Protein AF-A0A3L7W801-F1 (afdb_monomer_lite)

pLDDT: mean 80.21, std 20.34, range [41.75, 98.75]

Foldseek 3Di:
DDDDPPPPPVVVVVVPPPPPDDDDDDDDDDDDDDDDDDDDDDDPPDDDDDDDPPPPPPPPDDDDDDDDDDDDDDDDDDDDDDPPDDPDDDPPPDPVVVVVVVVVVVPPPPPDPDPPPPPPPDPCVVVVVVVVVVVVPPPPPPVLPVLLVVLLVVLLVLLCCQQVDPVRDLVSLVVSLVSQQVSLVVVLCVLVVVQPVVPDDCLLLSLLLSLLSNQQSVLLNVPPDDPVSSVSSVVSSVLSSLSSVLSNQCSDPPRPCNVVSLVSNVVSLLVSLLRQQLVLVVVVDDLVVSLLSQLVSQLSSLLNLQVNLPDDPVLSNVLSNVLSNVLSVLSNVCVPPPAHSSLRSQLSSLSSQLSSQQSNCVSVVNDDPVSNVVSVVSSVVSVVVSVVCVVVVVD

Structure (mmCIF, N/CA/C/O backbone):
data_AF-A0A3L7W801-F1
#
_entry.id   AF-A0A3L7W801-F1
#
loop_
_atom_site.group_PDB
_atom_site.id
_atom_site.type_symbol
_atom_site.label_atom_id
_atom_site.label_alt_id
_atom_site.label_comp_id
_atom_site.label_asym_id
_atom_site.label_entity_id
_atom_site.label_seq_id
_atom_site.pdbx_PDB_ins_code
_atom_site.Cartn_x
_atom_site.Cartn_y
_atom_site.Cartn_z
_atom_site.occupancy
_atom_site.B_iso_or_equiv
_atom_site.auth_seq_id
_atom_site.auth_comp_id
_atom_site.auth_asym_id
_atom_site.auth_atom_id
_atom_site.pdbx_PDB_model_num
ATOM 1 N N . MET A 1 1 ? -29.191 19.867 54.631 1.00 50.84 1 MET A N 1
ATOM 2 C CA . MET A 1 1 ? -28.326 19.728 55.818 1.00 50.84 1 MET A CA 1
ATOM 3 C C . MET A 1 1 ? -28.384 18.270 56.230 1.00 50.84 1 MET A C 1
ATOM 5 O O . MET A 1 1 ? -29.256 17.957 57.017 1.00 50.84 1 MET A O 1
ATOM 9 N N . THR A 1 2 ? -27.562 17.434 55.576 1.00 53.75 2 THR A N 1
ATOM 10 C CA . THR A 1 2 ? -27.199 16.021 55.859 1.00 53.75 2 THR A CA 1
ATOM 11 C C . THR A 1 2 ? -26.866 15.334 54.524 1.00 53.75 2 THR A C 1
ATOM 13 O O . THR A 1 2 ? -27.760 14.727 53.952 1.00 53.75 2 THR A O 1
ATOM 16 N N . THR A 1 3 ? -25.642 15.490 54.005 1.00 52.03 3 THR A N 1
ATOM 17 C CA . THR A 1 3 ? -25.032 14.632 52.954 1.00 52.03 3 THR A CA 1
ATOM 18 C C . THR A 1 3 ? -23.545 15.008 52.804 1.00 52.03 3 THR A C 1
ATOM 20 O O . THR A 1 3 ? -23.153 15.535 51.769 1.00 52.03 3 THR A O 1
ATOM 23 N N . ASP A 1 4 ? -22.736 14.836 53.851 1.00 55.75 4 ASP A N 1
ATOM 24 C CA . ASP A 1 4 ? -21.273 15.065 53.781 1.00 55.75 4 ASP A CA 1
ATOM 25 C C . ASP A 1 4 ? -20.456 13.951 54.471 1.00 55.75 4 ASP A C 1
ATOM 27 O O . ASP A 1 4 ? -19.246 14.078 54.595 1.00 55.75 4 ASP A O 1
ATOM 31 N N . ASP A 1 5 ? -21.086 12.849 54.904 1.00 57.53 5 ASP A N 1
ATOM 32 C CA . ASP A 1 5 ? -20.439 11.865 55.798 1.00 57.53 5 ASP A CA 1
ATOM 33 C C . ASP A 1 5 ? -20.041 10.538 55.114 1.00 57.53 5 ASP A C 1
ATOM 35 O O . ASP A 1 5 ? -19.362 9.717 55.711 1.00 57.53 5 ASP A O 1
ATOM 39 N N . GLU A 1 6 ? -20.411 10.310 53.847 1.00 55.44 6 GLU A N 1
ATOM 40 C CA . GLU A 1 6 ? -20.145 9.023 53.163 1.00 55.44 6 GLU A CA 1
ATOM 41 C C . GLU A 1 6 ? -18.865 9.012 52.309 1.00 55.44 6 GLU A C 1
ATOM 43 O O . GLU A 1 6 ? -18.503 7.982 51.748 1.00 55.44 6 GLU A O 1
ATOM 48 N N . ARG A 1 7 ? -18.146 10.137 52.192 1.00 54.19 7 ARG A N 1
ATOM 49 C CA . ARG A 1 7 ? -16.967 10.226 51.307 1.00 54.19 7 ARG A CA 1
ATOM 50 C C . ARG A 1 7 ? -15.653 9.785 51.967 1.00 54.19 7 ARG A C 1
ATOM 52 O O . ARG A 1 7 ? -14.710 9.455 51.255 1.00 54.19 7 ARG A O 1
ATOM 59 N N . ASP A 1 8 ? -15.613 9.714 53.297 1.00 55.53 8 ASP A N 1
ATOM 60 C CA . ASP A 1 8 ? -14.395 9.422 54.071 1.00 55.53 8 ASP A CA 1
ATOM 61 C C . ASP A 1 8 ? -14.172 7.923 54.370 1.00 55.53 8 ASP A C 1
ATOM 63 O O . ASP A 1 8 ? -13.089 7.545 54.830 1.00 55.53 8 ASP A O 1
ATOM 67 N N . GLU A 1 9 ? -15.153 7.048 54.113 1.00 57.81 9 GLU A N 1
ATOM 68 C CA . GLU A 1 9 ? -14.991 5.597 54.321 1.00 57.81 9 GLU A CA 1
ATOM 69 C C . GLU A 1 9 ? -14.373 4.891 53.107 1.00 57.81 9 GLU A C 1
ATOM 71 O O . GLU A 1 9 ? -13.487 4.053 53.277 1.00 57.81 9 GLU A O 1
ATOM 76 N N . THR A 1 10 ? -14.710 5.298 51.880 1.00 57.91 10 THR A N 1
ATOM 77 C CA . THR A 1 10 ? -14.168 4.660 50.666 1.00 57.91 10 THR A CA 1
ATOM 78 C C . THR A 1 10 ? -12.679 4.931 50.423 1.00 57.91 10 THR A C 1
ATOM 80 O O . THR A 1 10 ? -12.006 4.107 49.810 1.00 57.91 10 THR A O 1
ATOM 83 N N . GLU A 1 11 ? -12.119 6.038 50.928 1.00 57.41 11 GLU A N 1
ATOM 84 C CA . GLU A 1 11 ? -10.673 6.304 50.800 1.00 57.41 11 GLU A CA 1
ATOM 85 C C . GLU A 1 11 ? -9.818 5.516 51.809 1.00 57.41 11 GLU A C 1
ATOM 87 O O . GLU A 1 11 ? -8.625 5.316 51.572 1.00 57.41 11 GLU A O 1
ATOM 92 N N . ARG A 1 12 ? -10.399 5.010 52.910 1.00 57.00 12 ARG A N 1
ATOM 93 C CA . ARG A 1 12 ? -9.647 4.212 53.895 1.00 57.00 12 ARG A CA 1
ATOM 94 C C . ARG A 1 12 ? -9.492 2.745 53.503 1.00 57.00 12 ARG A C 1
ATOM 96 O O . ARG A 1 12 ? -8.473 2.157 53.857 1.00 57.00 12 ARG A O 1
ATOM 103 N N . GLU A 1 13 ? -10.430 2.167 52.755 1.00 56.72 13 GLU A N 1
ATOM 104 C CA . GLU A 1 13 ? -10.303 0.774 52.297 1.00 56.72 13 GLU A CA 1
ATOM 105 C C . GLU A 1 13 ? -9.301 0.623 51.142 1.00 56.72 13 GLU A C 1
ATOM 107 O O . GLU A 1 13 ? -8.530 -0.334 51.129 1.00 56.72 13 GLU A O 1
ATOM 112 N N . ALA A 1 14 ? -9.186 1.613 50.249 1.00 55.50 14 ALA A N 1
ATOM 113 C CA . ALA A 1 14 ? -8.246 1.554 49.124 1.00 55.50 14 ALA A CA 1
ATOM 114 C C . ALA A 1 14 ? -6.760 1.604 49.540 1.00 55.50 14 ALA A C 1
ATOM 116 O O . ALA A 1 14 ? -5.889 1.163 48.792 1.00 55.50 14 ALA A O 1
ATOM 117 N N . HIS A 1 15 ? -6.450 2.113 50.737 1.00 54.84 15 HIS A N 1
ATOM 118 C CA . HIS A 1 15 ? -5.072 2.208 51.230 1.00 54.84 15 HIS A CA 1
ATOM 119 C C . HIS A 1 15 ? -4.605 0.984 52.034 1.00 54.84 15 HIS A C 1
ATOM 121 O O . HIS A 1 15 ? -3.411 0.872 52.306 1.00 54.84 15 HIS A O 1
ATOM 127 N N . ALA A 1 16 ? -5.507 0.065 52.398 1.00 53.12 16 ALA A N 1
ATOM 128 C CA . ALA A 1 16 ? -5.174 -1.118 53.196 1.00 53.12 16 ALA A CA 1
ATOM 129 C C . ALA A 1 16 ? -4.770 -2.344 52.352 1.00 53.12 16 ALA A C 1
ATOM 131 O O . ALA A 1 16 ? -4.173 -3.278 52.882 1.00 53.12 16 ALA A O 1
ATOM 132 N N . GLU A 1 17 ? -5.051 -2.345 51.046 1.00 49.69 17 GLU A N 1
ATOM 133 C CA . GLU A 1 17 ? -4.803 -3.501 50.167 1.00 49.69 17 GLU A CA 1
ATOM 134 C C . GLU A 1 17 ? -3.456 -3.429 49.414 1.00 49.69 17 GLU A C 1
ATOM 136 O O . GLU A 1 17 ? -3.031 -4.397 48.787 1.00 49.69 17 GLU A O 1
ATOM 141 N N . ALA A 1 18 ? -2.725 -2.312 49.521 1.00 50.81 18 ALA A N 1
ATOM 142 C CA . ALA A 1 18 ? -1.464 -2.095 48.802 1.00 50.81 18 ALA A CA 1
ATOM 143 C C . ALA A 1 18 ? -0.198 -2.635 49.511 1.00 50.81 18 ALA A C 1
ATOM 145 O O . ALA A 1 18 ? 0.864 -2.664 48.894 1.00 50.81 18 ALA A O 1
ATOM 146 N N . ASP A 1 19 ? -0.290 -3.095 50.765 1.00 50.69 19 ASP A N 1
ATOM 147 C CA . ASP A 1 19 ? 0.876 -3.508 51.576 1.00 50.69 19 ASP A CA 1
ATOM 148 C C . ASP A 1 19 ? 1.099 -5.038 51.654 1.00 50.69 19 ASP A C 1
ATOM 150 O O . ASP A 1 19 ? 1.968 -5.507 52.387 1.00 50.69 19 ASP A O 1
ATOM 154 N N . ALA A 1 20 ? 0.347 -5.849 50.898 1.00 52.12 20 ALA A N 1
ATOM 155 C CA . ALA A 1 20 ? 0.358 -7.315 51.042 1.00 52.12 20 ALA A CA 1
ATOM 156 C C . ALA A 1 20 ? 1.139 -8.102 49.965 1.00 52.12 20 ALA A C 1
ATOM 158 O O . ALA A 1 20 ? 1.100 -9.332 49.975 1.00 52.12 20 ALA A O 1
ATOM 159 N N . ALA A 1 21 ? 1.863 -7.452 49.046 1.00 49.81 21 ALA A N 1
ATOM 160 C CA . ALA A 1 21 ? 2.528 -8.142 47.931 1.00 49.81 21 ALA A CA 1
ATOM 161 C C . ALA A 1 21 ? 4.007 -7.749 47.765 1.00 49.81 21 ALA A C 1
ATOM 163 O O . ALA A 1 21 ? 4.386 -7.084 46.804 1.00 49.81 21 ALA A O 1
ATOM 164 N N . ALA A 1 22 ? 4.858 -8.207 48.685 1.00 51.66 22 ALA A N 1
ATOM 165 C CA . ALA A 1 22 ? 6.309 -8.243 48.500 1.00 51.66 22 ALA A CA 1
ATOM 166 C C . ALA A 1 22 ? 6.784 -9.708 48.490 1.00 51.66 22 ALA A C 1
ATOM 168 O O . ALA A 1 22 ? 6.623 -10.388 49.505 1.00 51.66 22 ALA A O 1
ATOM 169 N N . PRO A 1 23 ? 7.339 -10.230 47.380 1.00 60.00 23 PRO A N 1
ATOM 170 C CA . PRO A 1 23 ? 8.004 -11.524 47.389 1.00 60.00 23 PRO A CA 1
ATOM 171 C C . PRO A 1 23 ? 9.457 -11.397 47.865 1.00 60.00 23 PRO A C 1
ATOM 173 O O . PRO A 1 23 ? 10.220 -10.558 47.382 1.00 60.00 23 PRO A O 1
ATOM 176 N N . ASP A 1 24 ? 9.790 -12.273 48.813 1.00 56.78 24 ASP A N 1
ATOM 177 C CA . ASP A 1 24 ? 11.117 -12.565 49.354 1.00 56.78 24 ASP A CA 1
ATOM 178 C C . ASP A 1 24 ? 12.169 -12.753 48.252 1.00 56.78 24 ASP A C 1
ATOM 180 O O . ASP A 1 24 ? 12.024 -13.571 47.341 1.00 56.78 24 ASP A O 1
ATOM 184 N N . SER A 1 25 ? 13.263 -12.010 48.383 1.00 54.81 25 SER A N 1
ATOM 185 C CA . SER A 1 25 ? 14.536 -12.272 47.725 1.00 54.81 25 SER A CA 1
ATOM 186 C C . SER A 1 25 ? 15.266 -13.379 48.485 1.00 54.81 25 SER A C 1
ATOM 188 O O . SER A 1 25 ? 15.721 -13.130 49.603 1.00 54.81 25 SER A O 1
ATOM 190 N N . ASP A 1 26 ? 15.397 -14.564 47.884 1.00 58.34 26 ASP A N 1
ATOM 191 C CA . ASP A 1 26 ? 16.259 -15.626 48.407 1.00 58.34 26 ASP A CA 1
ATOM 192 C C . ASP A 1 26 ? 17.453 -15.864 47.473 1.00 58.34 26 ASP A C 1
ATOM 194 O O . ASP A 1 26 ? 17.320 -16.061 46.260 1.00 58.34 26 ASP A O 1
ATOM 198 N N . ASP A 1 27 ? 18.626 -15.772 48.088 1.00 54.16 27 ASP A N 1
ATOM 199 C CA . ASP A 1 27 ? 19.957 -15.899 47.522 1.00 54.16 27 ASP A CA 1
ATOM 200 C C . ASP A 1 27 ? 20.263 -17.365 47.180 1.00 54.16 27 ASP A C 1
ATOM 202 O O . ASP A 1 27 ? 20.086 -18.272 47.991 1.00 54.16 27 ASP A O 1
ATOM 206 N N . GLY A 1 28 ? 20.825 -17.604 45.995 1.00 43.78 28 GLY A N 1
ATOM 207 C CA . GLY A 1 28 ? 21.216 -18.942 45.549 1.00 43.78 28 GLY A CA 1
ATOM 208 C C . GLY A 1 28 ? 22.480 -18.926 44.703 1.00 43.78 28 GLY A C 1
ATOM 209 O O . GLY A 1 28 ? 22.426 -19.020 43.482 1.00 43.78 28 GLY A O 1
ATOM 210 N N . ALA A 1 29 ? 23.625 -18.801 45.370 1.00 45.22 29 ALA A N 1
ATOM 211 C CA . ALA A 1 29 ? 24.961 -18.915 44.800 1.00 45.22 29 ALA A CA 1
ATOM 212 C C . ALA A 1 29 ? 25.260 -20.321 44.244 1.00 45.22 29 ALA A C 1
ATOM 214 O O . ALA A 1 29 ? 25.173 -21.285 44.996 1.00 45.22 29 ALA A O 1
ATOM 215 N N . LEU A 1 30 ? 25.725 -20.415 42.991 1.00 50.62 30 LEU A N 1
ATOM 216 C CA . LEU A 1 30 ? 26.540 -21.520 42.446 1.00 50.62 30 LEU A CA 1
ATOM 217 C C . LEU A 1 30 ? 27.459 -20.949 41.340 1.00 50.62 30 LEU A C 1
ATOM 219 O O . LEU A 1 30 ? 26.983 -20.506 40.300 1.00 50.62 30 LEU A O 1
ATOM 223 N N . SER A 1 31 ? 28.728 -20.666 41.667 1.00 44.53 31 SER A N 1
ATOM 224 C CA . SER A 1 31 ? 29.932 -21.451 41.299 1.00 44.53 31 SER A CA 1
ATOM 225 C C . SER A 1 31 ? 30.171 -21.552 39.783 1.00 44.53 31 SER A C 1
ATOM 227 O O . SER A 1 31 ? 29.447 -22.245 39.077 1.00 44.53 31 SER A O 1
ATOM 229 N N . GLU A 1 32 ? 31.104 -20.772 39.229 1.00 47.38 32 GLU A N 1
ATOM 230 C CA . GLU A 1 32 ? 32.495 -21.200 38.963 1.00 47.38 32 GLU A CA 1
ATOM 231 C C . GLU A 1 32 ? 32.603 -22.552 38.238 1.00 47.38 32 GLU A C 1
ATOM 233 O O . GLU A 1 32 ? 32.564 -23.599 38.871 1.00 47.38 32 GLU A O 1
ATOM 238 N N . HIS A 1 33 ? 32.845 -22.509 36.923 1.00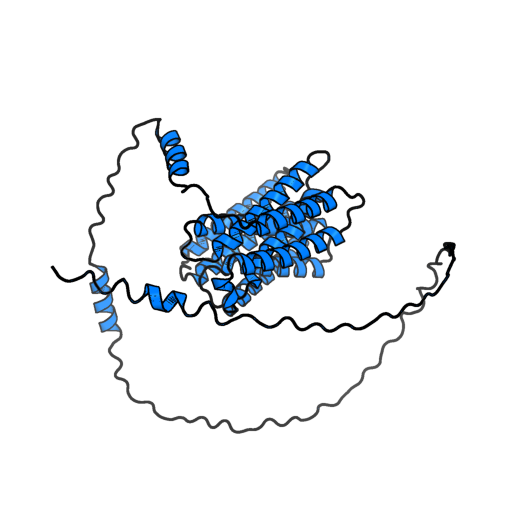 50.50 33 HIS A N 1
ATOM 239 C CA . HIS A 1 33 ? 33.752 -23.440 36.252 1.00 50.50 33 HIS A CA 1
ATOM 240 C C . HIS A 1 33 ? 34.419 -22.753 35.053 1.00 50.50 33 HIS A C 1
ATOM 242 O O . HIS A 1 33 ? 33.768 -22.269 34.130 1.00 50.50 33 HIS A O 1
ATOM 248 N N . ALA A 1 34 ? 35.744 -22.688 35.139 1.00 46.00 34 ALA A N 1
ATOM 249 C CA . ALA A 1 34 ? 36.682 -22.298 34.101 1.00 46.00 34 ALA A CA 1
ATOM 250 C C . ALA A 1 34 ? 37.057 -23.507 33.228 1.00 46.00 34 ALA A C 1
ATOM 252 O O . ALA A 1 34 ? 37.112 -24.607 33.763 1.00 46.00 34 ALA A O 1
ATOM 253 N N . GLU A 1 35 ? 37.363 -23.274 31.946 1.00 42.66 35 GLU A N 1
ATOM 254 C CA . GLU A 1 35 ? 38.369 -23.954 31.087 1.00 42.66 35 GLU A CA 1
ATOM 255 C C . GLU A 1 35 ? 38.110 -23.489 29.634 1.00 42.66 35 GLU A C 1
ATOM 257 O O . GLU A 1 35 ? 37.005 -23.636 29.130 1.00 42.66 35 GLU A O 1
ATOM 262 N N . ALA A 1 36 ? 38.949 -22.685 28.973 1.00 46.28 36 ALA A N 1
ATOM 263 C CA . ALA A 1 36 ? 40.310 -22.934 28.479 1.00 46.28 36 ALA A CA 1
ATOM 264 C C . ALA A 1 36 ? 40.398 -24.043 27.405 1.00 46.28 36 ALA A C 1
ATOM 266 O O . ALA A 1 36 ? 40.540 -25.211 27.737 1.00 46.28 36 ALA A O 1
ATOM 267 N N . ALA A 1 37 ? 40.384 -23.641 26.128 1.00 43.66 37 ALA A N 1
ATOM 268 C CA . ALA A 1 37 ? 40.957 -24.345 24.967 1.00 43.66 37 ALA A CA 1
ATOM 269 C C . ALA A 1 37 ? 40.953 -23.341 23.788 1.00 43.66 37 ALA A C 1
ATOM 271 O O . ALA A 1 37 ? 39.891 -22.865 23.402 1.00 43.66 37 ALA A O 1
ATOM 272 N N . SER A 1 38 ? 42.076 -22.702 23.449 1.00 41.75 38 SER A N 1
ATOM 273 C CA . SER A 1 38 ? 43.194 -23.194 22.621 1.00 41.75 38 SER A CA 1
ATOM 274 C C . SER A 1 38 ? 42.876 -23.193 21.123 1.00 41.75 38 SER A C 1
ATOM 276 O O . SER A 1 38 ? 42.011 -23.938 20.683 1.00 41.75 38 SER A O 1
ATOM 278 N N . ASP A 1 39 ? 43.641 -22.369 20.404 1.00 48.72 39 ASP A N 1
ATOM 279 C CA . ASP A 1 39 ? 44.257 -22.629 19.100 1.00 48.72 39 ASP A CA 1
ATOM 280 C C . ASP A 1 39 ? 43.389 -23.192 17.969 1.00 48.72 39 ASP A C 1
ATOM 282 O O . ASP A 1 39 ? 43.059 -24.369 17.971 1.00 48.72 39 ASP A O 1
ATOM 286 N N . GLU A 1 40 ? 43.196 -22.391 16.914 1.00 45.16 40 GLU A N 1
ATOM 287 C CA . GLU A 1 40 ? 43.409 -22.881 15.545 1.00 45.16 40 GLU A CA 1
ATOM 288 C C . GLU A 1 40 ? 43.670 -21.720 14.566 1.00 45.16 40 GLU A C 1
ATOM 290 O O . GLU A 1 40 ? 42.776 -21.009 14.107 1.00 45.16 40 GLU A O 1
ATOM 295 N N . ASP A 1 41 ? 44.960 -21.534 14.276 1.00 48.31 41 ASP A N 1
ATOM 296 C CA . ASP A 1 41 ? 45.487 -20.859 13.093 1.00 48.31 41 ASP A CA 1
ATOM 297 C C . ASP A 1 41 ? 45.148 -21.673 11.833 1.00 48.31 41 ASP A C 1
ATOM 299 O O . ASP A 1 41 ? 45.431 -22.870 11.761 1.00 48.31 41 ASP A O 1
ATOM 303 N N . GLY A 1 42 ? 44.651 -21.014 10.784 1.00 41.75 42 GLY A N 1
ATOM 304 C CA . GLY A 1 42 ? 44.549 -21.630 9.462 1.00 41.75 42 GLY A CA 1
ATOM 305 C C . GLY A 1 42 ? 44.074 -20.679 8.360 1.00 41.75 42 GLY A C 1
ATOM 306 O O . GLY A 1 42 ? 42.879 -20.413 8.264 1.00 41.75 42 GLY A O 1
ATOM 307 N N . PRO A 1 43 ? 44.962 -20.190 7.473 1.00 53.94 43 PRO A N 1
ATOM 308 C CA . PRO A 1 43 ? 44.558 -19.509 6.251 1.00 53.94 43 PRO A CA 1
ATOM 309 C C . PRO A 1 43 ? 44.300 -20.542 5.145 1.00 53.94 43 PRO A C 1
ATOM 311 O O . PRO A 1 43 ? 45.232 -21.053 4.523 1.00 53.94 43 PRO A O 1
ATOM 314 N N . THR A 1 44 ? 43.035 -20.845 4.849 1.00 50.81 44 THR A N 1
ATOM 315 C CA . THR A 1 44 ? 42.693 -21.602 3.638 1.00 50.81 44 THR A CA 1
ATOM 316 C C . THR A 1 44 ? 42.703 -20.664 2.435 1.00 50.81 44 THR A C 1
ATOM 318 O O . THR A 1 44 ? 41.746 -19.936 2.176 1.00 50.81 44 THR A O 1
ATOM 321 N N . SER A 1 45 ? 43.806 -20.684 1.689 1.00 45.22 45 SER A N 1
ATOM 322 C CA . SER A 1 45 ? 43.894 -20.131 0.340 1.00 45.22 45 SER A CA 1
ATOM 323 C C . SER A 1 45 ? 42.951 -20.896 -0.589 1.00 45.22 45 SER A C 1
ATOM 325 O O . SER A 1 45 ? 43.269 -21.990 -1.058 1.00 45.22 45 SER A O 1
ATOM 327 N N . TRP A 1 46 ? 41.783 -20.315 -0.838 1.00 47.50 46 TRP A N 1
ATOM 328 C CA . TRP A 1 46 ? 40.827 -20.775 -1.837 1.00 47.50 46 TRP A CA 1
ATOM 329 C C . TRP A 1 46 ? 41.392 -20.451 -3.226 1.00 47.50 46 TRP A C 1
ATOM 331 O O . TRP A 1 46 ? 41.388 -19.305 -3.675 1.00 47.50 46 TRP A O 1
ATOM 341 N N . SER A 1 47 ? 41.978 -21.457 -3.871 1.00 46.50 47 SER A N 1
ATOM 342 C CA . SER A 1 47 ? 42.385 -21.383 -5.271 1.00 46.50 47 SER A CA 1
ATOM 343 C C . SER A 1 47 ? 41.171 -21.752 -6.116 1.00 46.50 47 SER A C 1
ATOM 345 O O . SER A 1 47 ? 40.638 -22.851 -6.013 1.00 46.50 47 SER A O 1
ATOM 347 N N . GLY A 1 48 ? 40.692 -20.790 -6.903 1.00 45.66 48 GLY A N 1
ATOM 348 C CA . GLY A 1 48 ? 39.620 -21.004 -7.864 1.00 45.66 48 GLY A CA 1
ATOM 349 C C . GLY A 1 48 ? 40.095 -21.901 -9.001 1.00 45.66 48 GLY A C 1
ATOM 350 O O . GLY A 1 48 ? 40.713 -21.423 -9.951 1.00 45.66 48 GLY A O 1
ATOM 351 N N . GLU A 1 49 ? 39.793 -23.192 -8.908 1.00 48.34 49 GLU A N 1
ATOM 352 C CA . GLU A 1 49 ? 39.719 -24.071 -10.070 1.00 48.34 49 GLU A CA 1
ATOM 353 C C . GLU A 1 49 ? 38.421 -23.766 -10.824 1.00 48.34 49 GLU A C 1
ATOM 355 O O . GLU A 1 49 ? 37.318 -23.812 -10.278 1.00 48.34 49 GLU A O 1
ATOM 360 N N . ALA A 1 50 ? 38.574 -23.382 -12.090 1.00 48.69 50 ALA A N 1
ATOM 361 C CA . ALA A 1 50 ? 37.474 -23.135 -13.003 1.00 48.69 50 ALA A CA 1
ATOM 362 C C . ALA A 1 50 ? 36.713 -24.445 -13.248 1.00 48.69 50 ALA A C 1
ATOM 364 O O . ALA A 1 50 ? 37.269 -25.406 -13.778 1.00 48.69 50 ALA A O 1
ATOM 365 N N . LEU A 1 51 ? 35.439 -24.470 -12.857 1.00 50.06 51 LEU A N 1
ATOM 366 C CA . LEU A 1 51 ? 34.530 -25.575 -13.137 1.00 50.06 51 LEU A CA 1
ATOM 367 C C . LEU A 1 51 ? 34.289 -25.671 -14.650 1.00 50.06 51 LEU A C 1
ATOM 369 O O . LEU A 1 51 ? 33.808 -24.728 -15.279 1.00 50.06 51 LEU A O 1
ATOM 373 N N . ASP A 1 52 ? 34.645 -26.823 -15.211 1.00 57.16 52 ASP A N 1
ATOM 374 C CA . ASP A 1 52 ? 34.432 -27.209 -16.604 1.00 57.16 52 ASP A CA 1
ATOM 375 C C . ASP A 1 52 ? 32.921 -27.398 -16.885 1.00 57.16 52 ASP A C 1
ATOM 377 O O . ASP A 1 52 ? 32.288 -28.273 -16.284 1.00 57.16 52 ASP A O 1
ATOM 381 N N . PRO A 1 53 ? 32.308 -26.607 -17.787 1.00 54.75 53 PRO A N 1
ATOM 382 C CA . PRO A 1 53 ? 30.879 -26.692 -18.090 1.00 54.75 53 PRO A CA 1
ATOM 383 C C . PRO A 1 53 ? 30.476 -27.919 -18.933 1.00 54.75 53 PRO A C 1
ATOM 385 O O . PRO A 1 53 ? 29.299 -28.069 -19.256 1.00 54.75 53 PRO A O 1
ATOM 388 N N . SER A 1 54 ? 31.398 -28.819 -19.296 1.00 58.34 54 SER A N 1
ATOM 389 C CA . SER A 1 54 ? 31.101 -29.954 -20.187 1.00 58.34 54 SER A CA 1
ATOM 390 C C . SER A 1 54 ? 30.486 -31.195 -19.511 1.00 58.34 54 SER A C 1
ATOM 392 O O . SER A 1 54 ? 30.021 -32.100 -20.206 1.00 58.34 54 SER A O 1
ATOM 394 N N . VAL A 1 55 ? 30.389 -31.235 -18.175 1.00 54.12 55 VAL A N 1
ATOM 395 C CA . VAL A 1 55 ? 29.944 -32.434 -17.422 1.00 54.12 55 VAL A CA 1
ATOM 396 C C . VAL A 1 55 ? 28.414 -32.537 -17.252 1.00 54.12 55 VAL A C 1
ATOM 398 O O . VAL A 1 55 ? 27.896 -33.587 -16.886 1.00 54.12 55 VAL A O 1
ATOM 401 N N . TRP A 1 56 ? 27.644 -31.497 -17.581 1.00 54.12 56 TRP A N 1
ATOM 402 C CA . TRP A 1 56 ? 26.191 -31.461 -17.323 1.00 54.12 56 TRP A CA 1
ATOM 403 C C . TRP A 1 56 ? 25.307 -32.023 -18.453 1.00 54.12 56 TRP A C 1
ATOM 405 O O . TRP A 1 56 ? 24.085 -31.930 -18.381 1.00 54.12 56 TRP A O 1
ATOM 415 N N . SER A 1 57 ? 25.887 -32.626 -19.496 1.00 54.84 57 SER A N 1
ATOM 416 C CA . SER A 1 57 ? 25.134 -33.056 -20.689 1.00 54.84 57 SER A CA 1
ATOM 417 C C . SER A 1 57 ? 24.664 -34.520 -20.701 1.00 54.84 57 SER A C 1
ATOM 419 O O . SER A 1 57 ? 24.070 -34.941 -21.688 1.00 54.84 57 SER A O 1
ATOM 421 N N . SER A 1 58 ? 24.869 -35.306 -19.635 1.00 54.53 58 SER A N 1
ATOM 422 C CA . SER A 1 58 ? 24.613 -36.761 -19.671 1.00 54.53 58 SER A CA 1
ATOM 423 C C . SER A 1 58 ? 23.659 -37.319 -18.605 1.00 54.53 58 SER A C 1
ATOM 425 O O . SER A 1 58 ? 23.675 -38.523 -18.372 1.00 54.53 58 SER A O 1
ATOM 427 N N . ALA A 1 59 ? 22.835 -36.497 -17.945 1.00 48.31 59 ALA A N 1
ATOM 428 C CA . ALA A 1 59 ? 21.982 -36.947 -16.829 1.00 48.31 59 ALA A CA 1
ATOM 429 C C . ALA A 1 59 ? 20.469 -36.718 -17.030 1.00 48.31 59 ALA A C 1
ATOM 431 O O . ALA A 1 59 ? 19.749 -36.493 -16.063 1.00 48.31 59 ALA A O 1
ATOM 432 N N . ALA A 1 60 ? 19.974 -36.777 -18.269 1.00 46.81 60 ALA A N 1
ATOM 433 C CA . ALA A 1 60 ? 18.548 -36.622 -18.572 1.00 46.81 60 ALA A CA 1
ATOM 434 C C . ALA A 1 60 ? 18.022 -37.772 -19.446 1.00 46.81 60 ALA A C 1
ATOM 436 O O . ALA A 1 60 ? 17.588 -37.551 -20.567 1.00 46.81 60 ALA A O 1
ATOM 437 N N . GLU A 1 61 ? 18.071 -39.005 -18.936 1.00 52.66 61 GLU A N 1
ATOM 438 C CA . GLU A 1 61 ? 17.299 -40.123 -19.496 1.00 52.66 61 GLU A CA 1
ATOM 439 C C . GLU A 1 61 ? 17.098 -41.204 -18.424 1.00 52.66 61 GLU A C 1
ATOM 441 O O . GLU A 1 61 ? 17.861 -42.158 -18.298 1.00 52.66 61 GLU A O 1
ATOM 446 N N . SER A 1 62 ? 16.071 -41.022 -17.597 1.00 47.16 62 SER A N 1
ATOM 447 C CA . SER A 1 62 ? 15.457 -42.116 -16.842 1.00 47.16 62 SER A CA 1
ATOM 448 C C . SER A 1 62 ? 14.005 -41.750 -16.542 1.00 47.16 62 SER A C 1
ATOM 450 O O . SER A 1 62 ? 13.699 -41.072 -15.561 1.00 47.16 62 SER A O 1
ATOM 452 N N . THR A 1 63 ? 13.123 -42.154 -17.449 1.00 49.84 63 THR A N 1
ATOM 453 C CA . THR A 1 63 ? 11.676 -42.287 -17.256 1.00 49.84 63 THR A CA 1
ATOM 454 C C . THR A 1 63 ? 11.401 -43.263 -16.104 1.00 49.84 63 THR A C 1
ATOM 456 O O . THR A 1 63 ? 11.901 -44.386 -16.166 1.00 49.84 63 THR A O 1
ATOM 459 N N . PRO A 1 64 ? 10.632 -42.891 -15.065 1.00 53.34 64 PRO A N 1
ATOM 460 C CA . PRO A 1 64 ? 10.096 -43.859 -14.119 1.00 53.34 64 PRO A CA 1
ATOM 461 C C . PRO A 1 64 ? 8.809 -44.470 -14.675 1.00 53.34 64 PRO A C 1
ATOM 463 O O . PRO A 1 64 ? 7.898 -43.747 -15.081 1.00 53.34 64 PRO A O 1
ATOM 466 N N . ASP A 1 65 ? 8.795 -45.799 -14.682 1.00 51.38 65 ASP A N 1
ATOM 467 C CA . ASP A 1 65 ? 7.699 -46.672 -15.077 1.00 51.38 65 ASP A CA 1
ATOM 468 C C . ASP A 1 65 ? 6.385 -46.387 -14.333 1.00 51.38 65 ASP A C 1
ATOM 470 O O . ASP A 1 65 ? 6.348 -46.033 -13.151 1.00 51.38 65 ASP A O 1
ATOM 474 N N . GLU A 1 66 ? 5.302 -46.595 -15.075 1.00 46.78 66 GLU A N 1
ATOM 475 C CA . GLU A 1 66 ? 3.913 -46.584 -14.645 1.00 46.78 66 GLU A CA 1
ATOM 476 C C . GLU A 1 66 ? 3.678 -47.668 -13.579 1.00 46.78 66 GLU A C 1
ATOM 478 O O . GLU A 1 66 ? 3.826 -48.862 -13.842 1.00 46.78 66 GLU A O 1
ATOM 483 N N . HIS A 1 67 ? 3.282 -47.260 -12.370 1.00 54.59 67 HIS A N 1
ATOM 484 C CA . HIS A 1 67 ? 2.670 -48.163 -11.399 1.00 54.59 67 HIS A CA 1
ATOM 485 C C . HIS A 1 67 ? 1.154 -47.979 -11.413 1.00 54.59 67 HIS A C 1
ATOM 487 O O . HIS A 1 67 ? 0.590 -47.059 -10.821 1.00 54.59 67 HIS A O 1
ATOM 493 N N . GLU A 1 68 ? 0.546 -48.895 -12.156 1.00 48.44 68 GLU A N 1
ATOM 494 C CA . GLU A 1 68 ? -0.845 -49.318 -12.128 1.00 48.44 68 GLU A CA 1
ATOM 495 C C . GLU A 1 68 ? -1.297 -49.738 -10.712 1.00 48.44 68 GLU A C 1
ATOM 497 O O . GLU A 1 68 ? -0.588 -50.439 -9.995 1.00 48.44 68 GLU A O 1
ATOM 502 N N . GLU A 1 69 ? -2.538 -49.355 -10.399 1.00 47.72 69 GLU A N 1
ATOM 503 C CA . GLU A 1 69 ? -3.551 -50.218 -9.776 1.00 47.72 69 GLU A CA 1
ATOM 504 C C . GLU A 1 69 ? -3.429 -50.570 -8.275 1.00 47.72 69 GLU A C 1
ATOM 506 O O . GLU A 1 69 ? -2.754 -51.509 -7.866 1.00 47.72 69 GLU A O 1
ATOM 511 N N . ALA A 1 70 ? -4.232 -49.879 -7.456 1.00 47.09 70 ALA A N 1
ATOM 512 C CA . ALA A 1 70 ? -5.041 -50.499 -6.400 1.00 47.09 70 ALA A CA 1
ATOM 513 C C . ALA A 1 70 ? -6.120 -49.502 -5.945 1.00 47.09 70 ALA A C 1
ATOM 515 O O . ALA A 1 70 ? -5.873 -48.610 -5.135 1.00 47.09 70 ALA A O 1
ATOM 516 N N . ALA A 1 71 ? -7.317 -49.642 -6.516 1.00 48.88 71 ALA A N 1
ATOM 517 C CA . ALA A 1 71 ? -8.535 -49.076 -5.956 1.00 48.88 71 ALA A CA 1
ATOM 518 C C . ALA A 1 71 ? -8.891 -49.891 -4.707 1.00 48.88 71 ALA A C 1
ATOM 520 O O . ALA A 1 71 ? -9.164 -51.085 -4.825 1.00 48.88 71 ALA A O 1
ATOM 521 N N . ASP A 1 72 ? -8.838 -49.256 -3.537 1.00 54.28 72 ASP A N 1
ATOM 522 C CA . ASP A 1 72 ? -9.298 -49.855 -2.288 1.00 54.28 72 ASP A CA 1
ATOM 523 C C . ASP A 1 72 ? -10.661 -49.269 -1.909 1.00 54.28 72 ASP A C 1
ATOM 525 O O . ASP A 1 72 ? -10.902 -48.059 -1.945 1.00 54.28 72 ASP A O 1
ATOM 529 N N . ASP A 1 73 ? -11.552 -50.204 -1.633 1.00 55.53 73 ASP A N 1
ATOM 530 C CA . ASP A 1 73 ? -13.001 -50.120 -1.584 1.00 55.53 73 ASP A CA 1
ATOM 531 C C . ASP A 1 73 ? -13.407 -49.646 -0.178 1.00 55.53 73 ASP A C 1
ATOM 533 O O . ASP A 1 73 ? -13.535 -50.435 0.760 1.00 55.53 73 ASP A O 1
ATOM 537 N N . ALA A 1 74 ? -13.535 -48.331 0.016 1.00 53.62 74 ALA A N 1
ATOM 538 C CA . ALA A 1 74 ? -13.979 -47.758 1.285 1.00 53.62 74 ALA A CA 1
ATOM 539 C C . ALA A 1 74 ? -15.497 -47.537 1.261 1.00 53.62 74 ALA A C 1
ATOM 541 O O . ALA A 1 74 ? -15.999 -46.516 0.791 1.00 53.62 74 ALA A O 1
ATOM 542 N N . ALA A 1 75 ? -16.209 -48.535 1.783 1.00 52.25 75 ALA A N 1
ATOM 543 C CA . ALA A 1 75 ? -17.640 -48.524 2.046 1.00 52.25 75 ALA A CA 1
ATOM 544 C C . ALA A 1 75 ? -18.073 -47.281 2.849 1.00 52.25 75 ALA A C 1
ATOM 546 O O . ALA A 1 75 ? -17.597 -47.038 3.960 1.00 52.25 75 ALA A O 1
ATOM 547 N N . LEU A 1 76 ? -19.004 -46.519 2.275 1.00 62.12 76 LEU A N 1
ATOM 548 C CA . LEU A 1 76 ? -19.751 -45.459 2.947 1.00 62.12 76 LEU A CA 1
ATOM 549 C C . LEU A 1 76 ? -20.855 -46.087 3.817 1.00 62.12 76 LEU A C 1
ATOM 551 O O . LEU A 1 76 ? -21.514 -47.020 3.354 1.00 62.12 76 LEU A O 1
ATOM 555 N N . PRO A 1 77 ? -21.081 -45.605 5.050 1.00 60.50 77 PRO A N 1
ATOM 556 C CA . PRO A 1 77 ? -22.273 -45.956 5.805 1.00 60.50 77 PRO A CA 1
ATOM 557 C C . PRO A 1 77 ? -23.499 -45.241 5.218 1.00 60.50 77 PRO A C 1
ATOM 559 O O . PRO A 1 77 ? -23.540 -44.011 5.151 1.00 60.50 77 PRO A O 1
ATOM 562 N N . ASP A 1 78 ? -24.469 -46.051 4.794 1.00 59.06 78 ASP A N 1
ATOM 563 C CA . ASP A 1 78 ? -25.880 -45.684 4.680 1.00 59.06 78 ASP A CA 1
ATOM 564 C C . ASP A 1 78 ? -26.431 -45.282 6.064 1.00 59.06 78 ASP A C 1
ATOM 566 O O . ASP A 1 78 ? -25.871 -45.662 7.094 1.00 59.06 78 ASP A O 1
ATOM 570 N N . ASP A 1 79 ? -27.550 -44.555 6.050 1.00 53.38 79 ASP A N 1
ATOM 571 C CA . ASP A 1 79 ? -28.411 -44.172 7.184 1.00 53.38 79 ASP A CA 1
ATOM 572 C C . ASP A 1 79 ? -28.229 -42.727 7.693 1.00 53.38 79 ASP A C 1
ATOM 574 O O . ASP A 1 79 ? -27.735 -42.460 8.788 1.00 53.38 79 ASP A O 1
ATOM 578 N N . ILE A 1 80 ? -28.725 -41.771 6.897 1.00 52.19 80 ILE A N 1
ATOM 579 C CA . ILE A 1 80 ? -29.305 -40.531 7.431 1.00 52.19 80 ILE A CA 1
ATOM 580 C C . ILE A 1 80 ? -30.814 -40.616 7.188 1.00 52.19 80 ILE A C 1
ATOM 582 O O . ILE A 1 80 ? -31.302 -40.350 6.088 1.00 52.19 80 ILE A O 1
ATOM 586 N N . GLU A 1 81 ? -31.531 -41.053 8.223 1.00 47.75 81 GLU A N 1
ATOM 587 C CA . GLU A 1 81 ? -32.984 -40.945 8.329 1.00 47.75 81 GLU A CA 1
ATOM 588 C C . GLU A 1 81 ? -33.368 -39.463 8.225 1.00 47.75 81 GLU A C 1
ATOM 590 O O . GLU A 1 81 ? -32.870 -38.605 8.954 1.00 47.75 81 GLU A O 1
ATOM 595 N N . THR A 1 82 ? -34.198 -39.161 7.233 1.00 44.75 82 THR A N 1
ATOM 596 C CA . THR A 1 82 ? -34.817 -37.853 7.039 1.00 44.75 82 THR A CA 1
ATOM 597 C C . THR A 1 82 ? -36.144 -37.895 7.779 1.00 44.75 82 THR A C 1
ATOM 599 O O . THR A 1 82 ? -37.094 -38.514 7.308 1.00 44.75 82 THR A O 1
ATOM 602 N N . ASP A 1 83 ? -36.177 -37.283 8.962 1.00 49.31 83 ASP A N 1
ATOM 603 C CA . ASP A 1 83 ? -37.409 -37.023 9.704 1.00 49.31 83 ASP A CA 1
ATOM 604 C C . ASP A 1 83 ? -38.220 -35.965 8.938 1.00 49.31 83 ASP A C 1
ATOM 606 O O . ASP A 1 83 ? -37.998 -34.757 9.043 1.00 49.31 83 ASP A O 1
ATOM 610 N N . GLU A 1 84 ? -39.123 -36.457 8.092 1.00 50.84 84 GLU A N 1
ATOM 611 C CA . GLU A 1 84 ? -40.260 -35.727 7.546 1.00 50.84 84 GLU A CA 1
ATOM 612 C C . GLU A 1 84 ? -41.321 -35.613 8.648 1.00 50.84 84 GLU A C 1
ATOM 614 O O . GLU A 1 84 ? -42.154 -36.502 8.781 1.00 50.84 84 GLU A O 1
ATOM 619 N N . ASP A 1 85 ? -41.305 -34.543 9.444 1.00 49.41 85 ASP A N 1
ATOM 620 C CA . ASP A 1 85 ? -42.412 -34.251 10.355 1.00 49.41 85 ASP A CA 1
ATOM 621 C C . ASP A 1 85 ? -42.745 -32.751 10.407 1.00 49.41 85 ASP A C 1
ATOM 623 O O . ASP A 1 85 ? -41.896 -31.890 10.637 1.00 49.41 85 ASP A O 1
ATOM 627 N N . ASP A 1 86 ? -44.049 -32.512 10.260 1.00 49.34 86 ASP A N 1
ATOM 628 C CA . ASP A 1 86 ? -44.836 -31.351 10.684 1.00 49.34 86 ASP A CA 1
ATOM 629 C C . ASP A 1 86 ? -44.774 -30.051 9.854 1.00 49.34 86 ASP A C 1
ATOM 631 O O . ASP A 1 86 ? -44.305 -28.992 10.279 1.00 49.34 86 ASP A O 1
ATOM 635 N N . GLU A 1 87 ? -45.429 -30.107 8.687 1.00 45.66 87 GLU A N 1
ATOM 636 C CA . GLU A 1 87 ? -46.158 -28.966 8.119 1.00 45.66 87 GLU A CA 1
ATOM 637 C C . GLU A 1 87 ? -47.276 -28.550 9.096 1.00 45.66 87 GLU A C 1
ATOM 639 O O . GLU A 1 87 ? -48.399 -29.054 9.047 1.00 45.66 87 GLU A O 1
ATOM 644 N N . SER A 1 88 ? -46.963 -27.630 10.008 1.00 50.47 88 SER A N 1
ATOM 645 C CA . SER A 1 88 ? -47.975 -26.911 10.778 1.00 50.47 88 SER A CA 1
ATOM 646 C C . SER A 1 88 ? -48.357 -25.629 10.042 1.00 50.47 88 SER A C 1
ATOM 648 O O . SER A 1 88 ? -47.514 -24.810 9.684 1.00 50.47 88 SER A O 1
ATOM 650 N N . ASP A 1 89 ? -49.659 -25.512 9.793 1.00 49.69 89 ASP A N 1
ATOM 651 C CA . ASP A 1 89 ? -50.356 -24.375 9.207 1.00 49.69 89 ASP A CA 1
ATOM 652 C C . ASP A 1 89 ? -50.065 -23.073 9.985 1.00 49.69 89 ASP A C 1
ATOM 654 O O . ASP A 1 89 ? -50.798 -22.701 10.904 1.00 49.69 89 ASP A O 1
ATOM 658 N N . GLU A 1 90 ? -48.996 -22.357 9.634 1.00 51.41 90 GLU A N 1
ATOM 659 C CA . GLU A 1 90 ? -48.851 -20.954 10.015 1.00 51.41 90 GLU A CA 1
ATOM 660 C C . GLU A 1 90 ? -49.681 -20.101 9.053 1.00 51.41 90 GLU A C 1
ATOM 662 O O . GLU A 1 90 ? -49.402 -20.009 7.857 1.00 51.41 90 GLU A O 1
ATOM 667 N N . ASP A 1 91 ? -50.738 -19.494 9.603 1.00 52.91 91 ASP A N 1
ATOM 668 C CA . ASP A 1 91 ? -51.557 -18.453 8.988 1.00 52.91 91 ASP A CA 1
ATOM 669 C C . ASP A 1 91 ? -50.658 -17.368 8.370 1.00 52.91 91 ASP A C 1
ATOM 671 O O . ASP A 1 91 ? -50.216 -16.425 9.033 1.00 52.91 91 ASP A O 1
ATOM 675 N N . VAL A 1 92 ? -50.396 -17.502 7.068 1.00 52.25 92 VAL A N 1
ATOM 676 C CA . VAL A 1 92 ? -49.732 -16.493 6.247 1.00 52.25 92 VAL A CA 1
ATOM 677 C C . VAL A 1 92 ? -50.658 -15.282 6.183 1.00 52.25 92 VAL A C 1
ATOM 679 O O . VAL A 1 92 ? -51.565 -15.196 5.350 1.00 52.25 92 VAL A O 1
ATOM 682 N N . ALA A 1 93 ? -50.438 -14.337 7.097 1.00 56.31 93 ALA A N 1
ATOM 683 C CA . ALA A 1 93 ? -50.960 -12.990 6.981 1.00 56.31 93 ALA A CA 1
ATOM 684 C C . ALA A 1 93 ? -50.546 -12.449 5.607 1.00 56.31 93 ALA A C 1
ATOM 686 O O . ALA A 1 93 ? -49.369 -12.433 5.248 1.00 56.31 93 ALA A O 1
ATOM 687 N N . SER A 1 94 ? -51.553 -12.087 4.820 1.00 52.22 94 SER A N 1
ATOM 688 C CA . SER A 1 94 ? -51.420 -11.671 3.434 1.00 52.22 94 SER A CA 1
ATOM 689 C C . SER A 1 94 ? -50.326 -10.610 3.267 1.00 52.22 94 SER A C 1
ATOM 691 O O . SER A 1 94 ? -50.432 -9.512 3.812 1.00 52.22 94 SER A O 1
ATOM 693 N N . GLU A 1 95 ? -49.298 -10.919 2.470 1.00 51.84 95 GLU A N 1
ATOM 694 C CA . GLU A 1 95 ? -48.203 -10.004 2.098 1.00 51.84 95 GLU A CA 1
ATOM 695 C C . GLU A 1 95 ? -48.697 -8.649 1.549 1.00 51.84 95 GLU A C 1
ATOM 697 O O . GLU A 1 95 ? -47.952 -7.670 1.554 1.00 51.84 95 GLU A O 1
ATOM 702 N N . SER A 1 96 ? -49.957 -8.550 1.106 1.00 51.62 96 SER A N 1
ATOM 703 C CA . SER A 1 96 ? -50.537 -7.281 0.662 1.00 51.62 96 SER A CA 1
ATOM 704 C C . SER A 1 96 ? -50.893 -6.315 1.797 1.00 51.62 96 SER A C 1
ATOM 706 O O . SER A 1 96 ? -50.823 -5.111 1.566 1.00 51.62 96 SER A O 1
ATOM 708 N N . ASP A 1 97 ? -51.207 -6.793 3.007 1.00 55.53 97 ASP A N 1
ATOM 709 C CA . ASP A 1 97 ? -51.560 -5.909 4.134 1.00 55.53 97 ASP A CA 1
ATOM 710 C C . ASP A 1 97 ? -50.311 -5.255 4.755 1.00 55.53 97 ASP A C 1
ATOM 712 O O . ASP A 1 97 ? -50.332 -4.086 5.143 1.00 55.53 97 ASP A O 1
ATOM 716 N N . VAL A 1 98 ? -49.175 -5.964 4.762 1.00 55.94 98 VAL A N 1
ATOM 717 C CA . VAL A 1 98 ? -47.896 -5.440 5.281 1.00 55.94 98 VAL A CA 1
ATOM 718 C C . VAL A 1 98 ? -47.303 -4.380 4.341 1.00 55.94 98 VAL A C 1
ATOM 720 O O . VAL A 1 98 ? -46.676 -3.417 4.792 1.00 55.94 98 VAL A O 1
ATOM 723 N N . LEU A 1 99 ? -47.541 -4.504 3.030 1.00 50.97 99 LEU A N 1
ATOM 724 C CA . LEU A 1 99 ? -47.101 -3.513 2.046 1.00 50.97 99 LEU A CA 1
ATOM 725 C C . LEU A 1 99 ? -47.943 -2.226 2.073 1.00 50.97 99 LEU A C 1
ATOM 727 O O . LEU A 1 99 ? -47.387 -1.155 1.828 1.00 50.97 99 LEU A O 1
ATOM 731 N N . GLU A 1 100 ? -49.234 -2.272 2.421 1.00 55.91 100 GLU A N 1
ATOM 732 C CA . GLU A 1 100 ? -50.032 -1.045 2.592 1.00 55.91 100 GLU A CA 1
ATOM 733 C C . GLU A 1 100 ? -49.640 -0.259 3.856 1.00 55.91 100 GLU A C 1
ATOM 735 O O . GLU A 1 100 ? -49.586 0.975 3.816 1.00 55.91 100 GLU A O 1
ATOM 740 N N . GLU A 1 101 ? -49.275 -0.935 4.952 1.00 51.59 101 GLU A N 1
ATOM 741 C CA . GLU A 1 101 ? -48.854 -0.259 6.187 1.00 51.59 101 GLU A CA 1
ATOM 742 C C . GLU A 1 101 ? -47.446 0.365 6.068 1.00 51.59 101 GLU A C 1
ATOM 744 O O . GLU A 1 101 ? -47.221 1.491 6.523 1.00 51.59 101 GLU A O 1
ATOM 749 N N . LEU A 1 102 ? -46.513 -0.282 5.355 1.00 51.62 102 LEU A N 1
ATOM 750 C CA . LEU A 1 102 ? -45.176 0.275 5.083 1.00 51.62 102 LEU A CA 1
ATOM 751 C C . LEU A 1 102 ? -45.193 1.440 4.078 1.00 51.62 102 LEU A C 1
ATOM 753 O O . LEU A 1 102 ? -44.390 2.369 4.201 1.00 51.62 102 LEU A O 1
ATOM 757 N N . VAL A 1 103 ? -46.132 1.456 3.126 1.00 54.41 103 VAL A N 1
ATOM 758 C CA . VAL A 1 103 ? -46.302 2.590 2.198 1.00 54.41 103 VAL A CA 1
ATOM 759 C C . VAL A 1 103 ? -46.958 3.793 2.894 1.00 54.41 103 VAL A C 1
ATOM 761 O O . VAL A 1 103 ? -46.640 4.937 2.558 1.00 54.41 103 VAL A O 1
ATOM 764 N N . ALA A 1 104 ? -47.786 3.578 3.921 1.00 52.75 104 ALA A N 1
ATOM 765 C CA . ALA A 1 104 ? -48.386 4.664 4.700 1.00 52.75 104 ALA A CA 1
ATOM 766 C C . ALA A 1 104 ? -47.378 5.408 5.606 1.00 52.75 104 ALA A C 1
ATOM 768 O O . ALA A 1 104 ? -47.538 6.607 5.846 1.00 52.75 104 ALA A O 1
ATOM 769 N N . VAL A 1 105 ? -46.306 4.745 6.061 1.00 49.22 105 VAL A N 1
ATOM 770 C CA . VAL A 1 105 ? -45.270 5.360 6.921 1.00 49.22 105 VAL A CA 1
ATOM 771 C C . VAL A 1 105 ? -44.246 6.185 6.125 1.00 49.22 105 VAL A C 1
ATOM 773 O O . VAL A 1 105 ? -43.607 7.077 6.679 1.00 49.22 105 VAL A O 1
ATOM 776 N N . SER A 1 106 ? -44.140 5.994 4.806 1.00 45.75 106 SER A N 1
ATOM 777 C CA . SER A 1 106 ? -43.191 6.741 3.963 1.00 45.75 106 SER A CA 1
ATOM 778 C C . SER A 1 106 ? -43.697 8.118 3.489 1.00 45.75 106 SER A C 1
ATOM 780 O O . SER A 1 106 ? -43.007 8.794 2.723 1.00 45.75 106 SER A O 1
ATOM 782 N N . ALA A 1 107 ? -44.885 8.555 3.927 1.00 45.19 107 ALA A N 1
ATOM 783 C CA . ALA A 1 107 ? -45.511 9.809 3.494 1.00 45.19 107 ALA A CA 1
ATOM 784 C C . ALA A 1 107 ? -45.532 10.923 4.558 1.00 45.19 107 ALA A C 1
ATOM 786 O O . ALA A 1 107 ? -46.088 11.995 4.308 1.00 45.19 107 ALA A O 1
ATOM 787 N N . THR A 1 108 ? -44.900 10.744 5.723 1.00 46.00 108 THR A N 1
ATOM 788 C CA . THR A 1 108 ? -44.609 11.866 6.630 1.00 46.00 108 THR A CA 1
ATOM 789 C C . THR A 1 108 ? -43.433 12.659 6.076 1.00 46.00 108 THR A C 1
ATOM 791 O O . THR A 1 108 ? -42.280 12.518 6.475 1.00 46.00 108 THR A O 1
ATOM 794 N N . SER A 1 109 ? -43.754 13.519 5.112 1.00 47.00 109 SER A N 1
ATOM 795 C CA . SER A 1 109 ? -42.895 14.596 4.644 1.00 47.00 109 SER A CA 1
ATOM 796 C C . SER A 1 109 ? -42.558 15.491 5.837 1.00 47.00 109 SER A C 1
ATOM 798 O O . SER A 1 109 ? -43.299 16.420 6.156 1.00 47.00 109 SER A O 1
ATOM 800 N N . TYR A 1 110 ? -41.456 15.213 6.531 1.00 55.00 110 TYR A N 1
ATOM 801 C CA . TYR A 1 110 ? -40.826 16.231 7.355 1.00 55.00 110 TYR A CA 1
ATOM 802 C C . TYR A 1 110 ? -40.450 17.360 6.395 1.00 55.00 110 TYR A C 1
ATOM 804 O O . TYR A 1 110 ? -39.683 17.107 5.461 1.00 55.00 110 TYR A O 1
ATOM 812 N N . PRO A 1 111 ? -41.009 18.576 6.538 1.00 58.19 111 PRO A N 1
ATOM 813 C CA . PRO A 1 111 ? -40.544 19.703 5.756 1.00 58.19 111 PRO A CA 1
ATOM 814 C C . PRO A 1 111 ? -39.068 19.878 6.102 1.00 58.19 111 PRO A C 1
ATOM 816 O O . PRO A 1 111 ? -38.726 20.286 7.213 1.00 58.19 111 PRO A O 1
ATOM 819 N N . LEU A 1 112 ? -38.199 19.486 5.168 1.00 54.50 112 LEU A N 1
ATOM 820 C CA . LEU A 1 112 ? -36.784 19.794 5.249 1.00 54.50 112 LEU A CA 1
ATOM 821 C C . LEU A 1 112 ? -36.704 21.311 5.436 1.00 54.50 112 LEU A C 1
ATOM 823 O O . LEU A 1 112 ? -37.291 22.032 4.621 1.00 54.50 112 LEU A O 1
ATOM 827 N N . PRO A 1 113 ? -36.074 21.805 6.516 1.00 66.94 113 PRO A N 1
ATOM 828 C CA . PRO A 1 113 ? -35.872 23.232 6.678 1.00 66.94 113 PRO A CA 1
ATOM 829 C C . PRO A 1 113 ? -35.202 23.731 5.404 1.00 66.94 113 PRO A C 1
ATOM 831 O O . PRO A 1 113 ? -34.168 23.193 5.005 1.00 66.94 113 PRO A O 1
ATOM 834 N N . GLU A 1 114 ? -35.848 24.692 4.739 1.00 63.03 114 GLU A N 1
ATOM 835 C CA . GLU A 1 114 ? -35.317 25.365 3.558 1.00 63.03 114 GLU A CA 1
ATOM 836 C C . GLU A 1 114 ? -33.854 25.703 3.861 1.00 63.03 114 GLU A C 1
ATOM 838 O O . GLU A 1 114 ? -33.603 26.458 4.810 1.00 63.03 114 GLU A O 1
ATOM 843 N N . PRO A 1 115 ? -32.873 25.104 3.157 1.00 61.09 115 PRO A N 1
ATOM 844 C CA . PRO A 1 115 ? -31.494 25.472 3.379 1.00 61.09 115 PRO A CA 1
ATOM 845 C C . PRO A 1 115 ? -31.419 26.946 3.019 1.00 61.09 115 PRO A C 1
ATOM 847 O O . PRO A 1 115 ? -31.640 27.316 1.867 1.00 61.09 115 PRO A O 1
ATOM 850 N N . ALA A 1 116 ? -31.184 27.795 4.016 1.00 62.50 116 ALA A N 1
ATOM 851 C CA . ALA A 1 116 ? -30.910 29.197 3.788 1.00 62.50 116 ALA A CA 1
ATOM 852 C C . ALA A 1 116 ? -29.683 29.252 2.872 1.00 62.50 116 ALA A C 1
ATOM 854 O O . ALA A 1 116 ? -28.552 29.038 3.310 1.00 62.50 116 ALA A O 1
ATOM 855 N N . ILE A 1 117 ? -29.919 29.452 1.575 1.00 54.81 117 ILE A N 1
ATOM 856 C CA . ILE A 1 117 ? -28.866 29.671 0.594 1.00 54.81 117 ILE A CA 1
ATOM 857 C C . ILE A 1 117 ? -28.364 31.088 0.863 1.00 54.81 117 ILE A C 1
ATOM 859 O O . ILE A 1 117 ? -28.786 32.054 0.234 1.00 54.81 117 ILE A O 1
ATOM 863 N N . GLU A 1 118 ? -27.505 31.225 1.871 1.00 64.31 118 GLU A N 1
ATOM 864 C CA . GLU A 1 118 ? -26.715 32.431 2.066 1.00 64.31 118 GLU A CA 1
ATOM 865 C C . GLU A 1 118 ? -25.778 32.558 0.863 1.00 64.31 118 GLU A C 1
ATOM 867 O O . GLU A 1 118 ? -24.792 31.822 0.728 1.00 64.31 118 GLU A O 1
ATOM 872 N N . GLU A 1 119 ? -26.119 33.473 -0.048 1.00 59.50 119 GLU A N 1
ATOM 873 C CA . GLU A 1 119 ? -25.268 33.839 -1.173 1.00 59.50 119 GLU A CA 1
ATOM 874 C C . GLU A 1 119 ? -23.845 34.154 -0.670 1.00 59.50 119 GLU A C 1
ATOM 876 O O . GLU A 1 119 ? -23.674 35.029 0.186 1.00 59.50 119 GLU A O 1
ATOM 881 N N . PRO A 1 120 ? -22.800 33.476 -1.186 1.00 55.62 120 PRO A N 1
ATOM 882 C CA . PRO A 1 120 ? -21.408 33.721 -0.815 1.00 55.62 120 PRO A CA 1
ATOM 883 C C . PRO A 1 120 ? -20.908 35.104 -1.267 1.00 55.62 120 PRO A C 1
ATOM 885 O O . PRO A 1 120 ? -20.150 35.218 -2.228 1.00 55.62 120 PRO A O 1
ATOM 888 N N . GLN A 1 121 ? -21.288 36.182 -0.584 1.00 56.28 121 GLN A N 1
ATOM 889 C CA . GLN A 1 121 ? -20.792 37.520 -0.903 1.00 56.28 121 GLN A CA 1
ATOM 890 C C . GLN A 1 121 ? -19.476 37.805 -0.167 1.00 56.28 121 GLN A C 1
ATOM 892 O O . GLN A 1 121 ? -19.460 38.355 0.930 1.00 56.28 121 GLN A O 1
ATOM 897 N N . GLY A 1 122 ? -18.343 37.449 -0.785 1.00 75.56 122 GLY A N 1
ATOM 898 C CA . GLY A 1 122 ? -17.066 38.088 -0.455 1.00 75.56 122 GLY A CA 1
ATOM 899 C C . GLY A 1 122 ? -15.790 37.321 -0.846 1.00 75.56 122 GLY A C 1
ATOM 900 O O . GLY A 1 122 ? -15.711 36.109 -0.638 1.00 75.56 122 GLY A O 1
ATOM 901 N N . PRO A 1 123 ? -14.734 38.019 -1.318 1.00 64.69 123 PRO A N 1
ATOM 902 C CA . PRO A 1 123 ? -13.418 37.441 -1.633 1.00 64.69 123 PRO A CA 1
ATOM 903 C C . PRO A 1 123 ? -12.631 36.908 -0.414 1.00 64.69 123 PRO A C 1
ATOM 905 O O . PRO A 1 123 ? -11.540 36.377 -0.584 1.00 64.69 123 PRO A O 1
ATOM 908 N N . GLY A 1 124 ? -13.178 36.983 0.806 1.00 64.69 124 GLY A N 1
ATOM 909 C CA . GLY A 1 124 ? -12.564 36.441 2.030 1.00 64.69 124 GLY A CA 1
ATOM 910 C C . GLY A 1 124 ? -12.851 34.956 2.313 1.00 64.69 124 GLY A C 1
ATOM 911 O O . GLY A 1 124 ? -12.373 34.421 3.311 1.00 64.69 124 GLY A O 1
ATOM 912 N N . ARG A 1 125 ? -13.637 34.260 1.475 1.00 62.88 125 ARG A N 1
ATOM 913 C CA . ARG A 1 125 ? -14.095 32.884 1.768 1.00 62.88 125 ARG A CA 1
ATOM 914 C C . ARG A 1 125 ? -13.003 31.820 1.611 1.00 62.88 125 ARG A C 1
ATOM 916 O O . ARG A 1 125 ? -13.054 30.817 2.313 1.00 62.88 125 ARG A O 1
ATOM 923 N N . ALA A 1 126 ? -12.003 32.040 0.755 1.00 64.31 126 ALA A N 1
ATOM 924 C CA . ALA A 1 126 ? -10.862 31.126 0.644 1.00 64.31 126 ALA A CA 1
ATOM 925 C C . ALA A 1 126 ? -10.009 31.147 1.925 1.00 64.31 126 ALA A C 1
ATOM 927 O O . ALA A 1 126 ? -9.693 30.096 2.476 1.00 64.31 126 ALA A O 1
ATOM 928 N N . GLU A 1 127 ? -9.730 32.335 2.467 1.00 70.06 127 GLU A N 1
ATOM 929 C CA . GLU A 1 127 ? -9.006 32.480 3.735 1.00 70.06 127 GLU A CA 1
ATOM 930 C C . GLU A 1 127 ? -9.837 31.989 4.930 1.00 70.06 127 GLU A C 1
ATOM 932 O O . GLU A 1 127 ? -9.291 31.352 5.831 1.00 70.06 127 GLU A O 1
ATOM 937 N N . ALA A 1 128 ? -11.161 32.186 4.920 1.00 70.00 128 ALA A N 1
ATOM 938 C CA . ALA A 1 128 ? -12.066 31.637 5.935 1.00 70.00 128 ALA A CA 1
ATOM 939 C C . ALA A 1 128 ? -12.185 30.098 5.876 1.00 70.00 128 ALA A C 1
ATOM 941 O O . ALA A 1 128 ? -12.292 29.454 6.917 1.00 70.00 128 ALA A O 1
ATOM 942 N N . LEU A 1 129 ? -12.127 29.488 4.685 1.00 70.19 129 LEU A N 1
ATOM 943 C CA . LEU A 1 129 ? -12.118 28.027 4.529 1.00 70.19 129 LEU A CA 1
ATOM 944 C C . LEU A 1 129 ? -10.792 27.414 4.990 1.00 70.19 129 LEU A C 1
ATOM 946 O O . LEU A 1 129 ? -10.807 26.410 5.697 1.00 70.19 129 LEU A O 1
ATOM 950 N N . ILE A 1 130 ? -9.659 28.039 4.661 1.00 70.38 130 ILE A N 1
ATOM 951 C CA . ILE A 1 130 ? -8.331 27.559 5.076 1.00 70.38 130 ILE A CA 1
ATOM 952 C C . ILE A 1 130 ? -8.135 27.739 6.593 1.00 70.38 130 ILE A C 1
ATOM 954 O O . ILE A 1 130 ? -7.682 26.818 7.271 1.00 70.38 130 ILE A O 1
ATOM 958 N N . SER A 1 131 ? -8.533 28.885 7.159 1.00 72.56 131 SER A N 1
ATOM 959 C CA . SER A 1 131 ? -8.441 29.138 8.610 1.00 72.56 131 SER A CA 1
ATOM 960 C C . SER A 1 131 ? -9.474 28.349 9.426 1.00 72.56 131 SER A C 1
ATOM 962 O O . SER A 1 131 ? -9.168 27.881 10.525 1.00 72.56 131 SER A O 1
ATOM 964 N N . GLY A 1 132 ? -10.675 28.133 8.882 1.00 70.75 132 GLY A N 1
ATOM 965 C CA . GLY A 1 132 ? -11.697 27.266 9.468 1.00 70.75 132 GLY A CA 1
ATOM 966 C C . GLY A 1 132 ? -11.277 25.796 9.493 1.00 70.75 132 GLY A C 1
ATOM 967 O O . GLY A 1 132 ? -11.523 25.108 10.479 1.00 70.75 132 GLY A O 1
ATOM 968 N N . TRP A 1 133 ? -10.588 25.320 8.451 1.00 70.50 133 TRP A N 1
ATOM 969 C CA . TRP A 1 133 ? -10.031 23.966 8.420 1.00 70.50 133 TRP A CA 1
ATOM 970 C C . TRP A 1 133 ? -8.879 23.795 9.420 1.00 70.50 133 TRP A C 1
ATOM 972 O O . TRP A 1 133 ? -8.856 22.822 10.169 1.00 70.50 133 TRP A O 1
ATOM 982 N N . ALA A 1 134 ? -7.983 24.784 9.520 1.00 61.25 134 ALA A N 1
ATOM 983 C CA . ALA A 1 134 ? -6.874 24.762 10.476 1.00 61.25 134 ALA A CA 1
ATOM 984 C C . ALA A 1 134 ? -7.329 24.827 11.948 1.00 61.25 134 ALA A C 1
ATOM 986 O O . ALA A 1 134 ? -6.707 24.209 12.805 1.00 61.25 134 ALA A O 1
ATOM 987 N N . SER A 1 135 ? -8.414 25.549 12.251 1.00 64.69 135 SER A N 1
ATOM 988 C CA . SER A 1 135 ? -8.962 25.664 13.615 1.00 64.69 135 SER A CA 1
ATOM 989 C C . SER A 1 135 ? -9.892 24.510 14.012 1.00 64.69 135 SER A C 1
ATOM 991 O O . SER A 1 135 ? -10.068 24.257 15.202 1.00 64.69 135 SER A O 1
ATOM 993 N N . ARG A 1 136 ? -10.466 23.792 13.036 1.00 61.97 136 ARG A N 1
ATOM 994 C CA . ARG A 1 136 ? -11.241 22.557 13.254 1.00 61.97 136 ARG A CA 1
ATOM 995 C C . ARG A 1 136 ? -10.397 21.296 13.301 1.00 61.97 136 ARG A C 1
ATOM 997 O O . ARG A 1 136 ? -10.944 20.255 13.644 1.00 61.97 136 ARG A O 1
ATOM 1004 N N . MET A 1 137 ? -9.109 21.363 12.974 1.00 56.81 137 MET A N 1
ATOM 1005 C CA . MET A 1 137 ? -8.186 20.326 13.402 1.00 56.81 137 MET A CA 1
ATOM 1006 C C . MET A 1 137 ? -7.928 20.567 14.890 1.00 56.81 137 MET A C 1
ATOM 1008 O O . MET A 1 137 ? -7.150 21.472 15.207 1.00 56.81 137 MET A O 1
ATOM 1012 N N . PRO A 1 138 ? -8.589 19.837 15.822 1.00 60.28 138 PRO A N 1
ATOM 1013 C CA . PRO A 1 138 ? -8.129 19.830 17.203 1.00 60.28 138 PRO A CA 1
ATOM 1014 C C . PRO A 1 138 ? -6.632 19.570 17.134 1.00 60.28 138 PRO A C 1
ATOM 1016 O O . PRO A 1 138 ? -6.212 18.699 16.366 1.00 60.28 138 PRO A O 1
ATOM 1019 N N . ALA A 1 139 ? -5.843 20.396 17.828 1.00 54.81 139 ALA A N 1
ATOM 1020 C CA . ALA A 1 139 ? -4.396 20.253 17.858 1.00 54.81 139 ALA A CA 1
ATOM 1021 C C . ALA A 1 139 ? -4.091 18.758 17.946 1.00 54.81 139 ALA A C 1
ATOM 1023 O O . ALA A 1 139 ? -4.589 18.102 18.861 1.00 54.81 139 ALA A O 1
ATOM 1024 N N . LEU A 1 140 ? -3.405 18.251 16.916 1.00 58.22 140 LEU A N 1
ATOM 1025 C CA . LEU A 1 140 ? -3.131 16.847 16.591 1.00 58.22 140 LEU A CA 1
ATOM 1026 C C . LEU A 1 140 ? -2.209 16.225 17.654 1.00 58.22 140 LEU A C 1
ATOM 1028 O O . LEU A 1 140 ? -1.192 15.613 17.362 1.00 58.22 140 LEU A O 1
ATOM 1032 N N . ALA A 1 141 ? -2.543 16.422 18.922 1.00 61.00 141 ALA A N 1
ATOM 1033 C CA . ALA A 1 141 ? -1.939 15.815 20.080 1.00 61.00 141 ALA A CA 1
ATOM 1034 C C . ALA A 1 141 ? -2.524 14.409 20.228 1.00 61.00 141 ALA A C 1
ATOM 1036 O O . ALA A 1 141 ? -3.016 14.034 21.290 1.00 61.00 141 ALA A O 1
ATOM 1037 N N . LEU A 1 142 ? -2.468 13.619 19.149 1.00 69.12 142 LEU A N 1
ATOM 1038 C CA . LEU A 1 142 ? -2.323 12.193 19.361 1.00 69.12 142 LEU A CA 1
ATOM 1039 C C . LEU A 1 142 ? -1.011 12.043 20.123 1.00 69.12 142 LEU A C 1
ATOM 1041 O O . LEU A 1 142 ? 0.011 12.551 19.647 1.00 69.12 142 LEU A O 1
ATOM 1045 N N . PRO A 1 143 ? -1.008 11.404 21.300 1.00 84.81 143 PRO A N 1
ATOM 1046 C CA . PRO A 1 143 ? 0.241 10.978 21.892 1.00 84.81 143 PRO A CA 1
ATOM 1047 C C . PRO A 1 143 ? 0.849 9.977 20.908 1.00 84.81 143 PRO A C 1
ATOM 1049 O O . PRO A 1 143 ? 0.440 8.820 20.868 1.00 84.81 143 PRO A O 1
ATOM 1052 N N . ILE A 1 144 ? 1.754 10.451 20.046 1.00 92.31 144 ILE A N 1
ATOM 1053 C CA . ILE A 1 144 ? 2.478 9.596 19.111 1.00 92.31 144 ILE A CA 1
ATOM 1054 C C . ILE A 1 144 ? 3.271 8.629 19.992 1.00 92.31 144 ILE A C 1
ATOM 1056 O O . ILE A 1 144 ? 4.132 9.093 20.749 1.00 92.31 144 ILE A O 1
ATOM 1060 N N . PRO A 1 145 ? 2.971 7.318 19.956 1.00 94.44 145 PRO A N 1
ATOM 1061 C CA . PRO A 1 145 ? 3.677 6.366 20.793 1.00 94.44 145 PRO A CA 1
ATOM 1062 C C . PRO A 1 145 ? 5.157 6.410 20.419 1.00 94.44 145 PRO A C 1
ATOM 1064 O O . PRO A 1 145 ? 5.504 6.408 19.232 1.00 94.44 145 PRO A O 1
ATOM 1067 N N . VAL A 1 146 ? 6.036 6.491 21.417 1.00 96.19 146 VAL A N 1
ATOM 1068 C CA . VAL A 1 146 ? 7.489 6.612 21.206 1.00 96.19 146 VAL A CA 1
ATOM 1069 C C . VAL A 1 146 ? 8.003 5.430 20.378 1.00 96.19 146 VAL A C 1
ATOM 1071 O O . VAL A 1 146 ? 8.891 5.585 19.542 1.00 96.19 146 VAL A O 1
ATOM 1074 N N . GLU A 1 147 ? 7.369 4.271 20.536 1.00 96.44 147 GLU A N 1
ATOM 1075 C CA . GLU A 1 147 ? 7.615 3.042 19.792 1.00 96.44 147 GLU A CA 1
ATOM 1076 C C . GLU A 1 147 ? 7.427 3.242 18.278 1.00 96.44 147 GLU A C 1
ATOM 1078 O O . GLU A 1 147 ? 8.252 2.775 17.494 1.00 96.44 147 GLU A O 1
ATOM 1083 N N . SER A 1 148 ? 6.404 3.998 17.851 1.00 96.69 148 SER A N 1
ATOM 1084 C CA . SER A 1 148 ? 6.178 4.300 16.427 1.00 96.69 148 SER A CA 1
ATOM 1085 C C . SER A 1 148 ? 7.266 5.205 15.845 1.00 96.69 148 SER A C 1
ATOM 1087 O O . SER A 1 148 ? 7.676 5.018 14.698 1.00 96.69 148 SER A O 1
ATOM 1089 N N . ILE A 1 149 ? 7.801 6.139 16.640 1.00 97.44 149 ILE A N 1
ATOM 1090 C CA . ILE A 1 149 ? 8.911 7.011 16.232 1.00 97.44 149 ILE A CA 1
ATOM 1091 C C . ILE A 1 149 ? 10.178 6.174 16.052 1.00 97.44 149 ILE A C 1
ATOM 1093 O O . ILE A 1 149 ? 10.850 6.293 15.029 1.00 97.44 149 ILE A O 1
ATOM 1097 N N . ILE A 1 150 ? 10.482 5.296 17.015 1.00 97.88 150 ILE A N 1
ATOM 1098 C CA . ILE A 1 150 ? 11.636 4.392 16.944 1.00 97.88 150 ILE A CA 1
ATOM 1099 C C . ILE A 1 150 ? 11.527 3.501 15.705 1.00 97.88 150 ILE A C 1
ATOM 1101 O O . ILE A 1 150 ? 12.472 3.434 14.919 1.00 97.88 150 ILE A O 1
ATOM 1105 N N . LEU A 1 151 ? 10.369 2.871 15.487 1.00 97.94 151 LEU A N 1
ATOM 1106 C CA . LEU A 1 151 ? 10.135 2.026 14.319 1.00 97.94 151 LEU A CA 1
ATOM 1107 C C . LEU A 1 151 ? 10.305 2.805 13.008 1.00 97.94 151 LEU A C 1
ATOM 1109 O O . LEU A 1 151 ? 10.987 2.335 12.100 1.00 97.94 151 LEU A O 1
ATOM 1113 N N . THR A 1 152 ? 9.748 4.015 12.926 1.00 98.31 152 THR A N 1
ATOM 1114 C CA . THR A 1 152 ? 9.878 4.893 11.752 1.00 98.31 152 THR A CA 1
ATOM 1115 C C . THR A 1 152 ? 11.342 5.203 11.454 1.00 98.31 152 THR A C 1
ATOM 1117 O O . THR A 1 152 ? 11.774 5.103 10.305 1.00 98.31 152 THR A O 1
ATOM 1120 N N . VAL A 1 153 ? 12.133 5.536 12.478 1.00 98.19 153 VAL A N 1
ATOM 1121 C CA . VAL A 1 153 ? 13.571 5.795 12.327 1.00 98.19 153 VAL A CA 1
ATOM 1122 C C . VAL A 1 153 ? 14.300 4.543 11.839 1.00 98.19 153 VAL A C 1
ATOM 1124 O O . VAL A 1 153 ? 15.084 4.634 10.896 1.00 98.19 153 VAL A O 1
ATOM 1127 N N . LEU A 1 154 ? 14.022 3.374 12.421 1.00 98.06 154 LEU A N 1
ATOM 1128 C CA . LEU A 1 154 ? 14.659 2.116 12.023 1.00 98.06 154 LEU A CA 1
ATOM 1129 C C . LEU A 1 154 ? 14.331 1.727 10.573 1.00 98.06 154 LEU A C 1
ATOM 1131 O O . LEU A 1 154 ? 15.238 1.379 9.819 1.00 98.06 154 LEU A O 1
ATOM 1135 N N . VAL A 1 155 ? 13.069 1.841 10.152 1.00 98.25 155 VAL A N 1
ATOM 1136 C CA . VAL A 1 155 ? 12.660 1.556 8.765 1.00 98.25 155 VAL A CA 1
ATOM 1137 C C . VAL A 1 155 ? 13.227 2.595 7.793 1.00 98.25 155 VAL A C 1
ATOM 1139 O O . VAL A 1 155 ? 13.684 2.234 6.712 1.00 98.25 155 VAL A O 1
ATOM 1142 N N . THR A 1 156 ? 13.317 3.868 8.190 1.00 98.38 156 THR A N 1
ATOM 1143 C CA . THR A 1 156 ? 13.985 4.907 7.384 1.00 98.38 156 THR A CA 1
ATOM 1144 C C . THR A 1 156 ? 15.468 4.588 7.183 1.00 98.38 156 THR A C 1
ATOM 1146 O O . THR A 1 156 ? 15.988 4.731 6.077 1.00 98.38 156 THR A O 1
ATOM 1149 N N . ILE A 1 157 ? 16.156 4.117 8.228 1.00 97.50 157 ILE A N 1
ATOM 1150 C CA . ILE A 1 157 ? 17.544 3.651 8.122 1.00 97.50 157 ILE A CA 1
ATOM 1151 C C . ILE A 1 157 ? 17.629 2.445 7.181 1.00 97.50 157 ILE A C 1
ATOM 1153 O O . ILE A 1 157 ? 18.539 2.403 6.360 1.00 97.50 157 ILE A O 1
ATOM 1157 N N . ALA A 1 158 ? 16.683 1.503 7.246 1.00 97.25 158 ALA A N 1
ATOM 1158 C CA . ALA A 1 158 ? 16.634 0.371 6.322 1.00 97.25 158 ALA A CA 1
ATOM 1159 C C . ALA A 1 158 ? 16.442 0.821 4.861 1.00 97.25 158 ALA A C 1
ATOM 1161 O O . ALA A 1 158 ? 17.130 0.310 3.980 1.00 97.25 158 ALA A O 1
ATOM 1162 N N . PHE A 1 159 ? 15.587 1.817 4.597 1.00 97.94 159 PHE A N 1
ATOM 1163 C CA . PHE A 1 159 ? 15.419 2.394 3.256 1.00 97.94 159 PHE A CA 1
ATOM 1164 C C . PHE A 1 159 ? 16.692 3.078 2.767 1.00 97.94 159 PHE A C 1
ATOM 1166 O O . PHE A 1 159 ? 17.119 2.834 1.644 1.00 97.94 159 PHE A O 1
ATOM 1173 N N . LEU A 1 160 ? 17.325 3.899 3.611 1.00 97.50 160 LEU A N 1
ATOM 1174 C CA . LEU A 1 160 ? 18.595 4.546 3.283 1.00 97.50 160 LEU A CA 1
ATOM 1175 C C . LEU A 1 160 ? 19.697 3.517 3.023 1.00 97.50 160 LEU A C 1
ATOM 1177 O O . LEU A 1 160 ? 20.441 3.658 2.061 1.00 97.50 160 LEU A O 1
ATOM 1181 N N . ALA A 1 161 ? 19.788 2.473 3.846 1.00 96.25 161 ALA A N 1
ATOM 1182 C CA . ALA A 1 161 ? 20.742 1.390 3.646 1.00 96.25 161 ALA A CA 1
ATOM 1183 C C . ALA A 1 161 ? 20.486 0.654 2.325 1.00 96.25 161 ALA A C 1
ATOM 1185 O O . ALA A 1 161 ? 21.436 0.385 1.599 1.00 96.25 161 ALA A O 1
ATOM 1186 N N . PHE A 1 162 ? 19.222 0.381 1.983 1.00 97.12 162 PHE A N 1
ATOM 1187 C CA . PHE A 1 162 ? 18.860 -0.237 0.709 1.00 97.12 162 PHE A CA 1
ATOM 1188 C C . PHE A 1 162 ? 19.321 0.615 -0.479 1.00 97.12 162 PHE A C 1
ATOM 1190 O O . PHE A 1 162 ? 19.993 0.098 -1.360 1.00 97.12 162 PHE A O 1
ATOM 1197 N N . VAL A 1 163 ? 19.028 1.920 -0.482 1.00 96.81 163 VAL A N 1
ATOM 1198 C CA . VAL A 1 163 ? 19.321 2.779 -1.643 1.00 96.81 163 VAL A CA 1
ATOM 1199 C C . VAL A 1 163 ? 20.768 3.292 -1.718 1.00 96.81 163 VAL A C 1
ATOM 1201 O O . VAL A 1 163 ? 21.170 3.789 -2.764 1.00 96.81 163 VAL A O 1
ATOM 1204 N N . LEU A 1 164 ? 21.545 3.241 -0.627 1.00 96.69 164 LEU A N 1
ATOM 1205 C CA . LEU A 1 164 ? 22.925 3.761 -0.582 1.00 96.69 164 LEU A CA 1
ATOM 1206 C C . LEU A 1 164 ? 24.010 2.683 -0.689 1.00 96.69 164 LEU A C 1
ATOM 1208 O O . LEU A 1 164 ? 25.174 3.022 -0.907 1.00 96.69 164 LEU A O 1
ATOM 1212 N N . ILE A 1 165 ? 23.675 1.407 -0.484 1.00 96.50 165 ILE A N 1
ATOM 1213 C CA . ILE A 1 165 ? 24.645 0.310 -0.559 1.00 96.50 165 ILE A CA 1
ATOM 1214 C C . ILE A 1 165 ? 24.665 -0.237 -1.985 1.00 96.50 165 ILE A C 1
ATOM 1216 O O . ILE A 1 165 ? 23.752 -0.944 -2.394 1.00 96.50 165 ILE A O 1
ATOM 1220 N N . GLU A 1 166 ? 25.744 0.034 -2.718 1.00 94.31 166 GLU A N 1
ATOM 1221 C CA . GLU A 1 166 ? 25.990 -0.542 -4.043 1.00 94.31 166 GLU A CA 1
ATOM 1222 C C . GLU A 1 166 ? 26.972 -1.730 -3.941 1.00 94.31 166 GLU A C 1
ATOM 1224 O O . GLU A 1 166 ? 28.064 -1.564 -3.382 1.00 94.31 166 GLU A O 1
ATOM 1229 N N . PRO A 1 167 ? 26.648 -2.929 -4.478 1.00 92.81 167 PRO A N 1
ATOM 1230 C CA . PRO A 1 167 ? 25.410 -3.311 -5.169 1.00 92.81 167 PRO A CA 1
ATOM 1231 C C . PRO A 1 167 ? 24.226 -3.528 -4.214 1.00 92.81 167 PRO A C 1
ATOM 1233 O O . PRO A 1 167 ? 24.405 -4.092 -3.134 1.00 92.81 167 PRO A O 1
ATOM 1236 N N . THR A 1 168 ? 23.018 -3.162 -4.659 1.00 91.31 168 THR A N 1
ATOM 1237 C CA . THR A 1 168 ? 21.804 -3.193 -3.834 1.00 91.31 168 THR A CA 1
ATOM 1238 C C . THR A 1 168 ? 21.483 -4.601 -3.324 1.00 91.31 168 THR A C 1
ATOM 1240 O O . THR A 1 168 ? 21.141 -5.501 -4.107 1.00 91.31 168 THR A O 1
ATOM 1243 N N . PRO A 1 169 ? 21.556 -4.839 -2.004 1.00 91.94 169 PRO A N 1
ATOM 1244 C CA . PRO A 1 169 ? 21.213 -6.131 -1.442 1.00 91.94 169 PRO A CA 1
ATOM 1245 C C . PRO A 1 169 ? 19.691 -6.315 -1.455 1.00 91.94 169 PRO A C 1
ATOM 1247 O O . PRO A 1 169 ? 18.991 -5.809 -0.584 1.00 91.94 169 PRO A O 1
ATOM 1250 N N . ARG A 1 170 ? 19.153 -7.104 -2.397 1.00 91.38 170 ARG A N 1
ATOM 1251 C CA . ARG A 1 170 ? 17.704 -7.417 -2.465 1.00 91.38 170 ARG A CA 1
ATOM 1252 C C . ARG A 1 170 ? 17.135 -7.959 -1.145 1.00 91.38 170 ARG A C 1
ATOM 1254 O O . ARG A 1 170 ? 15.977 -7.715 -0.818 1.00 91.38 170 ARG A O 1
ATOM 1261 N N . TRP A 1 171 ? 17.956 -8.662 -0.362 1.00 94.19 171 TRP A N 1
ATOM 1262 C CA . TRP A 1 171 ? 17.578 -9.162 0.962 1.00 94.19 171 TRP A CA 1
ATOM 1263 C C . TRP A 1 171 ? 17.333 -8.046 1.989 1.00 94.19 171 TRP A C 1
ATOM 1265 O O . TRP A 1 171 ? 16.601 -8.271 2.949 1.00 94.19 171 TRP A O 1
ATOM 1275 N N . ALA A 1 172 ? 17.882 -6.843 1.799 1.00 94.19 172 ALA A N 1
ATOM 1276 C CA . ALA A 1 172 ? 17.660 -5.724 2.711 1.00 94.19 172 ALA A CA 1
ATOM 1277 C C . ALA A 1 172 ? 16.218 -5.198 2.644 1.00 94.19 172 ALA A C 1
ATOM 1279 O O . ALA A 1 172 ? 15.664 -4.864 3.687 1.00 94.19 172 ALA A O 1
ATOM 1280 N N . ALA A 1 173 ? 15.571 -5.213 1.471 1.00 95.00 173 ALA A N 1
ATOM 1281 C CA . ALA A 1 173 ? 14.142 -4.896 1.367 1.00 95.00 173 ALA A CA 1
ATOM 1282 C C . ALA A 1 173 ? 13.279 -5.926 2.117 1.00 95.00 173 ALA A C 1
ATOM 1284 O O . ALA A 1 173 ? 12.347 -5.555 2.826 1.00 95.00 173 ALA A O 1
ATOM 1285 N N . LEU A 1 174 ? 13.633 -7.216 2.034 1.00 96.56 174 LEU A N 1
ATOM 1286 C CA . LEU A 1 174 ? 12.951 -8.275 2.788 1.00 96.56 174 LEU A CA 1
ATOM 1287 C C . LEU A 1 174 ? 13.130 -8.102 4.300 1.00 96.56 174 LEU A C 1
ATOM 1289 O O . LEU A 1 174 ? 12.160 -8.218 5.043 1.00 96.56 174 LEU A O 1
ATOM 1293 N N . LEU A 1 175 ? 14.341 -7.777 4.763 1.00 96.56 175 LEU A N 1
ATOM 1294 C CA . LEU A 1 175 ? 14.566 -7.467 6.177 1.00 96.56 175 LEU A CA 1
ATOM 1295 C C . LEU A 1 175 ? 13.805 -6.217 6.623 1.00 96.56 175 LEU A C 1
ATOM 1297 O O . LEU A 1 175 ? 13.248 -6.223 7.715 1.00 96.56 175 LEU A O 1
ATOM 1301 N N . GLY A 1 176 ? 13.747 -5.175 5.789 1.00 97.38 176 GLY A N 1
ATOM 1302 C CA . GLY A 1 176 ? 12.946 -3.979 6.048 1.00 97.38 176 GLY A CA 1
ATOM 1303 C C . GLY A 1 176 ? 11.458 -4.303 6.196 1.00 97.38 176 GLY A C 1
ATOM 1304 O O . GLY A 1 176 ? 10.819 -3.819 7.127 1.00 97.38 176 GLY A O 1
ATOM 1305 N N . ALA A 1 177 ? 10.928 -5.184 5.345 1.00 98.25 177 ALA A N 1
ATOM 1306 C CA . ALA A 1 177 ? 9.552 -5.664 5.429 1.00 98.25 177 ALA A CA 1
ATOM 1307 C C . ALA A 1 177 ? 9.296 -6.502 6.696 1.00 98.25 177 ALA A C 1
ATOM 1309 O O . ALA A 1 177 ? 8.309 -6.270 7.386 1.00 98.25 177 ALA A O 1
ATOM 1310 N N . ILE A 1 178 ? 10.201 -7.423 7.055 1.00 98.25 178 ILE A N 1
ATOM 1311 C CA . ILE A 1 178 ? 10.102 -8.213 8.299 1.00 98.25 178 ILE A CA 1
ATOM 1312 C C . ILE A 1 178 ? 10.142 -7.295 9.527 1.00 98.25 178 ILE A C 1
ATOM 1314 O O . ILE A 1 178 ? 9.336 -7.446 10.444 1.00 98.25 178 ILE A O 1
ATOM 1318 N N . LEU A 1 179 ? 11.058 -6.324 9.535 1.00 98.31 179 LEU A N 1
ATOM 1319 C CA . LEU A 1 179 ? 11.171 -5.323 10.592 1.00 98.31 179 LEU A CA 1
ATOM 1320 C C . LEU A 1 179 ? 9.896 -4.479 10.704 1.00 98.31 179 LEU A C 1
ATOM 1322 O O . LEU A 1 179 ? 9.440 -4.230 11.816 1.00 98.31 179 LEU A O 1
ATOM 1326 N N . ALA A 1 180 ? 9.307 -4.072 9.578 1.00 98.44 180 ALA A N 1
ATOM 1327 C CA . ALA A 1 180 ? 8.038 -3.354 9.553 1.00 98.44 180 ALA A CA 1
ATOM 1328 C C . ALA A 1 180 ? 6.879 -4.210 10.085 1.00 98.44 180 ALA A C 1
ATOM 1330 O O . ALA A 1 180 ? 6.110 -3.722 10.904 1.00 98.44 180 ALA A O 1
ATOM 1331 N N . ALA A 1 181 ? 6.783 -5.483 9.690 1.00 98.38 181 ALA A N 1
ATOM 1332 C CA . ALA A 1 181 ? 5.741 -6.395 10.161 1.00 98.38 181 ALA A CA 1
ATOM 1333 C C . ALA A 1 181 ? 5.804 -6.595 11.684 1.00 98.38 181 ALA A C 1
ATOM 1335 O O . ALA A 1 181 ? 4.838 -6.328 12.397 1.00 98.38 181 ALA A O 1
ATOM 1336 N N . LEU A 1 182 ? 6.968 -7.019 12.191 1.00 98.31 182 LEU A N 1
ATOM 1337 C CA . LEU A 1 182 ? 7.176 -7.287 13.617 1.00 98.31 182 LEU A CA 1
ATOM 1338 C C . LEU A 1 182 ? 7.111 -6.005 14.453 1.00 98.31 182 LEU A C 1
ATOM 1340 O O . LEU A 1 182 ? 6.558 -5.991 15.552 1.00 98.31 182 LEU A O 1
ATOM 1344 N N . GLY A 1 183 ? 7.674 -4.918 13.928 1.00 98.12 183 GLY A N 1
ATOM 1345 C CA . GLY A 1 183 ? 7.666 -3.617 14.575 1.00 98.12 183 GLY A CA 1
ATOM 1346 C C . GLY A 1 183 ? 6.260 -3.048 14.702 1.00 98.12 183 GLY A C 1
ATOM 1347 O O . GLY A 1 183 ? 5.888 -2.605 15.787 1.00 98.12 183 GLY A O 1
ATOM 1348 N N . THR A 1 184 ? 5.466 -3.082 13.628 1.00 98.31 184 THR A N 1
ATOM 1349 C CA . THR A 1 184 ? 4.090 -2.585 13.670 1.00 98.31 184 THR A CA 1
ATOM 1350 C C . THR A 1 184 ? 3.217 -3.446 14.579 1.00 98.31 184 THR A C 1
ATOM 1352 O O . THR A 1 184 ? 2.458 -2.877 15.358 1.00 98.31 184 THR A O 1
ATOM 1355 N N . ASP A 1 185 ? 3.368 -4.777 14.586 1.00 97.62 185 ASP A N 1
ATOM 1356 C CA . ASP A 1 185 ? 2.660 -5.641 15.548 1.00 97.62 185 ASP A CA 1
ATOM 1357 C C . ASP A 1 185 ? 2.991 -5.256 17.001 1.00 97.62 185 ASP A C 1
ATOM 1359 O O . ASP A 1 185 ? 2.091 -5.052 17.818 1.00 97.62 185 ASP A O 1
ATOM 1363 N N . GLY A 1 186 ? 4.275 -5.052 17.314 1.00 97.12 186 GLY A N 1
ATOM 1364 C CA . GLY A 1 186 ? 4.706 -4.596 18.638 1.00 97.12 186 GLY A CA 1
ATOM 1365 C C . GLY A 1 186 ? 4.145 -3.219 19.014 1.00 97.12 186 GLY A C 1
ATOM 1366 O O . GLY A 1 186 ? 3.684 -3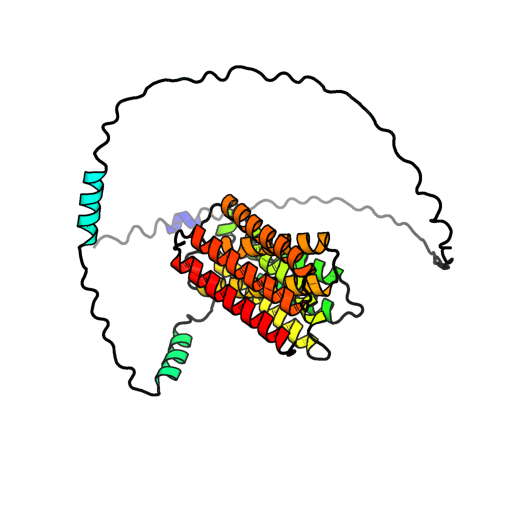.026 20.144 1.00 97.12 186 GLY A O 1
ATOM 1367 N N . VAL A 1 187 ? 4.131 -2.273 18.070 1.00 97.38 187 VAL A N 1
ATOM 1368 C CA . VAL A 1 187 ? 3.557 -0.932 18.259 1.00 97.38 187 VAL A CA 1
ATOM 1369 C C . VAL A 1 187 ? 2.050 -1.014 18.515 1.00 97.38 187 VAL A C 1
ATOM 1371 O O . VAL A 1 187 ? 1.575 -0.413 19.477 1.00 97.38 187 VAL A O 1
ATOM 1374 N N . LEU A 1 188 ? 1.306 -1.787 17.719 1.00 96.56 188 LEU A N 1
ATOM 1375 C CA . LEU A 1 188 ? -0.140 -1.979 17.872 1.00 96.56 188 LEU A CA 1
ATOM 1376 C C . LEU A 1 188 ? -0.475 -2.596 19.233 1.00 96.56 188 LEU A C 1
ATOM 1378 O O . LEU A 1 188 ? -1.277 -2.040 19.984 1.00 96.56 188 LEU A O 1
ATOM 1382 N N . ARG A 1 189 ? 0.195 -3.693 19.607 1.00 96.25 189 ARG A N 1
ATOM 1383 C CA . ARG A 1 189 ? -0.036 -4.383 20.888 1.00 96.25 189 ARG A CA 1
ATOM 1384 C C . ARG A 1 189 ? 0.318 -3.528 22.103 1.00 96.25 189 ARG A C 1
ATOM 1386 O O . ARG A 1 189 ? -0.329 -3.654 23.140 1.00 96.25 189 ARG A O 1
ATOM 1393 N N . THR A 1 190 ? 1.326 -2.663 21.991 1.00 96.12 190 THR A N 1
ATOM 1394 C CA . THR A 1 190 ? 1.750 -1.785 23.093 1.00 96.12 190 THR A CA 1
ATOM 1395 C C . THR A 1 190 ? 0.830 -0.573 23.225 1.00 96.12 190 THR A C 1
ATOM 1397 O O . THR A 1 190 ? 0.344 -0.282 24.316 1.00 96.12 190 THR A O 1
ATOM 1400 N N . ALA A 1 191 ? 0.547 0.116 22.116 1.00 95.00 191 ALA A N 1
ATOM 1401 C CA . ALA A 1 191 ? -0.220 1.362 22.111 1.00 95.00 191 ALA A CA 1
ATOM 1402 C C . ALA A 1 191 ? -1.743 1.161 22.217 1.00 95.00 191 ALA A C 1
ATOM 1404 O O . ALA A 1 191 ? -2.465 2.099 22.569 1.00 95.00 191 ALA A O 1
ATOM 1405 N N . ARG A 1 192 ? -2.240 -0.039 21.892 1.00 94.19 192 ARG A N 1
ATOM 1406 C CA . ARG A 1 192 ? -3.663 -0.427 21.934 1.00 94.19 192 ARG A CA 1
ATOM 1407 C C . ARG A 1 192 ? -3.851 -1.763 22.659 1.00 94.19 192 ARG A C 1
ATOM 1409 O O . ARG A 1 192 ? -4.573 -2.652 22.209 1.00 94.19 192 ARG A O 1
ATOM 1416 N N . ARG A 1 193 ? -3.172 -1.913 23.802 1.00 95.06 193 ARG A N 1
ATOM 1417 C CA . ARG A 1 193 ? -3.210 -3.128 24.633 1.00 95.06 193 ARG A CA 1
ATOM 1418 C C . ARG A 1 193 ? -4.621 -3.507 25.089 1.00 95.06 193 ARG A C 1
ATOM 1420 O O . ARG A 1 193 ? -4.888 -4.681 25.303 1.00 95.06 193 ARG A O 1
ATOM 1427 N N . ASP A 1 194 ? -5.509 -2.533 25.243 1.00 94.38 194 ASP A N 1
ATOM 1428 C CA . ASP A 1 194 ? -6.915 -2.746 25.581 1.00 94.38 194 ASP A CA 1
ATOM 1429 C C . ASP A 1 194 ? -7.671 -3.510 24.487 1.00 94.38 194 ASP A C 1
ATOM 1431 O O . ASP A 1 194 ? -8.411 -4.435 24.805 1.00 94.38 194 ASP A O 1
ATOM 1435 N N . VAL A 1 195 ? -7.432 -3.185 23.214 1.00 92.19 195 VAL A N 1
ATOM 1436 C CA . VAL A 1 195 ? -8.102 -3.831 22.074 1.00 92.19 195 VAL A CA 1
ATOM 1437 C C . VAL A 1 195 ? -7.478 -5.196 21.786 1.00 92.19 195 VAL A C 1
ATOM 1439 O O . VAL A 1 195 ? -8.167 -6.212 21.729 1.00 92.19 195 VAL A O 1
ATOM 1442 N N . PHE A 1 196 ? -6.150 -5.248 21.665 1.00 93.19 196 PHE A N 1
ATOM 1443 C CA . PHE A 1 196 ? -5.447 -6.472 21.265 1.00 93.19 196 PHE A CA 1
ATOM 1444 C C . PHE A 1 196 ? -5.179 -7.443 22.424 1.00 93.19 196 PHE A C 1
ATOM 1446 O O . PHE A 1 196 ? -4.908 -8.621 22.200 1.00 93.19 196 PHE A O 1
ATOM 1453 N N . GLY A 1 197 ? -5.296 -6.997 23.678 1.00 89.06 197 GLY A N 1
ATOM 1454 C CA . GLY A 1 197 ? -5.126 -7.849 24.859 1.00 89.06 197 GLY A CA 1
ATOM 1455 C C . GLY A 1 197 ? -6.228 -8.896 25.035 1.00 89.06 197 GLY A C 1
ATOM 1456 O O . GLY A 1 197 ? -6.004 -9.894 25.714 1.00 89.06 197 GLY A O 1
ATOM 1457 N N . MET A 1 198 ? -7.389 -8.698 24.401 1.00 88.44 198 MET A N 1
ATOM 1458 C CA . MET A 1 198 ? -8.520 -9.635 24.439 1.00 88.44 198 MET A CA 1
ATOM 1459 C C . MET A 1 198 ? -8.474 -10.695 23.326 1.00 88.44 198 MET A C 1
ATOM 1461 O O . MET A 1 198 ? -9.422 -11.458 23.171 1.00 88.44 198 MET A O 1
ATOM 1465 N N . GLY A 1 199 ? -7.379 -10.760 22.558 1.00 88.81 199 GLY A N 1
ATOM 1466 C CA . GLY A 1 199 ? -7.212 -11.726 21.468 1.00 88.81 199 GLY A CA 1
ATOM 1467 C C . GLY A 1 199 ? -7.705 -11.241 20.102 1.00 88.81 199 GLY A C 1
ATOM 1468 O O . GLY A 1 199 ? -7.856 -12.064 19.204 1.00 88.81 199 GLY A O 1
ATOM 1469 N N . ALA A 1 200 ? -7.947 -9.936 19.929 1.00 90.88 200 ALA A N 1
ATOM 1470 C CA . ALA A 1 200 ? -8.214 -9.368 18.610 1.00 90.88 200 ALA A CA 1
ATOM 1471 C C . ALA A 1 200 ? -7.004 -9.566 17.680 1.00 90.88 200 ALA A C 1
ATOM 1473 O O . ALA A 1 200 ? -5.852 -9.438 18.106 1.00 90.88 200 ALA A O 1
ATOM 1474 N N . ASP A 1 201 ? -7.271 -9.875 16.414 1.00 93.19 201 ASP A N 1
ATOM 1475 C CA . ASP A 1 201 ? -6.232 -10.156 15.429 1.00 93.19 201 ASP A CA 1
ATOM 1476 C C . ASP A 1 201 ? -5.575 -8.859 14.923 1.00 93.19 201 ASP A C 1
ATOM 1478 O O . ASP A 1 201 ? -6.249 -7.941 14.450 1.00 93.19 201 ASP A O 1
ATOM 1482 N N . THR A 1 202 ? -4.246 -8.775 15.021 1.00 95.62 202 THR A N 1
ATOM 1483 C CA . THR A 1 202 ? -3.445 -7.668 14.471 1.00 95.62 202 THR A CA 1
ATOM 1484 C C . THR A 1 202 ? -3.095 -7.879 13.002 1.00 95.62 202 THR A C 1
ATOM 1486 O O . THR A 1 202 ? -2.701 -6.922 12.338 1.00 95.62 202 THR A O 1
ATOM 1489 N N . THR A 1 203 ? -3.249 -9.097 12.473 1.00 96.00 203 THR A N 1
ATOM 1490 C CA . THR A 1 203 ? -2.768 -9.499 11.143 1.00 96.00 203 THR A CA 1
ATOM 1491 C C . THR A 1 203 ? -3.221 -8.566 10.012 1.00 96.00 203 THR A C 1
ATOM 1493 O O . THR A 1 203 ? -2.357 -8.148 9.234 1.00 96.00 203 THR A O 1
ATOM 1496 N N . PRO A 1 204 ? -4.501 -8.140 9.924 1.00 95.25 204 PRO A N 1
ATOM 1497 C CA . PRO A 1 204 ? -4.940 -7.225 8.868 1.00 95.25 204 PRO A CA 1
ATOM 1498 C C . PRO A 1 204 ? -4.207 -5.875 8.874 1.00 95.25 204 PRO A C 1
ATOM 1500 O O . PRO A 1 204 ? -4.078 -5.257 7.824 1.00 95.25 204 PRO A O 1
ATOM 1503 N N . PHE A 1 205 ? -3.685 -5.437 10.027 1.00 96.25 205 PHE A N 1
ATOM 1504 C CA . PHE A 1 205 ? -2.943 -4.179 10.218 1.00 96.25 205 PHE A CA 1
ATOM 1505 C C . PHE A 1 205 ? -1.463 -4.264 9.880 1.00 96.25 205 PHE A C 1
ATOM 1507 O O . PHE A 1 205 ? -0.758 -3.255 9.888 1.00 96.25 205 PHE A O 1
ATOM 1514 N N . LEU A 1 206 ? -0.981 -5.454 9.530 1.00 97.75 206 LEU A N 1
ATOM 1515 C CA . LEU A 1 206 ? 0.415 -5.653 9.170 1.00 97.75 206 LEU A CA 1
ATOM 1516 C C . LEU A 1 206 ? 0.633 -5.591 7.660 1.00 97.75 206 LEU A C 1
ATOM 1518 O O . LEU A 1 206 ? 1.743 -5.269 7.235 1.00 97.75 206 LEU A O 1
ATOM 1522 N N . PHE A 1 207 ? -0.388 -5.856 6.838 1.00 97.94 207 PHE A N 1
ATOM 1523 C CA . PHE A 1 207 ? -0.215 -5.969 5.388 1.00 97.94 207 PHE A CA 1
ATOM 1524 C C . PHE A 1 207 ? 0.264 -4.669 4.747 1.00 97.94 207 PHE A C 1
ATOM 1526 O O . PHE A 1 207 ? 1.277 -4.683 4.045 1.00 97.94 207 PHE A O 1
ATOM 1533 N N . LEU A 1 208 ? -0.398 -3.543 5.024 1.00 98.12 208 LEU A N 1
ATOM 1534 C CA . LEU A 1 208 ? -0.034 -2.262 4.425 1.00 98.12 208 LEU A CA 1
ATOM 1535 C C . LEU A 1 208 ? 1.375 -1.785 4.830 1.00 98.12 208 LEU A C 1
ATOM 1537 O O . LEU A 1 208 ? 2.183 -1.562 3.926 1.00 98.12 208 LEU A O 1
ATOM 1541 N N . PRO A 1 209 ? 1.742 -1.677 6.124 1.00 98.56 209 PRO A N 1
ATOM 1542 C CA . PRO A 1 209 ? 3.099 -1.293 6.518 1.00 98.56 209 PRO A CA 1
ATOM 1543 C C . PRO A 1 209 ? 4.172 -2.219 5.936 1.00 98.56 209 PRO A C 1
ATOM 1545 O O . PRO A 1 209 ? 5.207 -1.748 5.464 1.00 98.56 209 PRO A O 1
ATOM 1548 N N . THR A 1 210 ? 3.923 -3.532 5.929 1.00 98.69 210 THR A N 1
ATOM 1549 C CA . THR A 1 210 ? 4.878 -4.530 5.427 1.00 98.69 210 THR A CA 1
ATOM 1550 C C . THR A 1 210 ? 5.100 -4.383 3.926 1.00 98.69 210 THR A C 1
ATOM 1552 O O . THR A 1 210 ? 6.243 -4.315 3.472 1.00 98.69 210 THR A O 1
ATOM 1555 N N . LEU A 1 211 ? 4.021 -4.291 3.144 1.00 98.50 211 LEU A N 1
ATOM 1556 C CA . LEU A 1 211 ? 4.104 -4.138 1.691 1.00 98.50 211 LEU A CA 1
ATOM 1557 C C . LEU A 1 211 ? 4.619 -2.751 1.289 1.00 98.50 211 LEU A C 1
ATOM 1559 O O . LEU A 1 211 ? 5.341 -2.641 0.299 1.00 98.50 211 LEU A O 1
ATOM 1563 N N . PHE A 1 212 ? 4.339 -1.711 2.080 1.00 98.69 212 PHE A N 1
ATOM 1564 C CA . PHE A 1 212 ? 4.952 -0.395 1.913 1.00 98.69 212 PHE A CA 1
ATOM 1565 C C . PHE A 1 212 ? 6.468 -0.465 2.117 1.00 98.69 212 PHE A C 1
ATOM 1567 O O . PHE A 1 212 ? 7.224 0.004 1.268 1.00 98.69 212 PHE A O 1
ATOM 1574 N N . ALA A 1 213 ? 6.920 -1.092 3.208 1.00 98.50 213 ALA A N 1
ATOM 1575 C CA . ALA A 1 213 ? 8.340 -1.257 3.505 1.00 98.50 213 ALA A CA 1
ATOM 1576 C C . ALA A 1 213 ? 9.076 -2.133 2.483 1.00 98.50 213 ALA A C 1
ATOM 1578 O O . ALA A 1 213 ? 10.253 -1.902 2.213 1.00 98.50 213 ALA A O 1
ATOM 1579 N N . LEU A 1 214 ? 8.377 -3.096 1.881 1.00 98.25 214 LEU A N 1
ATOM 1580 C CA . LEU A 1 214 ? 8.903 -3.909 0.791 1.00 98.25 214 LEU A CA 1
ATOM 1581 C C . LEU A 1 214 ? 9.002 -3.120 -0.524 1.00 98.25 214 LEU A C 1
ATOM 1583 O O . LEU A 1 214 ? 10.028 -3.166 -1.198 1.00 98.25 214 LEU A O 1
ATOM 1587 N N . GLY A 1 215 ? 7.928 -2.428 -0.910 1.00 98.00 215 GLY A N 1
ATOM 1588 C CA . GLY A 1 215 ? 7.783 -1.835 -2.239 1.00 98.00 215 GLY A CA 1
ATOM 1589 C C . GLY A 1 215 ? 8.427 -0.463 -2.399 1.00 98.00 215 GLY A C 1
ATOM 1590 O O . GLY A 1 215 ? 9.039 -0.201 -3.431 1.00 98.00 215 GLY A O 1
ATOM 1591 N N . ALA A 1 216 ? 8.323 0.414 -1.398 1.00 98.44 216 ALA A N 1
ATOM 1592 C CA . ALA A 1 216 ? 8.775 1.801 -1.503 1.00 98.44 216 ALA A CA 1
ATOM 1593 C C . ALA A 1 216 ? 10.276 1.960 -1.831 1.00 98.44 216 ALA A C 1
ATOM 1595 O O . ALA A 1 216 ? 10.580 2.678 -2.786 1.00 98.44 216 ALA A O 1
ATOM 1596 N N . PRO A 1 217 ? 11.228 1.314 -1.123 1.00 98.25 217 PRO A N 1
ATOM 1597 C CA . PRO A 1 217 ? 12.652 1.505 -1.414 1.00 98.25 217 PRO A CA 1
ATOM 1598 C C . PRO A 1 217 ? 13.042 0.949 -2.792 1.00 98.25 217 PRO A C 1
ATOM 1600 O O . PRO A 1 217 ? 13.809 1.581 -3.514 1.00 98.25 217 PRO A O 1
ATOM 1603 N N . VAL A 1 218 ? 12.444 -0.177 -3.191 1.00 97.75 218 VAL A N 1
ATOM 1604 C CA . VAL A 1 218 ? 12.637 -0.793 -4.512 1.00 97.75 218 VAL A CA 1
ATOM 1605 C C . VAL A 1 218 ? 12.082 0.102 -5.624 1.00 97.75 218 VAL A C 1
ATOM 1607 O O . VAL A 1 218 ? 12.703 0.281 -6.670 1.00 97.75 218 VAL A O 1
ATOM 1610 N N . PHE A 1 219 ? 10.915 0.705 -5.395 1.00 97.56 219 PHE A N 1
ATOM 1611 C CA . PHE A 1 219 ? 10.312 1.640 -6.336 1.00 97.56 219 PHE A CA 1
ATOM 1612 C C . PHE A 1 219 ? 11.176 2.896 -6.500 1.00 97.56 219 PHE A C 1
ATOM 1614 O O . PHE A 1 219 ? 11.370 3.353 -7.623 1.00 97.56 219 PHE A O 1
ATOM 1621 N N . ILE A 1 220 ? 11.737 3.428 -5.408 1.00 97.69 220 ILE A N 1
ATOM 1622 C CA . ILE A 1 220 ? 12.653 4.578 -5.443 1.00 97.69 220 ILE A CA 1
ATOM 1623 C C . ILE A 1 220 ? 13.904 4.257 -6.256 1.00 97.69 220 ILE A C 1
ATOM 1625 O O . ILE A 1 220 ? 14.241 5.040 -7.137 1.00 97.69 220 ILE A O 1
ATOM 1629 N N . GLU A 1 221 ? 14.553 3.120 -6.002 1.00 97.00 221 GLU A N 1
ATOM 1630 C CA . GLU A 1 221 ? 15.751 2.692 -6.739 1.00 97.00 221 GLU A CA 1
ATOM 1631 C C . GLU A 1 221 ? 15.512 2.659 -8.256 1.00 97.00 221 GLU A C 1
ATOM 1633 O O . GLU A 1 221 ? 16.373 3.065 -9.030 1.00 97.00 221 GLU A O 1
ATOM 1638 N N . TYR A 1 222 ? 14.326 2.221 -8.684 1.00 96.19 222 TYR A N 1
ATOM 1639 C CA . TYR A 1 222 ? 13.997 2.093 -10.102 1.00 96.19 222 TYR A CA 1
ATOM 1640 C C . TYR A 1 222 ? 13.537 3.406 -10.769 1.00 96.19 222 TYR A C 1
ATOM 1642 O O . TYR A 1 222 ? 13.577 3.524 -11.992 1.00 96.19 222 TYR A O 1
ATOM 1650 N N . ASN A 1 223 ? 13.073 4.393 -9.994 1.00 96.69 223 ASN A N 1
ATOM 1651 C CA . ASN A 1 223 ? 12.438 5.612 -10.524 1.00 96.69 223 ASN A CA 1
ATOM 1652 C C . ASN A 1 223 ? 13.224 6.899 -10.263 1.00 96.69 223 ASN A C 1
ATOM 1654 O O . ASN A 1 223 ? 12.958 7.925 -10.890 1.00 96.69 223 ASN A O 1
ATOM 1658 N N . VAL A 1 224 ? 14.130 6.886 -9.291 1.00 97.38 224 VAL A N 1
ATOM 1659 C CA . VAL A 1 224 ? 14.815 8.080 -8.809 1.00 97.38 224 VAL A CA 1
ATOM 1660 C C . VAL A 1 224 ? 16.308 7.881 -8.989 1.00 97.38 224 VAL A C 1
ATOM 1662 O O . VAL A 1 224 ? 16.886 6.938 -8.468 1.00 97.38 224 VAL A O 1
ATOM 1665 N N . GLU A 1 225 ? 16.944 8.806 -9.700 1.00 96.25 225 GLU A N 1
ATOM 1666 C CA . GLU A 1 225 ? 18.375 8.745 -9.982 1.00 96.25 225 GLU A CA 1
ATOM 1667 C C . GLU A 1 225 ? 19.149 9.874 -9.291 1.00 96.25 225 GLU A C 1
ATOM 1669 O O . GLU A 1 225 ? 18.634 10.960 -8.986 1.00 96.25 225 GLU A O 1
ATOM 1674 N N . GLY A 1 226 ? 20.441 9.625 -9.074 1.00 95.94 226 GLY A N 1
ATOM 1675 C CA . GLY A 1 226 ? 21.391 10.620 -8.595 1.00 95.94 226 GLY A CA 1
ATOM 1676 C C . GLY A 1 226 ? 21.082 11.132 -7.187 1.00 95.94 226 GLY A C 1
ATOM 1677 O O . GLY A 1 226 ? 20.759 10.381 -6.271 1.00 95.94 226 GLY A O 1
ATOM 1678 N N . PHE A 1 227 ? 21.212 12.445 -6.988 1.00 96.31 227 PHE A N 1
ATOM 1679 C CA . PHE A 1 227 ? 21.124 13.052 -5.656 1.00 96.31 227 PHE A CA 1
ATOM 1680 C C . PHE A 1 227 ? 19.703 13.071 -5.064 1.00 96.31 227 PHE A C 1
ATOM 1682 O O . PHE A 1 227 ? 19.552 13.336 -3.872 1.00 96.31 227 PHE A O 1
ATOM 1689 N N . TRP A 1 228 ? 18.666 12.793 -5.865 1.00 97.88 228 TRP A N 1
ATOM 1690 C CA . TRP A 1 228 ? 17.270 12.766 -5.411 1.00 97.88 228 TRP A CA 1
ATOM 1691 C C . TRP A 1 228 ? 16.897 11.495 -4.642 1.00 97.88 228 TRP A C 1
ATOM 1693 O O . TRP A 1 228 ? 15.888 11.484 -3.940 1.00 97.88 228 TRP A O 1
ATOM 1703 N N . VAL A 1 229 ? 17.726 10.452 -4.709 1.00 97.75 229 VAL A N 1
ATOM 1704 C CA . VAL A 1 229 ? 17.480 9.168 -4.037 1.00 97.75 229 VAL A CA 1
ATOM 1705 C C . VAL A 1 229 ? 17.396 9.330 -2.516 1.00 97.75 229 VAL A C 1
ATOM 1707 O O . VAL A 1 229 ? 16.471 8.824 -1.884 1.00 97.75 229 VAL A O 1
ATOM 1710 N N . ILE A 1 230 ? 18.311 10.104 -1.922 1.00 97.81 230 ILE A N 1
ATOM 1711 C CA . ILE A 1 230 ? 18.347 10.355 -0.472 1.00 97.81 230 ILE A CA 1
ATOM 1712 C C . ILE A 1 230 ? 17.069 11.053 0.022 1.00 97.81 230 ILE A C 1
ATOM 1714 O O . ILE A 1 230 ? 16.421 10.518 0.924 1.00 97.81 230 ILE A O 1
ATOM 1718 N N . PRO A 1 231 ? 16.659 12.222 -0.520 1.00 98.25 231 PRO A N 1
ATOM 1719 C CA . PRO A 1 231 ? 15.424 12.859 -0.078 1.00 98.25 231 PRO A CA 1
ATOM 1720 C C . PRO A 1 231 ? 14.187 12.003 -0.371 1.00 98.25 231 PRO A C 1
ATOM 1722 O O . PRO A 1 231 ? 13.280 11.991 0.456 1.00 98.25 231 PRO A O 1
ATOM 1725 N N . ALA A 1 232 ? 14.151 11.246 -1.474 1.00 98.19 232 ALA A N 1
ATOM 1726 C CA . ALA A 1 232 ? 13.051 10.322 -1.751 1.00 98.19 232 ALA A CA 1
ATOM 1727 C C . ALA A 1 232 ? 12.934 9.225 -0.677 1.00 98.19 232 ALA A C 1
ATOM 1729 O O . ALA A 1 232 ? 11.843 8.997 -0.155 1.00 98.19 232 ALA A O 1
ATOM 1730 N N . ALA A 1 233 ? 14.051 8.606 -0.279 1.00 98.12 233 ALA A N 1
ATOM 1731 C CA . ALA A 1 233 ? 14.078 7.597 0.780 1.00 98.12 233 ALA A CA 1
ATOM 1732 C C . ALA A 1 233 ? 13.676 8.169 2.149 1.00 98.12 233 ALA A C 1
ATOM 1734 O O . ALA A 1 233 ? 12.929 7.529 2.888 1.00 98.12 233 ALA A O 1
ATOM 1735 N N . LEU A 1 234 ? 14.106 9.394 2.473 1.00 98.38 234 LEU A N 1
ATOM 1736 C CA . LEU A 1 234 ? 13.686 10.090 3.695 1.00 98.38 234 LEU A CA 1
ATOM 1737 C C . LEU A 1 234 ? 12.179 10.377 3.704 1.00 98.38 234 LEU A C 1
ATOM 1739 O O . LEU A 1 234 ? 11.514 10.133 4.708 1.00 98.38 234 LEU A O 1
ATOM 1743 N N . ILE A 1 235 ? 11.629 10.864 2.587 1.00 98.44 235 ILE A N 1
ATOM 1744 C CA . ILE A 1 235 ? 10.189 11.112 2.444 1.00 98.44 235 ILE A CA 1
ATOM 1745 C C . ILE A 1 235 ? 9.407 9.803 2.571 1.00 98.44 235 ILE A C 1
ATOM 1747 O O . ILE A 1 235 ? 8.401 9.773 3.275 1.00 98.44 235 ILE A O 1
ATOM 1751 N N . ALA A 1 236 ? 9.876 8.715 1.955 1.00 98.44 236 ALA A N 1
ATOM 1752 C CA . ALA A 1 236 ? 9.248 7.405 2.092 1.00 98.44 236 ALA A CA 1
ATOM 1753 C C . ALA A 1 236 ? 9.309 6.874 3.530 1.00 98.44 236 ALA A C 1
ATOM 1755 O O . ALA A 1 236 ? 8.323 6.323 4.009 1.00 98.44 236 ALA A O 1
ATOM 1756 N N . GLY A 1 237 ? 10.416 7.084 4.246 1.00 98.38 237 GLY A N 1
ATOM 1757 C CA . GLY A 1 237 ? 10.529 6.741 5.664 1.00 98.38 237 GLY A CA 1
ATOM 1758 C C . GLY A 1 237 ? 9.522 7.500 6.535 1.00 98.38 237 GLY A C 1
ATOM 1759 O O . GLY A 1 237 ? 8.826 6.904 7.355 1.00 98.38 237 GLY A O 1
ATOM 1760 N N . LEU A 1 238 ? 9.357 8.806 6.299 1.00 98.19 238 LEU A N 1
ATOM 1761 C CA . LEU A 1 238 ? 8.327 9.610 6.968 1.00 98.19 238 LEU A CA 1
ATOM 1762 C C . LEU A 1 238 ? 6.907 9.162 6.596 1.00 98.19 238 LEU A C 1
ATOM 1764 O O . LEU A 1 238 ? 6.043 9.080 7.468 1.00 98.19 238 LEU A O 1
ATOM 1768 N N . ALA A 1 239 ? 6.666 8.845 5.322 1.00 98.44 239 ALA A N 1
ATOM 1769 C CA . ALA A 1 239 ? 5.385 8.326 4.855 1.00 98.44 239 ALA A CA 1
ATOM 1770 C C . ALA A 1 239 ? 5.050 6.978 5.511 1.00 98.44 239 ALA A C 1
ATOM 1772 O O . ALA A 1 239 ? 3.914 6.791 5.935 1.00 98.44 239 ALA A O 1
ATOM 1773 N N . PHE A 1 240 ? 6.036 6.091 5.688 1.00 98.69 240 PHE A N 1
ATOM 1774 C CA . PHE A 1 240 ? 5.880 4.850 6.448 1.00 98.69 240 PHE A CA 1
ATOM 1775 C C . PHE A 1 240 ? 5.462 5.121 7.902 1.00 98.69 240 PHE A C 1
ATOM 1777 O O . PHE A 1 240 ? 4.529 4.494 8.397 1.00 98.69 240 PHE A O 1
ATOM 1784 N N . GLY A 1 241 ? 6.079 6.096 8.577 1.00 98.25 241 GLY A N 1
ATOM 1785 C CA . GLY A 1 241 ? 5.633 6.514 9.912 1.00 98.25 241 GLY A CA 1
ATOM 1786 C C . GLY A 1 241 ? 4.184 7.012 9.918 1.00 98.25 241 GLY A C 1
ATOM 1787 O O . GLY A 1 241 ? 3.407 6.659 10.803 1.00 98.25 241 GLY A O 1
ATOM 1788 N N . GLY A 1 242 ? 3.790 7.761 8.883 1.00 97.69 242 GLY A N 1
ATOM 1789 C CA . GLY A 1 242 ? 2.398 8.145 8.645 1.00 97.69 242 GLY A CA 1
ATOM 1790 C C . GLY A 1 242 ? 1.463 6.944 8.491 1.00 97.69 242 GLY A C 1
ATOM 1791 O O . GLY A 1 242 ? 0.377 6.958 9.062 1.00 97.69 242 GLY A O 1
ATOM 1792 N N . VAL A 1 243 ? 1.896 5.888 7.789 1.00 98.31 243 VAL A N 1
ATOM 1793 C CA . VAL A 1 243 ? 1.133 4.636 7.640 1.00 98.31 243 VAL A CA 1
ATOM 1794 C C . VAL A 1 243 ? 0.937 3.979 9.002 1.00 98.31 243 VAL A C 1
ATOM 1796 O O . VAL A 1 243 ? -0.193 3.686 9.363 1.00 98.31 243 VAL A O 1
ATOM 1799 N N . VAL A 1 244 ? 1.991 3.825 9.807 1.00 98.19 244 VAL A N 1
ATOM 1800 C CA . VAL A 1 244 ? 1.886 3.225 11.153 1.00 98.19 244 VAL A CA 1
ATOM 1801 C C . VAL A 1 244 ? 0.949 4.028 12.064 1.00 98.19 244 VAL A C 1
ATOM 1803 O O . VAL A 1 244 ? 0.152 3.451 12.801 1.00 98.19 244 VAL A O 1
ATOM 1806 N N . ILE A 1 245 ? 1.010 5.362 12.009 1.00 96.94 245 ILE A N 1
ATOM 1807 C CA . ILE A 1 245 ? 0.103 6.232 12.774 1.00 96.94 245 ILE A CA 1
ATOM 1808 C C . ILE A 1 245 ? -1.339 6.095 12.273 1.00 96.94 245 ILE A C 1
ATOM 1810 O O . ILE A 1 245 ? -2.261 6.065 13.087 1.00 96.94 245 ILE A O 1
ATOM 1814 N N . ALA A 1 246 ? -1.543 5.995 10.958 1.00 96.31 246 ALA A N 1
ATOM 1815 C CA . ALA A 1 246 ? -2.858 5.777 10.373 1.00 96.31 246 ALA A CA 1
ATOM 1816 C C . ALA A 1 246 ? -3.445 4.422 10.794 1.00 96.31 246 ALA A C 1
ATOM 1818 O O . ALA A 1 246 ? -4.589 4.377 11.237 1.00 96.31 246 ALA A O 1
ATOM 1819 N N . GLU A 1 247 ? -2.652 3.348 10.762 1.00 96.81 247 GLU A N 1
ATOM 1820 C CA . GLU A 1 247 ? -3.051 2.034 11.274 1.00 96.81 247 GLU A CA 1
ATOM 1821 C C . GLU A 1 247 ? -3.500 2.135 12.738 1.00 96.81 247 GLU A C 1
ATOM 1823 O O . GLU A 1 247 ? -4.623 1.753 13.059 1.00 96.81 247 GLU A O 1
ATOM 1828 N N . LEU A 1 248 ? -2.680 2.743 13.605 1.00 95.69 248 LEU A N 1
ATOM 1829 C CA . LEU A 1 248 ? -2.980 2.934 15.030 1.00 95.69 248 LEU A CA 1
ATOM 1830 C C . LEU A 1 248 ? -4.274 3.715 15.287 1.00 95.69 248 LEU A C 1
ATOM 1832 O O . LEU A 1 248 ? -5.076 3.318 16.134 1.00 95.69 248 LEU A O 1
ATOM 1836 N N . ALA A 1 249 ? -4.462 4.830 14.580 1.00 95.00 249 ALA A N 1
ATOM 1837 C CA . ALA A 1 249 ? -5.638 5.688 14.721 1.00 95.00 249 ALA A CA 1
ATOM 1838 C C . ALA A 1 249 ? -6.901 5.064 14.106 1.00 95.00 249 ALA A C 1
ATOM 1840 O O . ALA A 1 249 ? -8.013 5.492 14.405 1.00 95.00 249 ALA A O 1
ATOM 1841 N N . SER A 1 250 ? -6.746 4.052 13.250 1.00 94.69 250 SER A N 1
ATOM 1842 C CA . SER A 1 250 ? -7.862 3.362 12.608 1.00 94.69 250 SER A CA 1
ATOM 1843 C C . SER A 1 250 ? -8.472 2.234 13.448 1.00 94.69 250 SER A C 1
ATOM 1845 O O . SER A 1 250 ? -9.564 1.771 13.131 1.00 94.69 250 SER A O 1
ATOM 1847 N N . VAL A 1 251 ? -7.796 1.808 14.524 1.00 93.94 251 VAL A N 1
ATOM 1848 C CA . VAL A 1 251 ? -8.226 0.682 15.375 1.00 93.94 251 VAL A CA 1
ATOM 1849 C C . VAL A 1 251 ? -9.512 0.989 16.149 1.00 93.94 251 VAL A C 1
ATOM 1851 O O . VAL A 1 251 ? -10.324 0.094 16.360 1.00 93.94 251 VAL A O 1
ATOM 1854 N N . ARG A 1 252 ? -9.698 2.231 16.611 1.00 90.31 252 ARG A N 1
ATOM 1855 C CA . ARG A 1 252 ? -10.831 2.604 17.469 1.00 90.31 252 ARG A CA 1
ATOM 1856 C C . ARG A 1 252 ? -11.916 3.329 16.696 1.00 90.31 252 ARG A C 1
ATOM 1858 O O . ARG A 1 252 ? -11.645 4.284 15.970 1.00 90.31 252 ARG A O 1
ATOM 1865 N N . GLU A 1 253 ? -13.158 2.905 16.909 1.00 87.94 253 GLU A N 1
ATOM 1866 C CA . GLU A 1 253 ? -14.300 3.462 16.192 1.00 87.94 253 GLU A CA 1
ATOM 1867 C C . GLU A 1 253 ? -14.649 4.894 16.609 1.00 87.94 253 GLU A C 1
ATOM 1869 O O . GLU A 1 253 ? -15.161 5.659 15.793 1.00 87.94 253 GLU A O 1
ATOM 1874 N N . ASP A 1 254 ? -14.350 5.254 17.856 1.00 89.06 254 ASP A N 1
ATOM 1875 C CA . ASP A 1 254 ? -14.701 6.517 18.502 1.00 89.06 254 ASP A CA 1
ATOM 1876 C C . ASP A 1 254 ? -13.624 7.607 18.367 1.00 89.06 254 ASP A C 1
ATOM 1878 O O . ASP A 1 254 ? -13.839 8.753 18.772 1.00 89.06 254 ASP A O 1
ATOM 1882 N N . GLU A 1 255 ? -12.465 7.293 17.776 1.00 89.31 255 GLU A N 1
ATOM 1883 C CA . GLU A 1 255 ? -11.392 8.270 17.619 1.00 89.31 255 GLU A CA 1
ATOM 1884 C C . GLU A 1 255 ? -11.723 9.302 16.522 1.00 89.31 255 GLU A C 1
ATOM 1886 O O . GLU A 1 255 ? -11.975 8.940 15.369 1.00 89.31 255 GLU A O 1
ATOM 1891 N N . PRO A 1 256 ? -11.629 10.619 16.809 1.00 89.06 256 PRO A N 1
ATOM 1892 C CA . PRO A 1 256 ? -11.943 11.667 15.829 1.00 89.06 256 PRO A CA 1
ATOM 1893 C C . PRO A 1 256 ? -10.998 11.653 14.620 1.00 89.06 256 PRO A C 1
ATOM 1895 O O . PRO A 1 256 ? -11.283 12.259 13.587 1.00 89.06 256 PRO A O 1
ATOM 1898 N N . LEU A 1 257 ? -9.859 10.971 14.750 1.00 91.44 257 LEU A N 1
ATOM 1899 C CA . LEU A 1 257 ? -8.845 10.841 13.715 1.00 91.44 257 LEU A CA 1
ATOM 1900 C C . LEU A 1 257 ? -8.991 9.560 12.888 1.00 91.44 257 LEU A C 1
ATOM 1902 O O . LEU A 1 257 ? -8.238 9.404 11.929 1.00 91.44 257 LEU A O 1
ATOM 1906 N N . ARG A 1 258 ? -9.988 8.705 13.164 1.00 92.50 258 ARG A N 1
ATOM 1907 C CA . ARG A 1 258 ? -10.259 7.501 12.364 1.00 92.50 258 ARG A CA 1
ATOM 1908 C C . ARG A 1 258 ? -10.468 7.841 10.890 1.00 92.50 258 ARG A C 1
ATOM 1910 O O . ARG A 1 258 ? -9.829 7.250 10.031 1.00 92.50 258 ARG A O 1
ATOM 1917 N N . VAL A 1 259 ? -11.304 8.837 10.585 1.00 92.81 259 VAL A N 1
ATOM 1918 C CA . VAL A 1 259 ? -11.614 9.234 9.198 1.00 92.81 259 VAL A CA 1
ATOM 1919 C C . VAL A 1 259 ? -10.366 9.690 8.419 1.00 92.81 259 VAL A C 1
ATOM 1921 O O . VAL A 1 259 ? -10.099 9.124 7.357 1.00 92.81 259 VAL A O 1
ATOM 1924 N N . PRO A 1 260 ? -9.564 10.670 8.892 1.00 93.81 260 PRO A N 1
ATOM 1925 C CA . PRO A 1 260 ? -8.350 11.058 8.175 1.00 93.81 260 PRO A CA 1
ATOM 1926 C C . PRO A 1 260 ? -7.292 9.948 8.149 1.00 93.81 260 PRO A C 1
ATOM 1928 O O . PRO A 1 260 ? -6.587 9.821 7.150 1.00 93.81 260 PRO A O 1
ATOM 1931 N N . ALA A 1 261 ? -7.196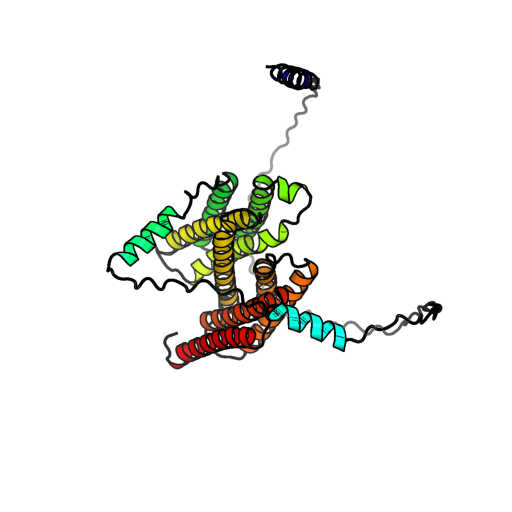 9.124 9.196 1.00 95.00 261 ALA A N 1
ATOM 1932 C CA . ALA A 1 261 ? -6.304 7.969 9.217 1.00 95.00 261 ALA A CA 1
ATOM 1933 C C . ALA A 1 261 ? -6.678 6.949 8.135 1.00 95.00 261 ALA A C 1
ATOM 1935 O O . ALA A 1 261 ? -5.822 6.539 7.358 1.00 95.00 261 ALA A O 1
ATOM 1936 N N . ARG A 1 262 ? -7.965 6.614 8.007 1.00 94.44 262 ARG A N 1
ATOM 1937 C CA . ARG A 1 262 ? -8.481 5.724 6.960 1.00 94.44 262 ARG A CA 1
ATOM 1938 C C . ARG A 1 262 ? -8.249 6.272 5.567 1.00 94.44 262 ARG A C 1
ATOM 1940 O O . ARG A 1 262 ? -7.792 5.543 4.693 1.00 94.44 262 ARG A O 1
ATOM 1947 N N . PHE A 1 263 ? -8.492 7.563 5.371 1.00 95.31 263 PHE A N 1
ATOM 1948 C CA . PHE A 1 263 ? -8.171 8.216 4.108 1.00 95.31 263 PHE A CA 1
ATOM 1949 C C . PHE A 1 263 ? -6.681 8.071 3.761 1.00 95.31 263 PHE A C 1
ATOM 1951 O O . PHE A 1 263 ? -6.339 7.731 2.629 1.00 95.31 263 PHE A O 1
ATOM 1958 N N . PHE A 1 264 ? -5.793 8.280 4.738 1.00 96.62 264 PHE A N 1
ATOM 1959 C CA . PHE A 1 264 ? -4.354 8.129 4.542 1.00 96.62 264 PHE A CA 1
ATOM 1960 C C . PHE A 1 264 ? -3.947 6.673 4.270 1.00 96.62 264 PHE A C 1
ATOM 1962 O O . PHE A 1 264 ? -3.187 6.427 3.336 1.00 96.62 264 PHE A O 1
ATOM 1969 N N . ALA A 1 265 ? -4.478 5.708 5.026 1.00 96.56 265 ALA A N 1
ATOM 1970 C CA . ALA A 1 265 ? -4.227 4.280 4.827 1.00 96.56 265 ALA A CA 1
ATOM 1971 C C . ALA A 1 265 ? -4.704 3.807 3.444 1.00 96.56 265 ALA A C 1
ATOM 1973 O O . ALA A 1 265 ? -3.970 3.122 2.732 1.00 96.56 265 ALA A O 1
ATOM 1974 N N . ALA A 1 266 ? -5.880 4.256 2.995 1.00 96.88 266 ALA A N 1
ATOM 1975 C CA . ALA A 1 266 ? -6.382 3.973 1.654 1.00 96.88 266 ALA A CA 1
ATOM 1976 C C . ALA A 1 266 ? -5.479 4.585 0.570 1.00 96.88 266 ALA A C 1
ATOM 1978 O O . ALA A 1 266 ? -5.103 3.905 -0.385 1.00 96.88 266 ALA A O 1
ATOM 1979 N N . ALA A 1 267 ? -5.068 5.848 0.727 1.00 97.50 267 ALA A N 1
ATOM 1980 C CA . ALA A 1 267 ? -4.151 6.501 -0.208 1.00 97.50 267 ALA A CA 1
ATOM 1981 C C . ALA A 1 267 ? -2.794 5.776 -0.287 1.00 97.50 267 ALA A C 1
ATOM 1983 O O . ALA A 1 267 ? -2.286 5.531 -1.384 1.00 97.50 267 ALA A O 1
ATOM 1984 N N . ALA A 1 268 ? -2.234 5.383 0.860 1.00 98.19 268 ALA A N 1
ATOM 1985 C CA . ALA A 1 268 ? -1.013 4.591 0.932 1.00 98.19 268 ALA A CA 1
ATOM 1986 C C . ALA A 1 268 ? -1.197 3.209 0.290 1.00 98.19 268 ALA A C 1
ATOM 1988 O O . ALA A 1 268 ? -0.322 2.767 -0.447 1.00 98.19 268 ALA A O 1
ATOM 1989 N N . THR A 1 269 ? -2.348 2.564 0.486 1.00 98.38 269 THR A N 1
ATOM 1990 C CA . THR A 1 269 ? -2.682 1.283 -0.150 1.00 98.38 269 THR A CA 1
ATOM 1991 C C . THR A 1 269 ? -2.647 1.399 -1.666 1.00 98.38 269 THR A C 1
ATOM 1993 O O . THR A 1 269 ? -1.926 0.646 -2.315 1.00 98.38 269 THR A O 1
ATOM 1996 N N . TYR A 1 270 ? -3.332 2.385 -2.249 1.00 98.00 270 TYR A N 1
ATOM 1997 C CA . TYR A 1 270 ? -3.308 2.595 -3.699 1.00 98.00 270 TYR A CA 1
ATOM 1998 C C . TYR A 1 270 ? -1.909 2.932 -4.227 1.00 98.00 270 TYR A C 1
ATOM 2000 O O . TYR A 1 270 ? -1.528 2.462 -5.300 1.00 98.00 270 TYR A O 1
ATOM 2008 N N . PHE A 1 271 ? -1.112 3.687 -3.469 1.00 98.12 271 PHE A N 1
ATOM 2009 C CA . PHE A 1 271 ? 0.292 3.911 -3.808 1.00 98.12 271 PHE A CA 1
ATOM 2010 C C . PHE A 1 271 ? 1.097 2.600 -3.826 1.00 98.12 271 PHE A C 1
ATOM 2012 O O . PHE A 1 271 ? 1.823 2.345 -4.786 1.00 98.12 271 PHE A O 1
ATOM 2019 N N . VAL A 1 272 ? 0.947 1.744 -2.811 1.00 98.62 272 VAL A N 1
ATOM 2020 C CA . VAL A 1 272 ? 1.652 0.454 -2.722 1.00 98.62 272 VAL A CA 1
ATOM 2021 C C . VAL A 1 272 ? 1.205 -0.502 -3.826 1.00 98.62 272 VAL A C 1
ATOM 2023 O O . VAL A 1 272 ? 2.057 -1.138 -4.446 1.00 98.62 272 VAL A O 1
ATOM 2026 N N . VAL A 1 273 ? -0.097 -0.556 -4.129 1.00 98.56 273 VAL A N 1
ATOM 2027 C CA . VAL A 1 273 ? -0.643 -1.304 -5.274 1.00 98.56 273 VAL A CA 1
ATOM 2028 C C . VAL A 1 273 ? 0.047 -0.856 -6.559 1.00 98.56 273 VAL A C 1
ATOM 2030 O O . VAL A 1 273 ? 0.603 -1.681 -7.280 1.00 98.56 273 VAL A O 1
ATOM 2033 N N . PHE A 1 274 ? 0.067 0.452 -6.830 1.00 98.31 274 PHE A N 1
ATOM 2034 C CA . PHE A 1 274 ? 0.703 1.000 -8.025 1.00 98.31 274 PHE A CA 1
ATOM 2035 C C . PHE A 1 274 ? 2.196 0.662 -8.098 1.00 98.31 274 PHE A C 1
ATOM 2037 O O . PHE A 1 274 ? 2.674 0.201 -9.139 1.00 98.31 274 PHE A O 1
ATOM 2044 N N . ALA A 1 275 ? 2.924 0.870 -7.000 1.00 98.12 275 ALA A N 1
ATOM 2045 C CA . ALA A 1 275 ? 4.358 0.635 -6.932 1.00 98.12 275 ALA A CA 1
ATOM 2046 C C . ALA A 1 275 ? 4.694 -0.842 -7.182 1.00 98.12 275 ALA A C 1
ATOM 2048 O O . ALA A 1 275 ? 5.487 -1.155 -8.070 1.00 98.12 275 ALA A O 1
ATOM 2049 N N . LEU A 1 276 ? 4.053 -1.760 -6.455 1.00 98.31 276 LEU A N 1
ATOM 2050 C CA . LEU A 1 276 ? 4.329 -3.192 -6.559 1.00 98.31 276 LEU A CA 1
ATOM 2051 C C . LEU A 1 276 ? 3.842 -3.794 -7.883 1.00 98.31 276 LEU A C 1
ATOM 2053 O O . LEU A 1 276 ? 4.542 -4.627 -8.457 1.00 98.31 276 LEU A O 1
ATOM 2057 N N . PHE A 1 277 ? 2.698 -3.356 -8.417 1.00 98.25 277 PHE A N 1
ATOM 2058 C CA . PHE A 1 277 ? 2.244 -3.800 -9.738 1.00 98.25 277 PHE A CA 1
ATOM 2059 C C . PHE A 1 277 ? 3.166 -3.304 -10.852 1.00 98.25 277 PHE A C 1
ATOM 2061 O O . PHE A 1 277 ? 3.474 -4.074 -11.759 1.00 98.25 277 PHE A O 1
ATOM 2068 N N . SER A 1 278 ? 3.668 -2.069 -10.772 1.00 97.12 278 SER A N 1
ATOM 2069 C CA . SER A 1 278 ? 4.658 -1.558 -11.732 1.00 97.12 278 SER A CA 1
ATOM 2070 C C . SER A 1 278 ? 5.976 -2.336 -11.648 1.00 97.12 278 SER A C 1
ATOM 2072 O O . SER A 1 278 ? 6.534 -2.725 -12.674 1.00 97.12 278 SER A O 1
ATOM 2074 N N . LEU A 1 279 ? 6.450 -2.637 -10.434 1.00 96.88 279 LEU A N 1
ATOM 2075 C CA . LEU A 1 279 ? 7.662 -3.435 -10.219 1.00 96.88 279 LEU A CA 1
ATOM 2076 C C . LEU A 1 279 ? 7.520 -4.877 -10.722 1.00 96.88 279 LEU A C 1
ATOM 2078 O O . LEU A 1 279 ? 8.471 -5.430 -11.271 1.00 96.88 279 LEU A O 1
ATOM 2082 N N . ALA A 1 280 ? 6.330 -5.475 -10.615 1.00 96.44 280 ALA A N 1
ATOM 2083 C CA . ALA A 1 280 ? 6.060 -6.801 -11.171 1.00 96.44 280 ALA A CA 1
ATOM 2084 C C . ALA A 1 280 ? 6.228 -6.859 -12.704 1.00 96.44 280 ALA A C 1
ATOM 2086 O O . ALA A 1 280 ? 6.486 -7.936 -13.245 1.00 96.44 280 ALA A O 1
ATOM 2087 N N . TYR A 1 281 ? 6.103 -5.722 -13.402 1.00 94.56 281 TYR A N 1
ATOM 2088 C CA . TYR A 1 281 ? 6.475 -5.592 -14.815 1.00 94.56 281 TYR A CA 1
ATOM 2089 C C . TYR A 1 281 ? 7.954 -5.279 -15.005 1.00 94.56 281 TYR A C 1
ATOM 2091 O O . TYR A 1 281 ? 8.586 -5.883 -15.862 1.00 94.56 281 TYR A O 1
ATOM 2099 N N . ALA A 1 282 ? 8.508 -4.366 -14.208 1.00 94.75 282 ALA A N 1
ATOM 2100 C CA . ALA A 1 282 ? 9.905 -3.951 -14.328 1.00 94.75 282 ALA A CA 1
ATOM 2101 C C . ALA A 1 282 ? 10.905 -5.098 -14.104 1.00 94.75 282 ALA A C 1
ATOM 2103 O O . ALA A 1 282 ? 12.006 -5.080 -14.644 1.00 94.75 282 ALA A O 1
ATOM 2104 N N . PHE A 1 283 ? 10.537 -6.098 -13.303 1.00 94.88 283 PHE A N 1
ATOM 2105 C CA . PHE A 1 283 ? 11.412 -7.219 -12.962 1.00 94.88 283 PHE A CA 1
ATOM 2106 C C . PHE A 1 283 ? 11.413 -8.383 -13.955 1.00 94.88 283 PHE A C 1
ATOM 2108 O O . PHE A 1 283 ? 12.055 -9.391 -13.659 1.00 94.88 283 PHE A O 1
ATOM 2115 N N . ASP A 1 284 ? 10.723 -8.270 -15.097 1.00 92.81 284 ASP A N 1
ATOM 2116 C CA . ASP A 1 284 ? 10.662 -9.317 -16.133 1.00 92.81 284 ASP A CA 1
ATOM 2117 C C . ASP A 1 284 ? 10.392 -10.719 -15.551 1.00 92.81 284 ASP A C 1
ATOM 2119 O O . ASP A 1 284 ? 10.955 -11.737 -15.965 1.00 92.81 284 ASP A O 1
ATOM 2123 N N . LEU A 1 285 ? 9.528 -10.779 -14.532 1.00 93.94 285 LEU A N 1
ATOM 2124 C CA . LEU A 1 285 ? 9.161 -12.030 -13.882 1.00 93.94 285 LEU A CA 1
ATOM 2125 C C . LEU A 1 285 ? 8.482 -12.959 -14.898 1.00 93.94 285 LEU A C 1
ATOM 2127 O O . LEU A 1 285 ? 7.673 -12.524 -15.720 1.00 93.94 285 LEU A O 1
ATOM 2131 N N . GLY A 1 286 ? 8.757 -14.263 -14.803 1.00 96.25 286 GLY A N 1
ATOM 2132 C CA . GLY A 1 286 ? 8.056 -15.260 -15.614 1.00 96.25 286 GLY A CA 1
ATOM 2133 C C . GLY A 1 286 ? 6.533 -15.154 -15.449 1.00 96.25 286 GLY A C 1
ATOM 2134 O O . GLY A 1 286 ? 6.041 -14.773 -14.385 1.00 96.25 286 GLY A O 1
ATOM 2135 N N . LEU A 1 287 ? 5.776 -15.513 -16.492 1.00 95.88 287 LEU A N 1
ATOM 2136 C CA . LEU A 1 287 ? 4.318 -15.327 -16.538 1.00 95.88 287 LEU A CA 1
ATOM 2137 C C . LEU A 1 287 ? 3.609 -15.886 -15.293 1.00 95.88 287 LEU A C 1
ATOM 2139 O O . LEU A 1 287 ? 2.868 -15.159 -14.642 1.00 95.88 287 LEU A O 1
ATOM 2143 N N . GLY A 1 288 ? 3.897 -17.132 -14.905 1.00 97.56 288 GLY A N 1
ATOM 2144 C CA . GLY A 1 288 ? 3.292 -17.733 -13.711 1.00 97.56 288 GLY A CA 1
ATOM 2145 C C . GLY A 1 288 ? 3.643 -16.989 -12.418 1.00 97.56 288 GLY A C 1
ATOM 2146 O O . GLY A 1 288 ? 2.759 -16.683 -11.624 1.00 97.56 288 GLY A O 1
ATOM 2147 N N . ALA A 1 289 ? 4.917 -16.632 -12.230 1.00 97.62 289 ALA A N 1
ATOM 2148 C CA . ALA A 1 289 ? 5.371 -15.924 -11.032 1.00 97.62 289 ALA A CA 1
ATOM 2149 C C . ALA A 1 289 ? 4.772 -14.512 -10.930 1.00 97.62 289 ALA A C 1
ATOM 2151 O O . ALA A 1 289 ? 4.364 -14.105 -9.847 1.00 97.62 289 ALA A O 1
ATOM 2152 N N . SER A 1 290 ? 4.679 -13.781 -12.046 1.00 97.38 290 SER A N 1
ATOM 2153 C CA . SER A 1 290 ? 4.080 -12.439 -12.069 1.00 97.38 290 SER A CA 1
ATOM 2154 C C . SER A 1 290 ? 2.576 -12.456 -11.788 1.00 97.38 290 SER A C 1
ATOM 2156 O O . SER A 1 290 ? 2.107 -11.624 -11.017 1.00 97.38 290 SER A O 1
ATOM 2158 N N . VAL A 1 291 ? 1.830 -13.413 -12.353 1.00 98.31 291 VAL A N 1
ATOM 2159 C CA . VAL A 1 291 ? 0.391 -13.589 -12.089 1.00 98.31 291 VAL A CA 1
ATOM 2160 C C . VAL A 1 291 ? 0.149 -13.884 -10.610 1.00 98.31 291 VAL A C 1
ATOM 2162 O O . VAL A 1 291 ? -0.659 -13.205 -9.980 1.00 98.31 291 VAL A O 1
ATOM 2165 N N . VAL A 1 292 ? 0.899 -14.831 -10.034 1.00 98.44 292 VAL A N 1
ATOM 2166 C CA . VAL A 1 292 ? 0.793 -15.178 -8.608 1.00 98.44 292 VAL A CA 1
ATOM 2167 C C . VAL A 1 292 ? 1.190 -14.000 -7.718 1.00 98.44 292 VAL A C 1
ATOM 2169 O O . VAL A 1 292 ? 0.491 -13.709 -6.752 1.00 98.44 292 VAL A O 1
ATOM 2172 N N . ALA A 1 293 ? 2.269 -13.283 -8.046 1.00 97.94 293 ALA A N 1
ATOM 2173 C CA . ALA A 1 293 ? 2.700 -12.118 -7.279 1.00 97.94 293 ALA A CA 1
ATOM 2174 C C . ALA A 1 293 ? 1.632 -11.015 -7.274 1.00 97.94 293 ALA A C 1
ATOM 2176 O O . ALA A 1 293 ? 1.262 -10.536 -6.205 1.00 97.94 293 ALA A O 1
ATOM 2177 N N . VAL A 1 294 ? 1.097 -10.645 -8.445 1.00 98.50 294 VAL A N 1
ATOM 2178 C CA . VAL A 1 294 ? 0.031 -9.635 -8.559 1.00 98.50 294 VAL A CA 1
ATOM 2179 C C . VAL A 1 294 ? -1.227 -10.079 -7.815 1.00 98.50 294 VAL A C 1
ATOM 2181 O O . VAL A 1 294 ? -1.818 -9.266 -7.107 1.00 98.50 294 VAL A O 1
ATOM 2184 N N . ALA A 1 295 ? -1.603 -11.357 -7.915 1.00 98.62 295 ALA A N 1
ATOM 2185 C CA . ALA A 1 295 ? -2.765 -11.882 -7.211 1.00 98.62 295 ALA A CA 1
ATOM 2186 C C . ALA A 1 295 ? -2.603 -11.822 -5.687 1.00 98.62 295 ALA A C 1
ATOM 2188 O O . ALA A 1 295 ? -3.506 -11.352 -4.998 1.00 98.62 295 ALA A O 1
ATOM 2189 N N . LEU A 1 296 ? -1.444 -12.230 -5.160 1.00 98.56 296 LEU A N 1
ATOM 2190 C CA . LEU A 1 296 ? -1.154 -12.172 -3.726 1.00 98.56 296 LEU A CA 1
ATOM 2191 C C . LEU A 1 296 ? -1.073 -10.731 -3.217 1.00 98.56 296 LEU A C 1
ATOM 2193 O O . LEU A 1 296 ? -1.680 -10.414 -2.201 1.00 98.56 296 LEU A O 1
ATOM 2197 N N . ILE A 1 297 ? -0.374 -9.842 -3.926 1.00 98.56 297 ILE A N 1
ATOM 2198 C CA . ILE A 1 297 ? -0.288 -8.421 -3.558 1.00 98.56 297 ILE A CA 1
ATOM 2199 C C . ILE A 1 297 ? -1.686 -7.788 -3.549 1.00 98.56 297 ILE A C 1
ATOM 2201 O O . ILE A 1 297 ? -2.042 -7.108 -2.588 1.00 98.56 297 ILE A O 1
ATOM 2205 N N . GLY A 1 298 ? -2.486 -8.043 -4.590 1.00 98.62 298 GLY A N 1
ATOM 2206 C CA . GLY A 1 298 ? -3.864 -7.567 -4.685 1.00 98.62 298 GLY A CA 1
ATOM 2207 C C . GLY A 1 298 ? -4.731 -8.102 -3.548 1.00 98.62 298 GLY A C 1
ATOM 2208 O O . GLY A 1 298 ? -5.411 -7.326 -2.889 1.00 98.62 298 GLY A O 1
ATOM 2209 N N . MET A 1 299 ? -4.657 -9.399 -3.251 1.00 98.62 299 MET A N 1
ATOM 2210 C CA . MET A 1 299 ? -5.392 -10.001 -2.138 1.00 98.62 299 MET A CA 1
ATOM 2211 C C . MET A 1 299 ? -5.036 -9.344 -0.798 1.00 98.62 299 MET A C 1
ATOM 2213 O O . MET A 1 299 ? -5.923 -8.870 -0.094 1.00 98.62 299 MET A O 1
ATOM 2217 N N . LEU A 1 300 ? -3.747 -9.262 -0.456 1.00 98.12 300 LEU A N 1
ATOM 2218 C CA . LEU A 1 300 ? -3.297 -8.720 0.830 1.00 98.12 300 LEU A CA 1
ATOM 2219 C C . LEU A 1 300 ? -3.690 -7.246 1.015 1.00 98.12 300 LEU A C 1
ATOM 2221 O O . LEU A 1 300 ? -4.115 -6.851 2.098 1.00 98.12 300 LEU A O 1
ATOM 2225 N N . LEU A 1 301 ? -3.594 -6.434 -0.041 1.00 98.25 301 LEU A N 1
ATOM 2226 C CA . LEU A 1 301 ? -3.987 -5.020 0.001 1.00 98.25 301 LEU A CA 1
ATOM 2227 C C . LEU A 1 301 ? -5.508 -4.827 -0.071 1.00 98.25 301 LEU A C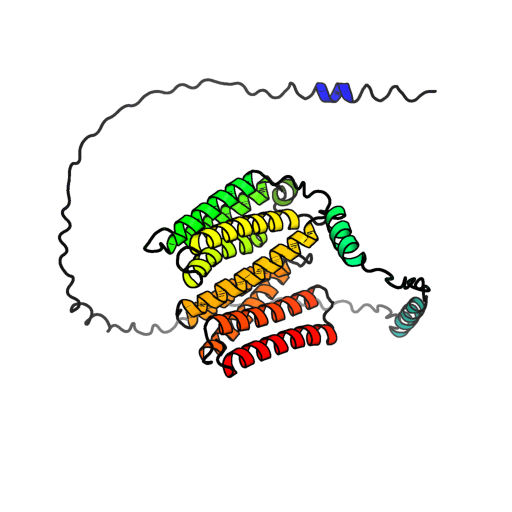 1
ATOM 2229 O O . LEU A 1 301 ? -6.017 -3.819 0.409 1.00 98.25 301 LEU A O 1
ATOM 2233 N N . ALA A 1 302 ? -6.259 -5.777 -0.630 1.00 97.94 302 ALA A N 1
ATOM 2234 C CA . ALA A 1 302 ? -7.717 -5.747 -0.579 1.00 97.94 302 ALA A CA 1
ATOM 2235 C C . ALA A 1 302 ? -8.247 -6.043 0.831 1.00 97.94 302 ALA A C 1
ATOM 2237 O O . ALA A 1 302 ? -9.235 -5.430 1.228 1.00 97.94 302 ALA A O 1
ATOM 2238 N N . VAL A 1 303 ? -7.582 -6.913 1.608 1.00 97.56 303 VAL A N 1
ATOM 2239 C CA . VAL A 1 303 ? -7.924 -7.118 3.030 1.00 97.56 303 VAL A CA 1
ATOM 2240 C C . VAL A 1 303 ? -7.836 -5.801 3.803 1.00 97.56 303 VAL A C 1
ATOM 2242 O O . VAL A 1 303 ? -8.742 -5.480 4.566 1.00 97.56 303 VAL A O 1
ATOM 2245 N N . GLU A 1 304 ? -6.786 -5.012 3.562 1.00 96.56 304 GLU A N 1
ATOM 2246 C CA . GLU A 1 304 ? -6.611 -3.696 4.189 1.00 96.56 304 GLU A CA 1
ATOM 2247 C C . GLU A 1 304 ? -7.785 -2.748 3.904 1.00 96.56 304 GLU A C 1
ATOM 2249 O O . GLU A 1 304 ? -8.267 -2.069 4.809 1.00 96.56 304 GLU A O 1
ATOM 2254 N N . LEU A 1 305 ? -8.268 -2.714 2.658 1.00 96.31 305 LEU A N 1
ATOM 2255 C CA . LEU A 1 305 ? -9.379 -1.840 2.277 1.00 96.31 305 LEU A CA 1
ATOM 2256 C C . LEU A 1 305 ? -10.735 -2.319 2.804 1.00 96.31 305 LEU A C 1
ATOM 2258 O O . LEU A 1 305 ? -11.591 -1.486 3.085 1.00 96.31 305 LEU A O 1
ATOM 2262 N N . LEU A 1 306 ? -10.945 -3.633 2.909 1.00 96.19 306 LEU A N 1
ATOM 2263 C CA . LEU A 1 306 ? -12.246 -4.210 3.261 1.00 96.19 306 LEU A CA 1
ATOM 2264 C C . LEU A 1 306 ? -12.461 -4.377 4.773 1.00 96.19 306 LEU A C 1
ATOM 2266 O O . LEU A 1 306 ? -13.598 -4.451 5.218 1.00 96.19 306 LEU A O 1
ATOM 2270 N N . ARG A 1 307 ? -11.409 -4.402 5.596 1.00 93.25 307 ARG A N 1
ATOM 2271 C CA . ARG A 1 307 ? -11.533 -4.695 7.041 1.00 93.25 307 ARG A CA 1
ATOM 2272 C C . ARG A 1 307 ? -12.334 -3.676 7.878 1.00 93.25 307 ARG A C 1
ATOM 2274 O O . ARG A 1 307 ? -12.526 -3.917 9.064 1.00 93.25 307 ARG A O 1
ATOM 2281 N N . ASP A 1 308 ? -12.720 -2.517 7.338 1.00 84.75 308 ASP A N 1
ATOM 2282 C CA . ASP A 1 308 ? -13.299 -1.416 8.131 1.00 84.75 308 ASP A CA 1
ATOM 2283 C C . ASP A 1 308 ? -14.814 -1.543 8.378 1.00 84.75 308 ASP A C 1
ATOM 2285 O O . ASP A 1 308 ? -15.325 -0.950 9.327 1.00 84.75 308 ASP A O 1
ATOM 2289 N N . ASP A 1 309 ? -15.536 -2.333 7.577 1.00 74.75 309 ASP A N 1
ATOM 2290 C CA . ASP A 1 309 ? -17.011 -2.294 7.531 1.00 74.75 309 ASP A CA 1
ATOM 2291 C C . ASP A 1 309 ? -17.723 -3.247 8.512 1.00 74.75 309 ASP A C 1
ATOM 2293 O O . ASP A 1 309 ? -18.854 -3.659 8.262 1.00 74.75 309 ASP A O 1
ATOM 2297 N N . GLN A 1 310 ? -17.085 -3.628 9.628 1.00 78.44 310 GLN A N 1
ATOM 2298 C CA . GLN A 1 310 ? -17.595 -4.671 10.547 1.00 78.44 310 GLN A CA 1
ATOM 2299 C C . GLN A 1 310 ? -17.973 -5.976 9.818 1.00 78.44 310 GLN A C 1
ATOM 2301 O O . GLN A 1 310 ? -18.861 -6.719 10.242 1.00 78.44 310 GLN A O 1
ATOM 2306 N N . ILE A 1 311 ? -17.301 -6.241 8.698 1.00 83.00 311 ILE A N 1
ATOM 2307 C CA . ILE A 1 311 ? -17.517 -7.435 7.891 1.00 83.00 311 ILE A CA 1
ATOM 2308 C C . ILE A 1 311 ? -17.035 -8.644 8.679 1.00 83.00 311 ILE A C 1
ATOM 2310 O O . ILE A 1 311 ? -16.019 -8.583 9.378 1.00 83.00 311 ILE A O 1
ATOM 2314 N N . ASP A 1 312 ? -17.721 -9.768 8.501 1.00 93.12 312 ASP A N 1
ATOM 2315 C CA . ASP A 1 312 ? -17.175 -11.049 8.911 1.00 93.12 312 ASP A CA 1
ATOM 2316 C C . ASP A 1 312 ? -15.786 -11.278 8.278 1.00 93.12 312 ASP A C 1
ATOM 2318 O O . ASP A 1 312 ? -15.526 -10.965 7.106 1.00 93.12 312 ASP A O 1
ATOM 2322 N N . ALA A 1 313 ? -14.865 -11.829 9.065 1.00 92.62 313 ALA A N 1
ATOM 2323 C CA . ALA A 1 313 ? -13.482 -12.032 8.644 1.00 92.62 313 ALA A CA 1
ATOM 2324 C C . ALA A 1 313 ? -13.405 -12.979 7.437 1.00 92.62 313 ALA A C 1
ATOM 2326 O O . ALA A 1 313 ? -12.600 -12.769 6.526 1.00 92.62 313 ALA A O 1
ATOM 2327 N N . LEU A 1 314 ? -14.277 -13.994 7.398 1.00 95.19 314 LEU A N 1
ATOM 2328 C CA . LEU A 1 314 ? -14.342 -14.938 6.287 1.00 95.19 314 LEU A CA 1
ATOM 2329 C C . LEU A 1 314 ? -14.786 -14.252 4.990 1.00 95.19 314 LEU A C 1
ATOM 2331 O O . LEU A 1 314 ? -14.158 -14.451 3.952 1.00 95.19 314 LEU A O 1
ATOM 2335 N N . GLU A 1 315 ? -15.825 -13.416 5.045 1.00 95.44 315 GLU A N 1
ATOM 2336 C CA . GLU A 1 315 ? -16.304 -12.661 3.883 1.00 95.44 315 GLU A CA 1
ATOM 2337 C C . GLU A 1 315 ? -15.224 -11.700 3.365 1.00 95.44 315 GLU A C 1
ATOM 2339 O O . GLU A 1 315 ? -14.976 -11.647 2.159 1.00 95.44 315 GLU A O 1
ATOM 2344 N N . THR A 1 316 ? -14.488 -11.043 4.266 1.00 95.75 316 THR A N 1
ATOM 2345 C CA . THR A 1 316 ? -13.331 -10.206 3.906 1.00 95.75 316 THR A CA 1
ATOM 2346 C C . THR A 1 316 ? -12.257 -11.009 3.163 1.00 95.75 316 THR A C 1
ATOM 2348 O O . THR A 1 316 ? -11.776 -10.585 2.108 1.00 95.75 316 THR A O 1
ATOM 2351 N N . ILE A 1 317 ? -11.888 -12.191 3.669 1.00 96.38 317 ILE A N 1
ATOM 2352 C CA . ILE A 1 317 ? -10.878 -13.067 3.048 1.00 96.38 317 ILE A CA 1
ATOM 2353 C C . ILE A 1 317 ? -11.346 -13.572 1.677 1.00 96.38 317 ILE A C 1
ATOM 2355 O O . ILE A 1 317 ? -10.568 -13.580 0.723 1.00 96.38 317 ILE A O 1
ATOM 2359 N N . VAL A 1 318 ? -12.615 -13.963 1.547 1.00 97.81 318 VAL A N 1
ATOM 2360 C CA . VAL A 1 318 ? -13.176 -14.430 0.272 1.00 97.81 318 VAL A CA 1
ATOM 2361 C C . VAL A 1 318 ? -13.198 -13.299 -0.758 1.00 97.81 318 VAL A C 1
ATOM 2363 O O . VAL A 1 318 ? -12.688 -13.479 -1.865 1.00 97.81 318 VAL A O 1
ATOM 2366 N N . LEU A 1 319 ? -13.725 -12.121 -0.406 1.00 97.31 319 LEU A N 1
ATOM 2367 C CA . LEU A 1 319 ? -13.808 -10.978 -1.322 1.00 97.31 319 LEU A CA 1
ATOM 2368 C C . LEU A 1 319 ? -12.423 -10.474 -1.745 1.00 97.31 319 LEU A C 1
ATOM 2370 O O . LEU A 1 319 ? -12.183 -10.241 -2.930 1.00 97.31 319 LEU A O 1
ATOM 2374 N N . SER A 1 320 ? -11.487 -10.359 -0.803 1.00 97.75 320 SER A N 1
ATOM 2375 C CA . SER A 1 320 ? -10.098 -9.992 -1.106 1.00 97.75 320 SER A CA 1
ATOM 2376 C C . SER A 1 320 ? -9.395 -11.033 -1.981 1.00 97.75 320 SER A C 1
ATOM 2378 O O . SER A 1 320 ? -8.682 -10.664 -2.916 1.00 97.75 320 SER A O 1
ATOM 2380 N N . GLY A 1 321 ? -9.646 -12.326 -1.754 1.00 98.44 321 GLY A N 1
ATOM 2381 C CA . GLY A 1 321 ? -9.177 -13.408 -2.618 1.00 98.44 321 GLY A CA 1
ATOM 2382 C C . GLY A 1 321 ? -9.696 -13.274 -4.050 1.00 98.44 321 GLY A C 1
ATOM 2383 O O . GLY A 1 321 ? -8.913 -13.357 -4.996 1.00 98.44 321 GLY A O 1
ATOM 2384 N N . VAL A 1 322 ? -10.989 -12.981 -4.222 1.00 98.44 322 VAL A N 1
ATOM 2385 C CA . VAL A 1 322 ? -11.595 -12.724 -5.541 1.00 98.44 322 VAL A CA 1
ATOM 2386 C C . VAL A 1 322 ? -10.944 -11.517 -6.223 1.00 98.44 322 VAL A C 1
ATOM 2388 O O . VAL A 1 322 ? -10.579 -11.610 -7.395 1.00 98.44 322 VAL A O 1
ATOM 2391 N N . ILE A 1 323 ? -10.733 -10.411 -5.500 1.00 98.44 323 ILE A N 1
ATOM 2392 C CA . ILE A 1 323 ? -10.040 -9.220 -6.022 1.00 98.44 323 ILE A CA 1
ATOM 2393 C C . ILE A 1 323 ? -8.616 -9.573 -6.484 1.00 98.44 323 ILE A C 1
ATOM 2395 O O . ILE A 1 323 ? -8.211 -9.195 -7.585 1.00 98.44 323 ILE A O 1
ATOM 2399 N N . GLY A 1 324 ? -7.871 -10.339 -5.681 1.00 98.62 324 GLY A N 1
ATOM 2400 C CA . GLY A 1 324 ? -6.538 -10.827 -6.035 1.00 98.62 324 GLY A CA 1
ATOM 2401 C C . GLY A 1 324 ? -6.540 -11.681 -7.305 1.00 98.62 324 GLY A C 1
ATOM 2402 O O . GLY A 1 324 ? -5.772 -11.414 -8.229 1.00 98.62 324 GLY A O 1
ATOM 2403 N N . VAL A 1 325 ? -7.440 -12.663 -7.407 1.00 98.75 325 VAL A N 1
ATOM 2404 C CA . VAL A 1 325 ? -7.573 -13.514 -8.604 1.00 98.75 325 VAL A CA 1
ATOM 2405 C C . VAL A 1 325 ? -7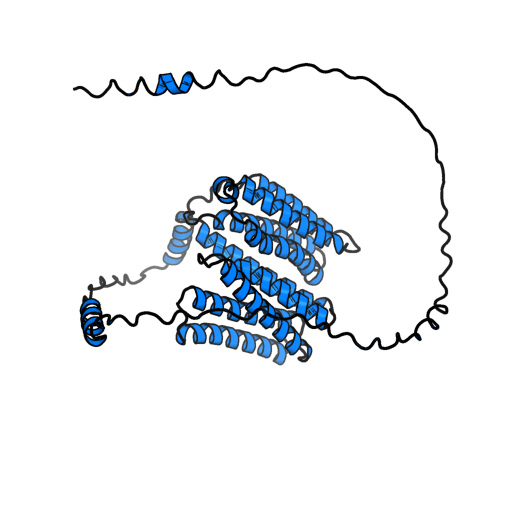.873 -12.674 -9.847 1.00 98.75 325 VAL A C 1
ATOM 2407 O O . VAL A 1 325 ? -7.203 -12.842 -10.865 1.00 98.75 325 VAL A O 1
ATOM 2410 N N . ILE A 1 326 ? -8.804 -11.718 -9.763 1.00 98.50 326 ILE A N 1
ATOM 2411 C CA . ILE A 1 326 ? -9.124 -10.815 -10.880 1.00 98.50 326 ILE A CA 1
ATOM 2412 C C . ILE A 1 326 ? -7.887 -10.010 -11.312 1.00 98.50 326 ILE A C 1
ATOM 2414 O O . ILE A 1 326 ? -7.618 -9.890 -12.509 1.00 98.50 326 ILE A O 1
ATOM 2418 N N . ALA A 1 327 ? -7.104 -9.490 -10.362 1.00 98.38 327 ALA A N 1
ATOM 2419 C CA . ALA A 1 327 ? -5.868 -8.770 -10.667 1.00 98.38 327 ALA A CA 1
ATOM 2420 C C . ALA A 1 327 ? -4.814 -9.676 -11.338 1.00 98.38 327 ALA A C 1
ATOM 2422 O O . ALA A 1 327 ? -4.156 -9.253 -12.293 1.00 98.38 327 ALA A O 1
ATOM 2423 N N . GLY A 1 328 ? -4.675 -10.926 -10.884 1.00 98.50 328 GLY A N 1
ATOM 2424 C CA . GLY A 1 328 ? -3.789 -11.927 -11.486 1.00 98.50 328 GLY A CA 1
ATOM 2425 C C . GLY A 1 328 ? -4.175 -12.284 -12.925 1.00 98.50 328 GLY A C 1
ATOM 2426 O O . GLY A 1 328 ? -3.330 -12.260 -13.820 1.00 98.50 328 GLY A O 1
ATOM 2427 N N . GLU A 1 329 ? -5.457 -12.538 -13.181 1.00 98.44 329 GLU A N 1
ATOM 2428 C CA . GLU A 1 329 ? -5.981 -12.794 -14.530 1.00 98.44 329 GLU A CA 1
ATOM 2429 C C . GLU A 1 329 ? -5.770 -11.586 -15.454 1.00 98.44 329 GLU A C 1
ATOM 2431 O O . GLU A 1 329 ? -5.327 -11.717 -16.597 1.00 98.44 329 GLU A O 1
ATOM 2436 N N . ALA A 1 330 ? -5.988 -10.369 -14.954 1.00 97.75 330 ALA A N 1
ATOM 2437 C CA . ALA A 1 330 ? -5.701 -9.164 -15.724 1.00 97.75 330 ALA A CA 1
ATOM 2438 C C . ALA A 1 330 ? -4.206 -9.007 -16.033 1.00 97.75 330 ALA A C 1
ATOM 2440 O O . ALA A 1 330 ? -3.847 -8.585 -17.136 1.00 97.75 330 ALA A O 1
ATOM 2441 N N . ARG A 1 331 ? -3.319 -9.393 -15.104 1.00 97.56 331 ARG A N 1
ATOM 2442 C CA . ARG A 1 331 ? -1.870 -9.449 -15.349 1.00 97.56 331 ARG A CA 1
ATOM 2443 C C . ARG A 1 331 ? -1.523 -10.448 -16.451 1.00 97.56 331 ARG A C 1
ATOM 2445 O O . ARG A 1 331 ? -0.636 -10.151 -17.256 1.00 97.56 331 ARG A O 1
ATOM 2452 N N . TRP A 1 332 ? -2.207 -11.589 -16.509 1.00 98.06 332 TRP A N 1
ATOM 2453 C CA . TRP A 1 332 ? -2.051 -12.567 -17.586 1.00 98.06 332 TRP A CA 1
ATOM 2454 C C . TRP A 1 332 ? -2.467 -11.984 -18.942 1.00 98.06 332 TRP A C 1
ATOM 2456 O O . TRP A 1 332 ? -1.690 -12.039 -19.893 1.00 98.06 332 TRP A O 1
ATOM 2466 N N . VAL A 1 333 ? -3.631 -11.332 -19.021 1.00 97.56 333 VAL A N 1
ATOM 2467 C CA . VAL A 1 333 ? -4.114 -10.694 -20.260 1.00 97.56 333 VAL A CA 1
ATOM 2468 C C . VAL A 1 333 ? -3.166 -9.587 -20.734 1.00 97.56 333 VAL A C 1
ATOM 2470 O O . VAL A 1 333 ? -2.818 -9.526 -21.916 1.00 97.56 333 VAL A O 1
ATOM 2473 N N . LEU A 1 334 ? -2.707 -8.729 -19.820 1.00 95.62 334 LEU A N 1
ATOM 2474 C CA . LEU A 1 334 ? -1.794 -7.630 -20.137 1.00 95.62 334 LEU A CA 1
ATOM 2475 C C . LEU A 1 334 ? -0.425 -8.099 -20.646 1.00 95.62 334 LEU A C 1
ATOM 2477 O O . LEU A 1 334 ? 0.206 -7.356 -21.390 1.00 95.62 334 LEU A O 1
ATOM 2481 N N . GLN A 1 335 ? 0.008 -9.331 -20.346 1.00 95.12 335 GLN A N 1
ATOM 2482 C CA . GLN A 1 335 ? 1.249 -9.891 -20.899 1.00 95.12 335 GLN A CA 1
ATOM 2483 C C . GLN A 1 335 ? 1.239 -9.947 -22.436 1.00 95.12 335 GLN A C 1
ATOM 2485 O O . GLN A 1 335 ? 2.293 -9.871 -23.065 1.00 95.12 335 GLN A O 1
ATOM 2490 N N . TYR A 1 336 ? 0.062 -10.092 -23.047 1.00 95.19 336 TYR A N 1
ATOM 2491 C CA . TYR A 1 336 ? -0.089 -10.158 -24.502 1.00 95.19 336 TYR A CA 1
ATOM 2492 C C . TYR A 1 336 ? -0.283 -8.781 -25.148 1.00 95.19 336 TYR A C 1
ATOM 2494 O O . TYR A 1 336 ? -0.344 -8.682 -26.375 1.00 95.19 336 TYR A O 1
ATOM 2502 N N . MET A 1 337 ? -0.376 -7.717 -24.347 1.00 93.56 337 MET A N 1
ATOM 2503 C CA . MET A 1 337 ? -0.541 -6.351 -24.827 1.00 93.56 337 MET A CA 1
ATOM 2504 C C . MET A 1 337 ? 0.792 -5.586 -24.744 1.00 93.56 337 MET A C 1
ATOM 2506 O O . MET A 1 337 ? 1.471 -5.648 -23.723 1.00 93.56 337 MET A O 1
ATOM 2510 N N . PRO A 1 338 ? 1.188 -4.827 -25.785 1.00 89.75 338 PRO A N 1
ATOM 2511 C CA . PRO A 1 338 ? 2.443 -4.071 -25.802 1.00 89.75 338 PRO A CA 1
ATOM 2512 C C . PRO A 1 338 ? 2.325 -2.762 -24.996 1.00 89.75 338 PRO A C 1
ATOM 2514 O O . PRO A 1 338 ? 2.305 -1.658 -25.562 1.00 89.75 338 PRO A O 1
ATOM 2517 N N . VAL A 1 339 ? 2.199 -2.901 -23.676 1.00 91.38 339 VAL A N 1
ATOM 2518 C CA . VAL A 1 339 ? 2.014 -1.808 -22.713 1.00 91.38 339 VAL A CA 1
ATOM 2519 C C . VAL A 1 339 ? 3.290 -1.618 -21.894 1.00 91.38 339 VAL A C 1
ATOM 2521 O O . VAL A 1 339 ? 3.870 -2.589 -21.415 1.00 91.38 339 VAL A O 1
ATOM 2524 N N . ASP A 1 340 ? 3.721 -0.368 -21.726 1.00 92.75 340 ASP A N 1
ATOM 2525 C CA . ASP A 1 340 ? 4.877 -0.020 -20.895 1.00 92.75 340 ASP A CA 1
ATOM 2526 C C . ASP A 1 340 ? 4.624 -0.364 -19.420 1.00 92.75 340 ASP A C 1
ATOM 2528 O O . ASP A 1 340 ? 3.492 -0.262 -18.941 1.00 92.75 340 ASP A O 1
ATOM 2532 N N . GLY A 1 341 ? 5.671 -0.735 -18.675 1.00 91.56 341 GLY A N 1
ATOM 2533 C CA . GLY A 1 341 ? 5.531 -1.265 -17.310 1.00 91.56 341 GLY A CA 1
ATOM 2534 C C . GLY A 1 341 ? 4.712 -0.375 -16.364 1.00 91.56 341 GLY A C 1
ATOM 2535 O O . GLY A 1 341 ? 3.832 -0.874 -15.665 1.00 91.56 341 GLY A O 1
ATOM 2536 N N . TYR A 1 342 ? 4.914 0.948 -16.400 1.00 94.75 342 TYR A N 1
ATOM 2537 C CA . TYR A 1 342 ? 4.134 1.896 -15.589 1.00 94.75 342 TYR A CA 1
ATOM 2538 C C . TYR A 1 342 ? 2.676 2.018 -16.033 1.00 94.75 342 TYR A C 1
ATOM 2540 O O . TYR A 1 342 ? 1.783 2.119 -15.193 1.00 94.75 342 TYR A O 1
ATOM 2548 N N . LEU A 1 343 ? 2.408 1.988 -17.343 1.00 94.75 343 LEU A N 1
ATOM 2549 C CA . LEU A 1 343 ? 1.040 2.011 -17.865 1.00 94.75 343 LEU A CA 1
ATOM 2550 C C . LEU A 1 343 ? 0.304 0.712 -17.523 1.00 94.75 343 LEU A C 1
ATOM 2552 O O . LEU A 1 343 ? -0.889 0.739 -17.215 1.00 94.75 343 LEU A O 1
ATOM 2556 N N . ALA A 1 344 ? 1.010 -0.417 -17.520 1.00 94.81 344 ALA A N 1
ATOM 2557 C CA . ALA A 1 344 ? 0.462 -1.698 -17.110 1.00 94.81 344 ALA A CA 1
ATOM 2558 C C . ALA A 1 344 ? 0.175 -1.726 -15.598 1.00 94.81 344 ALA A C 1
ATOM 2560 O O . ALA A 1 344 ? -0.918 -2.124 -15.193 1.00 94.81 344 ALA A O 1
ATOM 2561 N N . GLY A 1 345 ? 1.096 -1.212 -14.773 1.00 96.06 345 GLY A N 1
ATOM 2562 C CA . GLY A 1 345 ? 0.886 -1.016 -13.336 1.00 96.06 345 GLY A CA 1
ATOM 2563 C C . GLY A 1 345 ? -0.303 -0.099 -13.030 1.00 96.06 345 GLY A C 1
ATOM 2564 O O . GLY A 1 345 ? -1.150 -0.441 -12.207 1.00 96.06 345 GLY A O 1
ATOM 2565 N N . LEU A 1 346 ? -0.436 1.020 -13.751 1.00 95.75 346 LEU A N 1
ATOM 2566 C CA . LEU A 1 346 ? -1.579 1.934 -13.642 1.00 95.75 346 LEU A CA 1
ATOM 2567 C C . LEU A 1 346 ? -2.898 1.278 -14.081 1.00 95.75 346 LEU A C 1
ATOM 2569 O O . LEU A 1 346 ? -3.932 1.489 -13.452 1.00 95.75 346 LEU A O 1
ATOM 2573 N N . THR A 1 347 ? -2.874 0.455 -15.131 1.00 95.25 347 THR A N 1
ATOM 2574 C CA . THR A 1 347 ? -4.056 -0.300 -15.580 1.00 95.25 347 THR A CA 1
ATOM 2575 C C . THR A 1 347 ? -4.521 -1.280 -14.506 1.00 95.25 347 THR A C 1
ATOM 2577 O O . THR A 1 347 ? -5.712 -1.345 -14.204 1.00 95.25 347 THR A O 1
ATOM 2580 N N . LEU A 1 348 ? -3.587 -2.007 -13.884 1.00 96.81 348 LEU A N 1
ATOM 2581 C CA . LEU A 1 348 ? -3.901 -2.908 -12.776 1.00 96.81 348 LEU A CA 1
ATOM 2582 C C . LEU A 1 348 ? -4.377 -2.150 -11.529 1.00 96.81 348 LEU A C 1
ATOM 2584 O O . LEU A 1 348 ? -5.289 -2.625 -10.861 1.00 96.81 348 LEU A O 1
ATOM 2588 N N . LEU A 1 349 ? -3.829 -0.963 -11.237 1.00 96.69 349 LEU A N 1
ATOM 2589 C CA . LEU A 1 349 ? -4.320 -0.095 -10.160 1.00 96.69 349 LEU A CA 1
ATOM 2590 C C . LEU A 1 349 ? -5.783 0.310 -10.385 1.00 96.69 349 LEU A C 1
ATOM 2592 O O . LEU A 1 349 ? -6.580 0.259 -9.453 1.00 96.69 349 LEU A O 1
ATOM 2596 N N . LEU A 1 350 ? -6.141 0.708 -11.609 1.00 95.56 350 LEU A N 1
ATOM 2597 C CA . LEU A 1 350 ? -7.513 1.091 -11.954 1.00 95.56 350 LEU A CA 1
ATOM 2598 C C . LEU A 1 350 ? -8.482 -0.083 -11.818 1.00 95.56 350 LEU A C 1
ATOM 2600 O O . LEU A 1 350 ? -9.580 0.087 -11.291 1.00 95.56 350 LEU A O 1
ATOM 2604 N N . LEU A 1 351 ? -8.069 -1.272 -12.263 1.00 96.12 351 LEU A N 1
ATOM 2605 C CA . LEU A 1 351 ? -8.847 -2.489 -12.067 1.00 96.12 351 LEU A CA 1
ATOM 2606 C C . LEU A 1 351 ? -9.018 -2.797 -10.578 1.00 96.12 351 LEU A C 1
ATOM 2608 O O . LEU A 1 351 ? -10.135 -3.051 -10.142 1.00 96.12 351 LEU A O 1
ATOM 2612 N N . PHE A 1 352 ? -7.934 -2.724 -9.803 1.00 97.38 352 PHE A N 1
ATOM 2613 C CA . PHE A 1 352 ? -7.962 -2.943 -8.362 1.00 97.38 352 PHE A CA 1
ATOM 2614 C C . PHE A 1 352 ? -8.936 -1.979 -7.678 1.00 97.38 352 PHE A C 1
ATOM 2616 O O . PHE A 1 352 ? -9.847 -2.440 -6.999 1.00 97.38 352 PHE A O 1
ATOM 2623 N N . TYR A 1 353 ? -8.820 -0.674 -7.950 1.00 95.62 353 TYR A N 1
ATOM 2624 C CA . TYR A 1 353 ? -9.733 0.368 -7.465 1.00 95.62 353 TYR A CA 1
ATOM 2625 C C . TYR A 1 353 ? -11.198 0.083 -7.816 1.00 95.62 353 TYR A C 1
ATOM 2627 O O . TYR A 1 353 ? -12.079 0.207 -6.968 1.00 95.62 353 TYR A O 1
ATOM 2635 N N . PHE A 1 354 ? -11.468 -0.319 -9.059 1.00 95.50 354 PHE A N 1
ATOM 2636 C CA . PHE A 1 354 ? -12.816 -0.675 -9.488 1.00 95.50 354 PHE A CA 1
ATOM 2637 C C . PHE A 1 354 ? -13.353 -1.879 -8.706 1.00 95.50 354 PHE A C 1
ATOM 2639 O O . PHE A 1 354 ? -14.445 -1.817 -8.146 1.00 95.50 354 PHE A O 1
ATOM 2646 N N . THR A 1 355 ? -12.584 -2.968 -8.638 1.00 96.25 355 THR A N 1
ATOM 2647 C CA . THR A 1 355 ? -13.017 -4.203 -7.971 1.00 96.25 355 THR A CA 1
ATOM 2648 C C . THR A 1 355 ? -13.178 -4.037 -6.461 1.00 96.25 355 THR A C 1
ATOM 2650 O O . THR A 1 355 ? -14.161 -4.529 -5.911 1.00 96.25 355 THR A O 1
ATOM 2653 N N . SER A 1 356 ? -12.278 -3.305 -5.794 1.00 96.19 356 SER A N 1
ATOM 2654 C CA . SER A 1 356 ? -12.386 -3.022 -4.361 1.00 96.19 356 SER A CA 1
ATOM 2655 C C . SER A 1 356 ? -13.548 -2.074 -4.060 1.00 96.19 356 SER A C 1
ATOM 2657 O O . SER A 1 356 ? -14.282 -2.311 -3.106 1.00 96.19 356 SER A O 1
ATOM 2659 N N . GLY A 1 357 ? -13.785 -1.063 -4.904 1.00 94.06 357 GLY A N 1
ATOM 2660 C CA . GLY A 1 357 ? -14.940 -0.169 -4.787 1.00 94.06 357 GLY A CA 1
ATOM 2661 C C . GLY A 1 357 ? -16.277 -0.898 -4.941 1.00 94.06 357 GLY A C 1
ATOM 2662 O O . GLY A 1 357 ? -17.187 -0.693 -4.141 1.00 94.06 357 GLY A O 1
ATOM 2663 N N . VAL A 1 358 ? -16.386 -1.808 -5.916 1.00 94.88 358 VAL A N 1
ATOM 2664 C CA . VAL A 1 358 ? -17.580 -2.654 -6.092 1.00 94.88 358 VAL A CA 1
ATOM 2665 C C . VAL A 1 358 ? -17.777 -3.594 -4.902 1.00 94.88 358 VAL A C 1
ATOM 2667 O O . VAL A 1 358 ? -18.902 -3.724 -4.423 1.00 94.88 358 VAL A O 1
ATOM 2670 N N . ALA A 1 359 ? -16.709 -4.223 -4.402 1.00 95.06 359 ALA A N 1
ATOM 2671 C CA . ALA A 1 359 ? -16.784 -5.088 -3.225 1.00 95.06 359 ALA A CA 1
ATOM 2672 C C . ALA A 1 359 ? -17.236 -4.312 -1.977 1.00 95.06 359 ALA A C 1
ATOM 2674 O O . ALA A 1 359 ? -18.125 -4.764 -1.264 1.00 95.06 359 ALA A O 1
ATOM 2675 N N . HIS A 1 360 ? -16.704 -3.109 -1.760 1.00 94.38 360 HIS A N 1
ATOM 2676 C CA . HIS A 1 360 ? -17.117 -2.236 -0.662 1.00 94.38 360 HIS A CA 1
ATOM 2677 C C . HIS A 1 360 ? -18.591 -1.803 -0.791 1.00 94.38 360 HIS A C 1
ATOM 2679 O O . HIS A 1 360 ? -19.355 -1.880 0.171 1.00 94.38 360 HIS A O 1
ATOM 2685 N N . ALA A 1 361 ? -19.045 -1.430 -1.994 1.00 92.88 361 ALA A N 1
ATOM 2686 C CA . ALA A 1 361 ? -20.454 -1.109 -2.249 1.00 92.88 361 ALA A CA 1
ATOM 2687 C C . ALA A 1 361 ? -21.389 -2.314 -2.023 1.00 92.88 361 ALA A C 1
ATOM 2689 O O . ALA A 1 361 ? -22.514 -2.156 -1.543 1.00 92.88 361 ALA A O 1
ATOM 2690 N N . TYR A 1 362 ? -20.927 -3.522 -2.359 1.00 94.00 362 TYR A N 1
ATOM 2691 C CA . TYR A 1 362 ? -21.646 -4.769 -2.102 1.00 94.00 362 TYR A CA 1
ATOM 2692 C C . TYR A 1 362 ? -21.810 -5.022 -0.599 1.00 94.00 362 TYR A C 1
ATOM 2694 O O . TYR A 1 362 ? -22.936 -5.182 -0.128 1.00 94.00 362 TYR A O 1
ATOM 2702 N N . VAL A 1 363 ? -20.711 -4.972 0.155 1.00 93.44 363 VAL A N 1
ATOM 2703 C CA . VAL A 1 363 ? -20.688 -5.194 1.610 1.00 93.44 363 VAL A CA 1
ATOM 2704 C C . VAL A 1 363 ? -21.581 -4.195 2.341 1.00 93.44 363 VAL A C 1
ATOM 2706 O O . VAL A 1 363 ? -22.389 -4.567 3.190 1.00 93.44 363 VAL A O 1
ATOM 2709 N N . THR A 1 364 ? -21.488 -2.917 1.975 1.00 92.81 364 THR A N 1
ATOM 2710 C CA . THR A 1 364 ? -22.280 -1.843 2.594 1.00 92.81 364 THR A CA 1
ATOM 2711 C C . THR A 1 364 ? -23.758 -1.873 2.190 1.00 92.81 364 THR A C 1
ATOM 2713 O O . THR A 1 364 ? -24.535 -1.031 2.643 1.00 92.81 364 THR A O 1
ATOM 2716 N N . ARG A 1 365 ? -24.176 -2.843 1.358 1.00 93.06 365 ARG A N 1
ATOM 2717 C CA . ARG A 1 365 ? -25.534 -2.987 0.799 1.00 93.06 365 ARG A CA 1
ATOM 2718 C C . ARG A 1 365 ? -26.000 -1.747 0.031 1.00 93.06 365 ARG A C 1
ATOM 2720 O O . ARG A 1 365 ? -27.196 -1.482 -0.069 1.00 93.06 365 ARG A O 1
ATOM 2727 N N . GLN A 1 366 ? -25.054 -0.998 -0.530 1.00 93.00 366 GLN A N 1
ATOM 2728 C CA . GLN A 1 366 ? -25.290 0.204 -1.335 1.00 93.00 366 GLN A CA 1
ATOM 2729 C C . GLN A 1 366 ? -25.092 -0.058 -2.832 1.00 93.00 366 GLN A C 1
ATOM 2731 O O . GLN A 1 366 ? -25.019 0.878 -3.630 1.00 93.00 366 GLN A O 1
ATOM 2736 N N . LEU A 1 367 ? -25.006 -1.329 -3.238 1.00 91.56 367 LEU A N 1
ATOM 2737 C CA . LEU A 1 367 ? -24.818 -1.706 -4.632 1.00 91.56 367 LEU A CA 1
ATOM 2738 C C . LEU A 1 367 ? -26.103 -1.495 -5.444 1.00 91.56 367 LEU A C 1
ATOM 2740 O O . LEU A 1 367 ? -26.871 -2.421 -5.702 1.00 91.56 367 LEU A O 1
ATOM 2744 N N . ASP A 1 368 ? -26.308 -0.260 -5.885 1.00 94.94 368 ASP A N 1
ATOM 2745 C CA . ASP A 1 368 ? -27.240 0.068 -6.957 1.00 94.94 368 ASP A CA 1
ATOM 2746 C C . ASP A 1 368 ? -26.522 0.019 -8.317 1.00 94.94 368 ASP A C 1
ATOM 2748 O O . ASP A 1 368 ? -25.311 0.232 -8.433 1.00 94.94 368 ASP A O 1
ATOM 2752 N N . ARG A 1 369 ? -27.284 -0.216 -9.387 1.00 92.69 369 ARG A N 1
ATOM 2753 C CA . ARG A 1 369 ? -26.800 -0.134 -10.773 1.00 92.69 369 ARG A CA 1
ATOM 2754 C C . ARG A 1 369 ? -26.180 1.228 -11.069 1.00 92.69 369 ARG A C 1
ATOM 2756 O O . ARG A 1 369 ? -25.248 1.300 -11.865 1.00 92.69 369 ARG A O 1
ATOM 2763 N N . THR A 1 370 ? -26.681 2.281 -10.425 1.00 93.56 370 THR A N 1
ATOM 2764 C CA . THR A 1 370 ? -26.138 3.640 -10.514 1.00 93.56 370 THR A CA 1
ATOM 2765 C C . THR A 1 370 ? -24.714 3.697 -9.965 1.00 93.56 370 THR A C 1
ATOM 2767 O O . THR A 1 370 ? -23.802 4.082 -10.690 1.00 93.56 370 THR A O 1
ATOM 2770 N N . VAL A 1 371 ? -24.498 3.213 -8.740 1.00 89.50 371 VAL A N 1
ATOM 2771 C CA . VAL A 1 371 ? -23.178 3.178 -8.089 1.00 89.50 371 VAL A CA 1
ATOM 2772 C C . VAL A 1 371 ? -22.202 2.310 -8.888 1.00 89.50 371 VAL A C 1
ATOM 2774 O O . VAL A 1 371 ? -21.076 2.718 -9.170 1.00 89.50 371 VAL A O 1
ATOM 2777 N N . ALA A 1 372 ? -22.647 1.141 -9.355 1.00 87.38 372 ALA A N 1
ATOM 2778 C CA . ALA A 1 372 ? -21.838 0.289 -10.224 1.00 87.38 372 ALA A CA 1
ATOM 2779 C C . ALA A 1 372 ? -21.446 0.994 -11.540 1.00 87.38 372 ALA A C 1
ATOM 2781 O O . ALA A 1 372 ? -20.313 0.853 -12.007 1.00 87.38 372 ALA A O 1
ATOM 2782 N N . ALA A 1 373 ? -22.356 1.777 -12.131 1.00 90.81 373 ALA A N 1
ATOM 2783 C CA . ALA A 1 373 ? -22.080 2.564 -13.331 1.00 90.81 373 ALA A CA 1
ATOM 2784 C C . ALA A 1 373 ? -21.124 3.738 -13.063 1.00 90.81 373 ALA A C 1
ATOM 2786 O O . ALA A 1 373 ? -20.318 4.056 -13.935 1.00 90.81 373 ALA A O 1
ATOM 2787 N N . GLU A 1 374 ? -21.160 4.351 -11.877 1.00 90.00 374 GLU A N 1
ATOM 2788 C CA . GLU A 1 374 ? -20.209 5.393 -11.470 1.00 90.00 374 GLU A CA 1
ATOM 2789 C C . GLU A 1 374 ? -18.786 4.835 -11.378 1.00 90.00 374 GLU A C 1
ATOM 2791 O O . GLU A 1 374 ? -17.879 5.352 -12.039 1.00 90.00 374 GLU A O 1
ATOM 2796 N N . TYR A 1 375 ? -18.597 3.725 -10.657 1.00 85.38 375 TYR A N 1
ATOM 2797 C CA . TYR A 1 375 ? -17.300 3.047 -10.588 1.00 85.38 375 TYR A CA 1
ATOM 2798 C C . TYR A 1 375 ? -16.830 2.582 -11.971 1.00 85.38 375 TYR A C 1
ATOM 2800 O O . TYR A 1 375 ? -15.672 2.797 -12.341 1.00 85.38 375 TYR A O 1
ATOM 2808 N N . GLY A 1 376 ? -17.732 2.002 -12.769 1.00 87.38 376 GLY A N 1
ATOM 2809 C CA . GLY A 1 376 ? -17.435 1.584 -14.139 1.00 87.38 376 GLY A CA 1
ATOM 2810 C C . GLY A 1 376 ? -17.041 2.759 -15.038 1.00 87.38 376 GLY A C 1
ATOM 2811 O O . GLY A 1 376 ? -16.125 2.638 -15.849 1.00 87.38 376 GLY A O 1
ATOM 2812 N N . GLY A 1 377 ? -17.679 3.917 -14.860 1.00 90.19 377 GLY A N 1
ATOM 2813 C CA . GLY A 1 377 ? -17.362 5.153 -15.567 1.00 90.19 377 GLY A CA 1
ATOM 2814 C C . GLY A 1 377 ? -15.971 5.684 -15.225 1.00 90.19 377 GLY A C 1
ATOM 2815 O O . GLY A 1 377 ? -15.206 6.007 -16.133 1.00 90.19 377 GLY A O 1
ATOM 2816 N N . VAL A 1 378 ? -15.605 5.718 -13.940 1.00 87.31 378 VAL A N 1
ATOM 2817 C CA . VAL A 1 378 ? -14.262 6.134 -13.496 1.00 87.31 378 VAL A CA 1
ATOM 2818 C C . VAL A 1 378 ? -13.189 5.194 -14.050 1.00 87.31 378 VAL A C 1
ATOM 2820 O O . VAL A 1 378 ? -12.188 5.660 -14.600 1.00 87.31 378 VAL A O 1
ATOM 2823 N N . ALA A 1 379 ? -13.421 3.880 -13.983 1.00 84.19 379 ALA A N 1
ATOM 2824 C CA . ALA A 1 379 ? -12.514 2.885 -14.547 1.00 84.19 379 ALA A CA 1
ATOM 2825 C C . ALA A 1 379 ? -12.351 3.062 -16.066 1.00 84.19 379 ALA A C 1
ATOM 2827 O O . ALA A 1 379 ? -11.229 3.080 -16.573 1.00 84.19 379 ALA A O 1
ATOM 2828 N N . LEU A 1 380 ? -13.456 3.271 -16.791 1.00 90.38 380 LEU A N 1
ATOM 2829 C CA . LEU A 1 380 ? -13.445 3.506 -18.234 1.00 90.38 380 LEU A CA 1
ATOM 2830 C C . LEU A 1 380 ? -12.653 4.766 -18.599 1.00 90.38 380 LEU A C 1
ATOM 2832 O O . LEU A 1 380 ? -11.834 4.727 -19.515 1.00 90.38 380 LEU A O 1
ATOM 2836 N N . VAL A 1 381 ? -12.861 5.872 -17.878 1.00 90.75 381 VAL A N 1
ATOM 2837 C CA . VAL A 1 381 ? -12.095 7.113 -18.076 1.00 90.75 381 VAL A CA 1
ATOM 2838 C C . VAL A 1 381 ? -10.606 6.867 -17.837 1.00 90.75 381 VAL A C 1
ATOM 2840 O O . VAL A 1 381 ? -9.785 7.288 -18.651 1.00 90.75 381 VAL A O 1
ATOM 2843 N N . GLY A 1 382 ? -10.252 6.135 -16.779 1.00 86.19 382 GLY A N 1
ATOM 2844 C CA . GLY A 1 382 ? -8.871 5.744 -16.506 1.00 86.19 382 GLY A CA 1
ATOM 2845 C C . GLY A 1 382 ? -8.245 4.939 -17.651 1.00 86.19 382 GLY A C 1
ATOM 2846 O O . GLY A 1 382 ? -7.156 5.273 -18.113 1.00 86.19 382 GLY A O 1
ATOM 2847 N N . VAL A 1 383 ? -8.955 3.937 -18.178 1.00 85.94 383 VAL A N 1
ATOM 2848 C CA . VAL A 1 383 ? -8.494 3.133 -19.326 1.00 85.94 383 VAL A CA 1
ATOM 2849 C C . VAL A 1 383 ? -8.322 3.996 -20.578 1.00 85.94 383 VAL A C 1
ATOM 2851 O O . VAL A 1 383 ? -7.315 3.876 -21.275 1.00 85.94 383 VAL A O 1
ATOM 2854 N N . VAL A 1 384 ? -9.259 4.906 -20.855 1.00 90.88 384 VAL A N 1
ATOM 2855 C CA . VAL A 1 384 ? -9.155 5.842 -21.986 1.00 90.88 384 VAL A CA 1
ATOM 2856 C C . VAL A 1 384 ? -7.928 6.743 -21.846 1.00 90.88 384 VAL A C 1
ATOM 2858 O O . VAL A 1 384 ? -7.234 6.968 -22.837 1.00 90.88 384 VAL A O 1
ATOM 2861 N N . LEU A 1 385 ? -7.621 7.225 -20.638 1.00 88.06 385 LEU A N 1
ATOM 2862 C CA . LEU A 1 385 ? -6.414 8.014 -20.383 1.00 88.06 385 LEU A CA 1
ATOM 2863 C C . LEU A 1 385 ? -5.142 7.198 -20.636 1.00 88.06 385 LEU A C 1
ATOM 2865 O O . LEU A 1 385 ? -4.249 7.687 -21.325 1.00 88.06 385 LEU A O 1
ATOM 2869 N N . VAL A 1 386 ? -5.079 5.951 -20.158 1.00 86.88 386 VAL A N 1
ATOM 2870 C CA . VAL A 1 386 ? -3.937 5.050 -20.397 1.00 86.88 386 VAL A CA 1
ATOM 2871 C C . VAL A 1 386 ? -3.717 4.821 -21.896 1.00 86.88 386 VAL A C 1
ATOM 2873 O O . VAL A 1 386 ? -2.607 4.998 -22.401 1.00 86.88 386 VAL A O 1
ATOM 2876 N N . VAL A 1 387 ? -4.781 4.484 -22.631 1.00 88.50 387 VAL A N 1
ATOM 2877 C CA . VAL A 1 387 ? -4.721 4.282 -24.087 1.00 88.50 387 VAL A CA 1
ATOM 2878 C C . VAL A 1 387 ? -4.333 5.577 -24.801 1.00 88.50 387 VAL A C 1
ATOM 2880 O O . VAL A 1 387 ? -3.515 5.551 -25.718 1.00 88.50 387 VAL A O 1
ATOM 2883 N N . GLY A 1 388 ? -4.875 6.716 -24.368 1.00 89.81 388 GLY A N 1
ATOM 2884 C CA . GLY A 1 388 ? -4.543 8.029 -24.909 1.00 89.81 388 GLY A CA 1
ATOM 2885 C C . GLY A 1 388 ? -3.055 8.340 -24.777 1.00 89.81 388 GLY A C 1
ATOM 2886 O O . GLY A 1 388 ? -2.400 8.606 -25.783 1.00 89.81 388 GLY A O 1
ATOM 2887 N N . VAL A 1 389 ? -2.499 8.240 -23.565 1.00 90.12 389 VAL A N 1
ATOM 2888 C CA . VAL A 1 389 ? -1.065 8.463 -23.299 1.00 90.12 389 VAL A CA 1
ATOM 2889 C C . VAL A 1 389 ? -0.195 7.588 -24.203 1.00 90.12 389 VAL A C 1
ATOM 2891 O O . VAL A 1 389 ? 0.758 8.084 -24.809 1.00 90.12 389 VAL A O 1
ATOM 2894 N N . ARG A 1 390 ? -0.572 6.313 -24.367 1.00 87.31 390 ARG A N 1
ATOM 2895 C CA . ARG A 1 390 ? 0.129 5.370 -25.242 1.00 87.31 390 ARG A CA 1
ATOM 2896 C C . ARG A 1 390 ? 0.082 5.780 -26.715 1.00 87.31 390 ARG A C 1
ATOM 2898 O O . ARG A 1 390 ? 1.114 5.770 -27.380 1.00 87.31 390 ARG A O 1
ATOM 2905 N N . VAL A 1 391 ? -1.098 6.128 -27.232 1.00 90.62 391 VAL A N 1
ATOM 2906 C CA . VAL A 1 391 ? -1.302 6.500 -28.646 1.00 90.62 391 VAL A CA 1
ATOM 2907 C C . VAL A 1 391 ? -0.574 7.796 -28.998 1.00 90.62 391 VAL A C 1
ATOM 2909 O O . VAL A 1 391 ? -0.034 7.913 -30.097 1.00 90.62 391 VAL A O 1
ATOM 2912 N N . PHE A 1 392 ? -0.528 8.759 -28.076 1.00 92.69 392 PHE A N 1
ATOM 2913 C CA . PHE A 1 392 ? 0.150 10.037 -28.299 1.00 92.69 392 PHE A CA 1
ATOM 2914 C C . PHE A 1 392 ? 1.669 9.983 -28.081 1.00 92.69 392 PHE A C 1
ATOM 2916 O O . PHE A 1 392 ? 2.336 10.984 -28.335 1.00 92.69 392 PHE A O 1
ATOM 2923 N N . GLY A 1 393 ? 2.226 8.840 -27.659 1.00 81.81 393 GLY A N 1
ATOM 2924 C CA . GLY A 1 393 ? 3.673 8.660 -27.498 1.00 81.81 393 GLY A CA 1
ATOM 2925 C C . GLY A 1 393 ? 4.283 9.594 -26.453 1.00 81.81 393 GLY A C 1
ATOM 2926 O O . GLY A 1 393 ? 5.410 10.049 -26.620 1.00 81.81 393 GLY A O 1
ATOM 2927 N N . VAL A 1 394 ? 3.508 9.936 -25.420 1.00 72.94 394 VAL A N 1
ATOM 2928 C CA . VAL A 1 394 ? 3.983 10.758 -24.294 1.00 72.94 394 VAL A CA 1
ATOM 2929 C C . VAL A 1 394 ? 4.684 9.889 -23.235 1.00 72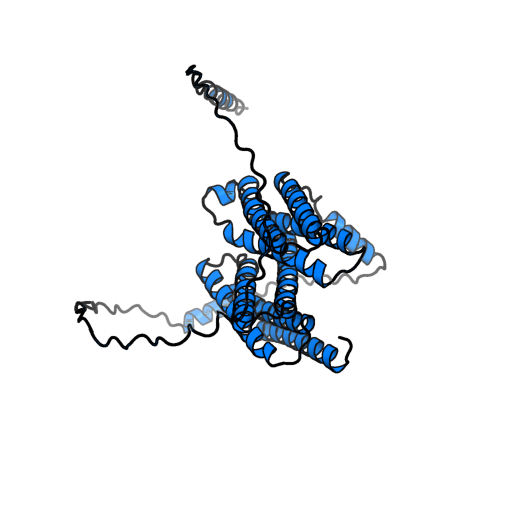.94 394 VAL A C 1
ATOM 2931 O O . VAL A 1 394 ? 5.313 10.431 -22.331 1.00 72.94 394 VAL A O 1
ATOM 2934 N N . ALA A 1 395 ? 4.584 8.560 -23.359 1.00 56.56 395 ALA A N 1
ATOM 2935 C CA . ALA A 1 395 ? 5.229 7.569 -22.499 1.00 56.56 395 ALA A CA 1
ATOM 2936 C C . ALA A 1 395 ? 6.521 7.024 -23.112 1.00 56.56 395 ALA A C 1
ATOM 2938 O O . ALA A 1 395 ? 6.537 6.813 -24.351 1.00 56.56 395 ALA A O 1
#

Radius of gyration: 31.86 Å; chains: 1; bounding box: 97×89×84 Å

Sequence (395 aa):
MTTDDERDETEREAHAEADAAAPDSDDGALSEHAEAASDEDGPTSWSGEALDPSVWSSAAESTPDEHEEAADDAALPDDIETDEDDESDEDVASESDVLEELVAVSATSYPLPEPAIEEPQGPGRAEALISGWASRMPALALPIPVESIILTVLVTIAFLAFVLIEPTPRWAALLGAILAALGTDGVLRTARRDVFGMGADTTPFLFLPTLFALGAPVFIEYNVEGFWVIPAALIAGLAFGGVVIAELASVREDEPLRVPARFFAAAATYFVVFALFSLAYAFDLGLGASVVAVALIGMLLAVELLRDDQIDALETIVLSGVIGVIAGEARWVLQYMPVDGYLAGLTLLLLFYFTSGVAHAYVTRQLDRTVAAEYGGVALVGVVLVVGVRVFGVA

Secondary structure (DSSP, 8-state):
----SSHHHHHHHTTTSTTS----------------------------PPPPGGGGGS----PPPP--------PPPP----------------HHHHHHHHHHHTT---------------TTHHHHHHHHHHHHS--------HHHHHHHHHHHHHHHHHHHSSS--HHHHHHHHHHHHHHHHHHHHHHTHHHHTTT---GGGTHHHHHHHHHHHHHHHHH--GGGHHHHHHHHHHHHHHHHHHHHHHS-TT-TTHHHHHHHHHHHHHHHHHHHHHHHHHTT--HHHHHHHHHHHHHHHHHHHHTTS---HHHHHHHHHHHHHHHHHHHHHHTTS---HHHHHHHHHHHHHHHHHHHHHHHTT---HHHHHHHHHHHHHHHHHHHHHHHTT--